Protein 3GZK (pdb70)

Structure (mmCIF, N/CA/C/O backbone):
data_3GZK
#
_entry.id   3GZK
#
_cell.length_a   84.920
_cell.length_b   129.300
_cell.length_c   49.040
_cell.angle_alpha   90.00
_cell.angle_beta   90.00
_cell.angle_gamma   90.00
#
_symmetry.space_group_name_H-M   'P 21 21 2'
#
loop_
_entity.id
_entity.type
_entity.pdbx_description
1 polymer Cellulase
2 non-polymer 'CALCIUM ION'
3 non-polymer 'ZINC ION'
4 non-polymer (4S)-2-METHYL-2,4-PENTANEDIOL
5 water water
#
loop_
_atom_site.group_PDB
_atom_site.id
_atom_site.type_symbol
_atom_site.label_atom_id
_atom_site.label_alt_id
_atom_site.label_comp_id
_atom_site.label_asym_id
_atom_site.label_entity_id
_atom_site.label_seq_id
_atom_site.pdbx_PDB_ins_code
_atom_site.Cartn_x
_atom_site.Cartn_y
_atom_site.Cartn_z
_atom_site.occupancy
_atom_site.B_iso_or_equiv
_atom_site.auth_seq_id
_atom_site.auth_comp_id
_atom_site.auth_asym_id
_atom_site.auth_atom_id
_atom_site.pdbx_PDB_model_num
ATOM 1 N N . LYS A 1 7 ? -12.957 64.380 -12.260 1.00 36.50 7 LYS A N 1
ATOM 2 C CA . LYS A 1 7 ? -12.631 64.256 -10.811 1.00 35.99 7 LYS A CA 1
ATOM 3 C C . LYS A 1 7 ? -13.816 63.667 -10.047 1.00 35.10 7 LYS A C 1
ATOM 4 O O . LYS A 1 7 ? -14.878 64.286 -9.963 1.00 35.38 7 LYS A O 1
ATOM 10 N N . SER A 1 8 ? -13.632 62.479 -9.474 1.00 33.84 8 SER A N 1
ATOM 11 C CA . SER A 1 8 ? -14.698 61.843 -8.699 1.00 32.55 8 SER A CA 1
ATOM 12 C C . SER A 1 8 ? -14.166 61.014 -7.536 1.00 30.83 8 SER A C 1
ATOM 13 O O . SER A 1 8 ? -12.962 60.823 -7.388 1.00 30.75 8 SER A O 1
ATOM 16 N N . ILE A 1 9 ? -15.090 60.561 -6.700 1.00 28.61 9 ILE A N 1
ATOM 17 C CA . ILE A 1 9 ? -14.797 59.610 -5.637 1.00 27.09 9 ILE A CA 1
ATOM 18 C C . ILE A 1 9 ? -14.895 58.202 -6.228 1.00 25.77 9 ILE A C 1
ATOM 19 O O . ILE A 1 9 ? -15.818 57.912 -6.991 1.00 25.41 9 ILE A O 1
ATOM 24 N N . PHE A 1 10 ? -13.940 57.344 -5.877 1.00 24.44 10 PHE A N 1
ATOM 25 C CA . PHE A 1 10 ? -13.924 55.953 -6.324 1.00 23.41 10 PHE A CA 1
ATOM 26 C C . PHE A 1 10 ? -14.238 55.066 -5.136 1.00 22.17 10 PHE A C 1
ATOM 27 O O . PHE A 1 10 ? -13.603 55.167 -4.091 1.00 21.96 10 PHE A O 1
ATOM 35 N N . TYR A 1 11 ? -15.236 54.202 -5.287 1.00 20.97 11 TYR A N 1
ATOM 36 C CA . TYR A 1 11 ? -15.761 53.474 -4.136 1.00 20.12 11 TYR A CA 1
ATOM 37 C C . TYR A 1 11 ? -16.454 52.179 -4.569 1.00 18.95 11 TYR A C 1
ATOM 38 O O . TYR A 1 11 ? -16.621 51.911 -5.761 1.00 17.32 11 TYR A O 1
ATOM 47 N N . ASN A 1 12 ? -16.844 51.385 -3.580 1.00 18.25 12 ASN A N 1
ATOM 48 C CA . ASN A 1 12 ? -17.625 50.184 -3.832 1.00 17.84 12 ASN A CA 1
ATOM 49 C C . ASN A 1 12 ? -19.053 50.618 -4.135 1.00 17.94 12 ASN A C 1
ATOM 50 O O . ASN A 1 12 ? -19.815 50.987 -3.230 1.00 17.64 12 ASN A O 1
ATOM 55 N N . GLN A 1 13 ? -19.396 50.592 -5.417 1.00 18.17 13 GLN A N 1
ATOM 56 C CA . GLN A 1 13 ? -20.689 51.078 -5.900 1.00 18.41 13 GLN A CA 1
ATOM 57 C C . GLN A 1 13 ? -21.867 50.155 -5.592 1.00 18.86 13 GLN A C 1
ATOM 58 O O . GLN A 1 13 ? -23.023 50.556 -5.763 1.00 18.87 13 GLN A O 1
ATOM 64 N N . VAL A 1 14 ? -21.585 48.922 -5.178 1.00 18.66 14 VAL A N 1
ATOM 65 C CA . VAL A 1 14 ? -22.639 48.001 -4.744 1.00 18.56 14 VAL A CA 1
ATOM 66 C C . VAL A 1 14 ? -22.964 48.244 -3.279 1.00 18.61 14 VAL A C 1
ATOM 67 O O . VAL A 1 14 ? -24.142 48.313 -2.897 1.00 18.34 14 VAL A O 1
ATOM 71 N N . GLY A 1 15 ? -21.924 48.376 -2.462 1.00 18.20 15 GLY A N 1
ATOM 72 C CA . GLY A 1 15 ? -22.085 48.756 -1.066 1.00 18.14 15 GLY A CA 1
ATOM 73 C C . GLY A 1 15 ? -21.052 48.199 -0.115 1.00 18.17 15 GLY A C 1
ATOM 74 O O . GLY A 1 15 ? -20.036 47.630 -0.525 1.00 18.05 15 GLY A O 1
ATOM 75 N N . TYR A 1 16 ? -21.342 48.363 1.170 1.00 18.26 16 TYR A N 1
ATOM 76 C CA . TYR A 1 16 ? -20.453 47.968 2.247 1.00 18.58 16 TYR A CA 1
ATOM 77 C C . TYR A 1 16 ? -21.229 47.214 3.323 1.00 19.12 16 TYR A C 1
ATOM 78 O O . TYR A 1 16 ? -22.407 47.476 3.560 1.00 18.43 16 TYR A O 1
ATOM 87 N N . LEU A 1 17 ? -20.563 46.257 3.954 1.00 20.58 17 LEU A N 1
ATOM 88 C CA . LEU A 1 17 ? -21.177 45.461 5.011 1.00 21.31 17 LEU A CA 1
ATOM 89 C C . LEU A 1 17 ? -21.122 46.212 6.329 1.00 22.21 17 LEU A C 1
ATOM 90 O O . LEU A 1 17 ? -20.107 46.832 6.644 1.00 22.36 17 LEU A O 1
ATOM 95 N N . ILE A 1 18 ? -22.198 46.130 7.108 1.00 23.23 18 ILE A N 1
ATOM 96 C CA . ILE A 1 18 ? -22.209 46.710 8.451 1.00 24.24 18 ILE A CA 1
ATOM 97 C C . ILE A 1 18 ? -20.945 46.324 9.196 1.00 24.69 18 ILE A C 1
ATOM 98 O O . ILE A 1 18 ? -20.269 47.183 9.760 1.00 25.11 18 ILE A O 1
ATOM 103 N N . SER A 1 19 ? -20.623 45.032 9.180 1.00 25.25 19 SER A N 1
ATOM 104 C CA . SER A 1 19 ? -19.496 44.502 9.943 1.00 25.75 19 SER A CA 1
ATOM 105 C C . SER A 1 19 ? -18.177 44.483 9.177 1.00 25.66 19 SER A C 1
ATOM 106 O O . SER A 1 19 ? -17.192 43.939 9.665 1.00 26.38 19 SER A O 1
ATOM 109 N N . GLY A 1 20 ? -18.144 45.076 7.989 1.00 25.49 20 GLY A N 1
ATOM 110 C CA . GLY A 1 20 ? -16.979 44.982 7.121 1.00 25.20 20 GLY A CA 1
ATOM 111 C C . GLY A 1 20 ? -16.186 46.271 7.035 1.00 25.12 20 GLY A C 1
ATOM 112 O O . GLY A 1 20 ? -16.629 47.327 7.498 1.00 25.26 20 GLY A O 1
ATOM 113 N N . ASP A 1 21 ? -15.013 46.162 6.421 1.00 25.05 21 ASP A N 1
ATOM 114 C CA . ASP A 1 21 ? -14.127 47.298 6.175 1.00 24.97 21 ASP A CA 1
ATOM 115 C C . ASP A 1 21 ? -14.768 48.215 5.125 1.00 24.19 21 ASP A C 1
ATOM 116 O O . ASP A 1 21 ? -15.410 47.738 4.182 1.00 23.43 21 ASP A O 1
ATOM 121 N N . LYS A 1 22 ? -14.595 49.525 5.299 1.00 23.34 22 LYS A N 1
ATOM 122 C CA . LYS A 1 22 ? -15.219 50.521 4.429 1.00 22.71 22 LYS A CA 1
ATOM 123 C C . LYS A 1 22 ? -14.202 51.582 4.020 1.00 22.64 22 LYS A C 1
ATOM 124 O O . LYS A 1 22 ? -13.676 52.311 4.869 1.00 22.61 22 LYS A O 1
ATOM 130 N N . ARG A 1 23 ? -13.937 51.650 2.716 1.00 22.01 23 ARG A N 1
ATOM 131 C CA . ARG A 1 23 ? -12.901 52.510 2.156 1.00 22.17 23 ARG A CA 1
ATOM 132 C C . ARG A 1 23 ? -13.363 53.187 0.869 1.00 21.64 23 ARG A C 1
ATOM 133 O O . ARG A 1 23 ? -14.054 52.574 0.050 1.00 21.40 23 ARG A O 1
ATOM 141 N N . PHE A 1 24 ? -12.968 54.451 0.692 1.00 21.38 24 PHE A N 1
ATOM 142 C CA . PHE A 1 24 ? -13.066 55.127 -0.600 1.00 20.81 24 PHE A CA 1
ATOM 143 C C . PHE A 1 24 ? -11.702 55.686 -1.010 1.00 20.62 24 PHE A C 1
ATOM 144 O O . PHE A 1 24 ? -10.793 55.814 -0.187 1.00 19.62 24 PHE A O 1
ATOM 152 N N . TRP A 1 25 ? -11.583 55.987 -2.297 1.00 20.80 25 TRP A N 1
ATOM 153 C CA . TRP A 1 25 ? -10.360 56.509 -2.894 1.00 21.52 25 TRP A CA 1
ATOM 154 C C . TRP A 1 25 ? -10.647 57.819 -3.610 1.00 22.22 25 TRP A C 1
ATOM 155 O O . TRP A 1 25 ? -11.754 58.041 -4.115 1.00 21.50 25 TRP A O 1
ATOM 166 N N . ILE A 1 26 ? -9.635 58.683 -3.635 1.00 23.21 26 ILE A N 1
ATOM 167 C CA . ILE A 1 26 ? -9.665 59.906 -4.424 1.00 24.26 26 ILE A CA 1
ATOM 168 C C . ILE A 1 26 ? -8.246 60.232 -4.890 1.00 25.27 26 ILE A C 1
ATOM 169 O O . ILE A 1 26 ? -7.262 59.886 -4.227 1.00 24.61 26 ILE A O 1
ATOM 174 N N . GLN A 1 27 ? -8.139 60.874 -6.042 1.00 26.44 27 GLN A N 1
ATOM 175 C CA . GLN A 1 27 ? -6.852 61.378 -6.488 1.00 28.10 27 GLN A CA 1
ATOM 176 C C . GLN A 1 27 ? -6.633 62.750 -5.855 1.00 28.50 27 GLN A C 1
ATOM 177 O O . GLN A 1 27 ? -7.463 63.650 -5.990 1.00 28.25 27 GLN A O 1
ATOM 183 N N . ALA A 1 28 ? -5.529 62.879 -5.126 1.00 29.31 28 ALA A N 1
ATOM 184 C CA . ALA A 1 28 ? -5.210 64.096 -4.392 1.00 30.14 28 ALA A CA 1
ATOM 185 C C . ALA A 1 28 ? -3.718 64.121 -4.085 1.00 31.02 28 ALA A C 1
ATOM 186 O O . ALA A 1 28 ? -3.020 63.121 -4.274 1.00 31.21 28 ALA A O 1
ATOM 188 N N . HIS A 1 29 ? -3.226 65.261 -3.613 1.00 32.25 29 HIS A N 1
ATOM 189 C CA . HIS A 1 29 ? -1.804 65.373 -3.272 1.00 33.03 29 HIS A CA 1
ATOM 190 C C . HIS A 1 29 ? -1.582 65.818 -1.814 1.00 32.88 29 HIS A C 1
ATOM 191 O O . HIS A 1 29 ? -0.457 66.108 -1.417 1.00 33.21 29 HIS A O 1
ATOM 198 N N . GLU A 1 30 ? -2.655 65.810 -1.015 1.00 32.66 30 GLU A N 1
ATOM 199 C CA . GLU A 1 30 ? -2.574 66.055 0.431 1.00 32.48 30 GLU A CA 1
ATOM 200 C C . GLU A 1 30 ? -3.842 65.558 1.136 1.00 31.93 30 GLU A C 1
ATOM 201 O O . GLU A 1 30 ? -4.878 65.400 0.490 1.00 31.97 30 GLU A O 1
ATOM 207 N N . PRO A 1 31 ? -3.769 65.323 2.463 1.00 31.63 31 PRO A N 1
ATOM 208 C CA . PRO A 1 31 ? -4.947 64.925 3.235 1.00 31.30 31 PRO A CA 1
ATOM 209 C C . PRO A 1 31 ? -6.084 65.938 3.157 1.00 31.20 31 PRO A C 1
ATOM 210 O O . PRO A 1 31 ? -5.837 67.146 3.102 1.00 30.84 31 PRO A O 1
ATOM 214 N N . GLN A 1 32 ? -7.315 65.431 3.147 1.00 30.74 32 GLN A N 1
ATOM 215 C CA . GLN A 1 32 ? -8.518 66.252 3.111 1.00 30.52 32 GLN A CA 1
ATOM 216 C C . GLN A 1 32 ? -9.510 65.706 4.113 1.00 30.15 32 GLN A C 1
ATOM 217 O O . GLN A 1 32 ? -9.586 64.488 4.302 1.00 29.99 32 GLN A O 1
ATOM 223 N N . PRO A 1 33 ? -10.294 66.591 4.750 1.00 29.91 33 PRO A N 1
ATOM 224 C CA . PRO A 1 33 ? -11.395 66.110 5.573 1.00 29.52 33 PRO A CA 1
ATOM 225 C C . PRO A 1 33 ? -12.500 65.490 4.719 1.00 29.23 33 PRO A C 1
ATOM 226 O O . PRO A 1 33 ? -12.692 65.896 3.575 1.00 29.12 33 PRO A O 1
ATOM 230 N N . PHE A 1 34 ? -13.199 64.503 5.269 1.00 29.00 34 PHE A N 1
ATOM 231 C CA . PHE A 1 34 ? -14.383 63.944 4.623 1.00 28.93 34 PHE A CA 1
ATOM 232 C C . PHE A 1 34 ? -15.469 63.685 5.661 1.00 29.04 34 PHE A C 1
ATOM 233 O O . PHE A 1 34 ? -15.182 63.577 6.857 1.00 29.00 34 PHE A O 1
ATOM 241 N N . ALA A 1 35 ? -16.709 63.593 5.189 1.00 29.38 35 ALA A N 1
ATOM 242 C CA . ALA A 1 35 ? -17.850 63.310 6.047 1.00 29.86 35 ALA A CA 1
ATOM 243 C C . ALA A 1 35 ? -18.810 62.331 5.377 1.00 30.51 35 ALA A C 1
ATOM 244 O O . ALA A 1 35 ? -18.936 62.313 4.148 1.00 30.07 35 ALA A O 1
ATOM 246 N N . LEU A 1 36 ? -19.464 61.505 6.192 1.00 31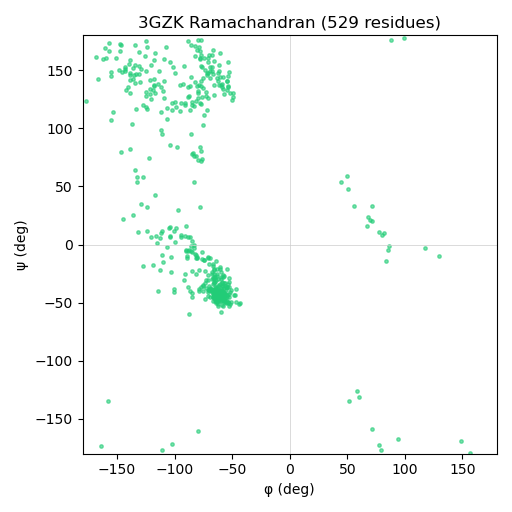.29 36 LEU A N 1
ATOM 247 C CA . LEU A 1 36 ? -20.610 60.723 5.737 1.00 32.17 36 LEU A CA 1
ATOM 248 C C . LEU A 1 36 ? -21.859 61.280 6.387 1.00 32.84 36 LEU A C 1
ATOM 249 O O . LEU A 1 36 ? -21.890 61.509 7.597 1.00 32.89 36 LEU A O 1
ATOM 254 N N . ARG A 1 37 ? -22.887 61.488 5.572 1.00 33.76 37 ARG A N 1
ATOM 255 C CA . ARG A 1 37 ? -24.090 62.165 6.016 1.00 34.65 37 ARG A CA 1
ATOM 256 C C . ARG A 1 37 ? -25.339 61.386 5.626 1.00 35.64 37 ARG A C 1
ATOM 257 O O . ARG A 1 37 ? -25.347 60.650 4.636 1.00 35.35 37 ARG A O 1
ATOM 265 N N . THR A 1 38 ? -26.398 61.583 6.404 1.00 36.80 38 THR A N 1
ATOM 266 C CA . THR A 1 38 ? -27.719 61.056 6.084 1.00 37.94 38 THR A CA 1
ATOM 267 C C . THR A 1 38 ? -28.256 61.745 4.831 1.00 38.81 38 THR A C 1
ATOM 268 O O . THR A 1 38 ? -27.692 62.752 4.390 1.00 38.97 38 THR A O 1
ATOM 272 N N . PRO A 1 39 ? -29.344 61.212 4.246 1.00 39.88 39 PRO A N 1
ATOM 273 C CA . PRO A 1 39 ? -29.954 61.896 3.103 1.00 40.54 39 PRO A CA 1
ATOM 274 C C . PRO A 1 39 ? -30.436 63.326 3.400 1.00 41.15 39 PRO A C 1
ATOM 275 O O . PRO A 1 39 ? -30.481 64.149 2.483 1.00 41.43 39 PRO A O 1
ATOM 279 N N . GLU A 1 40 ? -30.793 63.617 4.652 1.00 41.79 40 GLU A N 1
ATOM 280 C CA . GLU A 1 40 ? -31.131 64.997 5.045 1.00 42.34 40 GLU A CA 1
ATOM 281 C C . GLU A 1 40 ? -29.889 65.900 5.070 1.00 42.28 40 GLU A C 1
ATOM 282 O O . GLU A 1 40 ? -29.996 67.115 4.883 1.00 42.53 40 GLU A O 1
ATOM 288 N N . GLY A 1 41 ? -28.719 65.305 5.292 1.00 42.03 41 GLY A N 1
ATOM 289 C CA . GLY A 1 41 ? -27.442 66.010 5.150 1.00 41.65 41 GLY A CA 1
ATOM 290 C C . GLY A 1 41 ? -26.630 66.132 6.426 1.00 41.26 41 GLY A C 1
ATOM 291 O O . GLY A 1 41 ? -25.516 66.659 6.399 1.00 41.15 41 GLY A O 1
ATOM 292 N N . GLN A 1 42 ? -27.166 65.648 7.543 1.00 40.74 42 GLN A N 1
ATOM 293 C CA . GLN A 1 42 ? -26.451 65.729 8.812 1.00 40.45 42 GLN A CA 1
ATOM 294 C C . GLN A 1 42 ? -25.324 64.695 8.882 1.00 39.87 42 GLN A C 1
ATOM 295 O O . GLN A 1 42 ? -25.511 63.534 8.521 1.00 39.86 42 GLN A O 1
ATOM 301 N N . ALA A 1 43 ? -24.158 65.136 9.344 1.00 39.07 43 ALA A N 1
ATOM 302 C CA . ALA A 1 43 ? -22.973 64.293 9.401 1.00 38.55 43 ALA A CA 1
ATOM 303 C C . ALA A 1 43 ? -23.102 63.254 10.504 1.00 37.97 43 ALA A C 1
ATOM 304 O O . ALA A 1 43 ? -23.458 63.588 11.633 1.00 37.96 43 ALA A O 1
ATOM 306 N N . VAL A 1 44 ? -22.827 61.997 10.162 1.00 37.00 44 VAL A N 1
ATOM 307 C CA . VAL A 1 44 ? -22.797 60.904 11.132 1.00 36.43 44 VAL A CA 1
ATOM 308 C C . VAL A 1 44 ? -21.367 60.397 11.362 1.00 35.50 44 VAL A C 1
ATOM 309 O O . VAL A 1 44 ? -21.104 59.694 12.339 1.00 35.33 44 VAL A O 1
ATOM 313 N N . PHE A 1 45 ? -20.445 60.762 10.472 1.00 34.40 45 PHE A N 1
ATOM 314 C CA . PHE A 1 45 ? -19.055 60.319 10.567 1.00 33.74 45 PHE A CA 1
ATOM 315 C C . PHE A 1 45 ? -18.140 61.310 9.852 1.00 33.26 45 PHE A C 1
ATOM 316 O O . PHE A 1 45 ? -18.516 61.884 8.827 1.00 33.18 45 PHE A O 1
ATOM 324 N N . ALA A 1 46 ? -16.944 61.501 10.399 1.00 32.81 46 ALA A N 1
ATOM 325 C CA . ALA A 1 46 ? -15.956 62.397 9.809 1.00 32.56 46 ALA A CA 1
ATOM 326 C C . ALA A 1 46 ? -14.557 61.862 10.036 1.00 32.10 46 ALA A C 1
ATOM 327 O O . ALA A 1 46 ? -14.288 61.215 11.045 1.00 32.49 46 ALA A O 1
ATOM 329 N N . GLY A 1 47 ? -13.668 62.138 9.093 1.00 31.37 47 GLY A N 1
ATOM 330 C CA . GLY A 1 47 ? -12.279 61.735 9.209 1.00 31.04 47 GLY A CA 1
ATOM 331 C C . GLY A 1 47 ? -11.383 62.470 8.237 1.00 30.74 47 GLY A C 1
ATOM 332 O O . GLY A 1 47 ? -11.824 63.399 7.556 1.00 30.50 47 GLY A O 1
ATOM 333 N N . MET A 1 48 ? -10.122 62.049 8.189 1.00 30.33 48 MET A N 1
ATOM 334 C CA . MET A 1 48 ? -9.126 62.609 7.277 1.00 30.38 48 MET A CA 1
ATOM 335 C C . MET A 1 48 ? -8.639 61.530 6.326 1.00 29.81 48 MET A C 1
ATOM 336 O O . MET A 1 48 ? -8.367 60.399 6.743 1.00 29.67 48 MET A O 1
ATOM 341 N N . THR A 1 49 ? -8.512 61.881 5.050 1.00 29.24 49 THR A N 1
ATOM 342 C CA . THR A 1 49 ? -7.898 60.982 4.077 1.00 28.95 49 THR A CA 1
ATOM 343 C C . THR A 1 49 ? -6.408 60.806 4.388 1.00 29.21 49 THR A C 1
ATOM 344 O O . THR A 1 49 ? -5.816 61.593 5.137 1.00 28.94 49 THR A O 1
ATOM 348 N N . LYS A 1 50 ? -5.817 59.760 3.819 1.00 29.45 50 LYS A N 1
ATOM 349 C CA . LYS A 1 50 ? -4.397 59.472 4.005 1.00 29.79 50 LYS A CA 1
ATOM 350 C C . LYS A 1 50 ? -3.800 58.931 2.705 1.00 29.57 50 LYS A C 1
ATOM 351 O O . LYS A 1 50 ? -4.515 58.334 1.898 1.00 29.11 50 LYS A O 1
ATOM 357 N N . PRO A 1 51 ? -2.494 59.160 2.482 1.00 29.52 51 PRO A N 1
ATOM 358 C CA . PRO A 1 51 ? -1.884 58.753 1.216 1.00 29.86 51 PRO A CA 1
ATOM 359 C C . PRO A 1 51 ? -1.628 57.247 1.116 1.00 30.24 51 PRO A C 1
ATOM 360 O O . PRO A 1 51 ? -1.268 56.613 2.111 1.00 30.02 51 PRO A O 1
ATOM 364 N N . VAL A 1 52 ? -1.812 56.699 -0.083 1.00 30.93 52 VAL A N 1
ATOM 365 C CA . VAL A 1 52 ? -1.463 55.305 -0.372 1.00 31.66 52 VAL A CA 1
ATOM 366 C C . VAL A 1 52 ? -0.647 55.143 -1.655 1.00 32.48 52 VAL A C 1
ATOM 367 O O . VAL A 1 52 ? -0.460 54.024 -2.124 1.00 33.17 52 VAL A O 1
ATOM 371 N N . GLY A 1 53 ? -0.160 56.241 -2.227 1.00 33.25 53 GLY A N 1
ATOM 372 C CA . GLY A 1 53 ? 0.759 56.154 -3.368 1.00 33.77 53 GLY A CA 1
ATOM 373 C C . GLY A 1 53 ? 0.094 56.100 -4.731 1.00 34.03 53 GLY A C 1
ATOM 374 O O . GLY A 1 53 ? -1.134 56.029 -4.843 1.00 34.58 53 GLY A O 1
ATOM 375 N N . GLY A 1 54 ? 0.917 56.110 -5.779 1.00 34.06 54 GLY A N 1
ATOM 376 C CA . GLY A 1 54 ? 0.442 56.481 -7.107 1.00 33.84 54 GLY A CA 1
ATOM 377 C C . GLY A 1 54 ? -0.068 57.907 -6.979 1.00 33.58 54 GLY A C 1
ATOM 378 O O . GLY A 1 54 ? 0.609 58.755 -6.393 1.00 34.22 54 GLY A O 1
ATOM 379 N N . ASN A 1 55 ? -1.273 58.163 -7.483 1.00 32.85 55 ASN A N 1
ATOM 380 C CA . ASN A 1 55 ? -1.932 59.461 -7.321 1.00 32.46 55 ASN A CA 1
ATOM 381 C C . ASN A 1 55 ? -2.963 59.473 -6.178 1.00 30.98 55 ASN A C 1
ATOM 382 O O . ASN A 1 55 ? -3.748 60.415 -6.062 1.00 31.27 55 ASN A O 1
ATOM 387 N N . TRP A 1 56 ? -2.930 58.459 -5.312 1.00 28.99 56 TRP A N 1
ATOM 388 C CA . TRP A 1 56 ? -4.094 58.104 -4.492 1.00 27.49 56 TRP A CA 1
ATOM 389 C C . TRP A 1 56 ? -4.072 58.387 -2.982 1.00 26.62 56 TRP A C 1
ATOM 390 O O . TRP A 1 56 ? -3.066 58.196 -2.298 1.00 26.60 56 TRP A O 1
ATOM 401 N N . TYR A 1 57 ? -5.227 58.832 -2.488 1.00 25.51 57 TYR A N 1
ATOM 402 C CA . TYR A 1 57 ? -5.529 58.929 -1.066 1.00 24.80 57 TYR A CA 1
ATOM 403 C C . TYR A 1 57 ? -6.754 58.069 -0.746 1.00 24.53 57 TYR A C 1
ATOM 404 O O . TYR A 1 57 ? -7.601 57.829 -1.613 1.00 23.86 57 TYR A O 1
ATOM 413 N N . VAL A 1 58 ? -6.854 57.630 0.504 1.00 24.36 58 VAL A N 1
ATOM 414 C CA . VAL A 1 58 ? -8.004 56.835 0.939 1.00 24.66 58 VAL A CA 1
ATOM 415 C C . VAL A 1 58 ? -8.623 57.393 2.202 1.00 24.71 58 VAL A C 1
ATOM 416 O O . VAL A 1 58 ? -7.938 58.010 3.023 1.00 25.19 58 VAL A O 1
ATOM 420 N N . GLY A 1 59 ? -9.929 57.172 2.343 1.00 24.79 59 GLY A N 1
ATOM 421 C CA . GLY A 1 59 ? -10.645 57.481 3.572 1.00 24.83 59 GLY A CA 1
ATOM 422 C C . GLY A 1 59 ? -11.284 56.214 4.104 1.00 25.10 59 GLY A C 1
ATOM 423 O O . GLY A 1 59 ? -11.894 55.461 3.349 1.00 24.55 59 GLY A O 1
ATOM 424 N N . ASP A 1 60 ? -11.119 55.989 5.404 1.00 25.77 60 ASP A N 1
ATOM 425 C CA . ASP A 1 60 ? -11.600 54.798 6.095 1.00 26.46 60 ASP A CA 1
ATOM 426 C C . ASP A 1 60 ? -12.802 55.196 6.950 1.00 26.38 60 ASP A C 1
ATOM 427 O O . ASP A 1 60 ? -12.666 56.016 7.855 1.00 26.64 60 ASP A O 1
ATOM 432 N N . PHE A 1 61 ? -13.974 54.625 6.660 1.00 26.01 61 PHE A N 1
ATOM 433 C CA . PHE A 1 61 ? -15.179 54.869 7.473 1.00 26.07 61 PHE A CA 1
ATOM 434 C C . PHE A 1 61 ? -15.802 53.569 8.009 1.00 26.53 61 PHE A C 1
ATOM 435 O O . PHE A 1 61 ? -17.018 53.474 8.216 1.00 26.82 61 PHE A O 1
ATOM 443 N N . THR A 1 62 ? -14.932 52.592 8.265 1.00 27.05 62 THR A N 1
ATOM 444 C CA . THR A 1 62 ? -15.307 51.268 8.783 1.00 27.46 62 THR A CA 1
ATOM 445 C C . THR A 1 62 ? -16.159 51.337 10.062 1.00 28.29 62 THR A C 1
ATOM 446 O O . THR A 1 62 ? -17.081 50.530 10.245 1.00 28.15 62 THR A O 1
ATOM 450 N N . ALA A 1 63 ? -15.859 52.316 10.921 1.00 29.16 63 ALA A N 1
ATOM 451 C CA . ALA A 1 63 ? -16.552 52.497 12.206 1.00 29.71 63 ALA A CA 1
ATOM 452 C C . ALA A 1 63 ? -18.021 52.907 12.100 1.00 30.37 63 ALA A C 1
ATOM 453 O O . ALA A 1 63 ? -18.754 52.800 13.088 1.00 30.50 63 ALA A O 1
ATOM 455 N N . LEU A 1 64 ? -18.456 53.385 10.932 1.00 30.76 64 LEU A N 1
ATOM 456 C CA . LEU A 1 64 ? -19.874 53.642 10.705 1.00 31.30 64 LEU A CA 1
ATOM 457 C C . LEU A 1 64 ? -20.582 52.299 10.525 1.00 31.98 64 LEU A C 1
ATOM 458 O O . LEU A 1 64 ? -20.361 51.616 9.528 1.00 31.84 64 LEU A O 1
ATOM 463 N N . ARG A 1 65 ? -21.421 51.929 11.495 1.00 32.59 65 ARG A N 1
ATOM 464 C CA . ARG A 1 65 ? -22.047 50.595 11.526 1.00 33.07 65 ARG A CA 1
ATOM 465 C C . ARG A 1 65 ? -23.562 50.596 11.275 1.00 33.09 65 ARG A C 1
ATOM 466 O O . ARG A 1 65 ? -24.163 49.530 11.103 1.00 33.39 65 ARG A O 1
ATOM 474 N N . VAL A 1 66 ? -24.179 51.773 11.251 1.00 32.70 66 VAL A N 1
ATOM 475 C CA . VAL A 1 66 ? -25.619 51.877 11.071 1.00 32.49 66 VAL A CA 1
ATOM 476 C C . VAL A 1 66 ? -25.959 51.760 9.591 1.00 32.46 66 VAL A C 1
ATOM 477 O O . VAL A 1 66 ? -25.448 52.536 8.782 1.00 32.53 66 VAL A O 1
ATOM 481 N N . PRO A 1 67 ? -26.827 50.798 9.228 1.00 32.22 67 PRO A N 1
ATOM 482 C CA . PRO A 1 67 ? -27.143 50.634 7.810 1.00 31.88 67 PRO A CA 1
ATOM 483 C C . PRO A 1 67 ? -27.917 51.814 7.225 1.00 31.54 67 PRO A C 1
ATOM 484 O O . PRO A 1 67 ? -28.675 52.483 7.931 1.00 31.78 67 PRO A O 1
ATOM 488 N N . GLY A 1 68 ? -27.711 52.065 5.940 1.00 30.78 68 GLY A N 1
ATOM 489 C CA . GLY A 1 68 ? -28.471 53.074 5.221 1.00 30.32 68 GLY A CA 1
ATOM 490 C C . GLY A 1 68 ? -27.723 53.573 4.009 1.00 29.92 68 GLY A C 1
ATOM 491 O O . GLY A 1 68 ? -26.618 53.115 3.720 1.00 29.24 68 GLY A O 1
ATOM 492 N N . THR A 1 69 ? -28.344 54.504 3.297 1.00 29.53 69 THR A N 1
ATOM 493 C CA . THR A 1 69 ? -27.703 55.172 2.176 1.00 29.47 69 THR A CA 1
ATOM 494 C C . THR A 1 69 ? -27.189 56.524 2.661 1.00 29.47 69 THR A C 1
ATOM 495 O O . THR A 1 69 ? -27.973 57.368 3.104 1.00 29.50 69 THR A O 1
ATOM 499 N N . TYR A 1 70 ? -25.874 56.710 2.589 1.00 29.08 70 TYR A N 1
ATOM 500 C CA . TYR A 1 70 ? -25.221 57.913 3.095 1.00 28.91 70 TYR A CA 1
ATOM 501 C C . TYR A 1 70 ? -24.617 58.715 1.958 1.00 28.41 70 TYR A C 1
ATOM 502 O O . TYR A 1 70 ? -24.211 58.159 0.938 1.00 27.80 70 TYR A O 1
ATOM 511 N N . THR A 1 71 ? -24.563 60.031 2.136 1.00 27.97 71 THR A N 1
ATOM 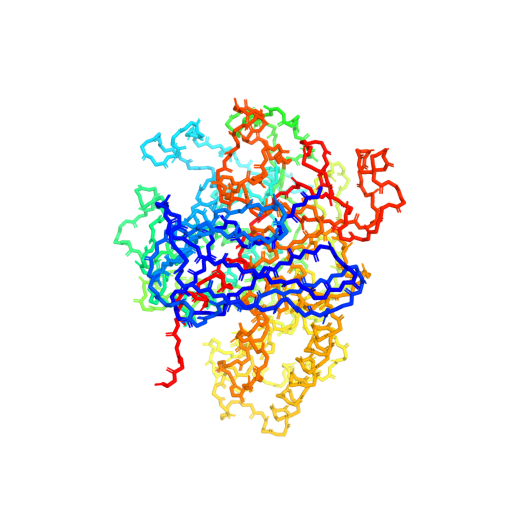512 C CA . THR A 1 71 ? -23.886 60.891 1.181 1.00 27.62 71 THR A CA 1
ATOM 513 C C . THR A 1 71 ? -22.469 61.129 1.688 1.00 27.35 71 THR A C 1
ATOM 514 O O . THR A 1 71 ? -22.259 61.710 2.756 1.00 27.52 71 THR A O 1
ATOM 518 N N . LEU A 1 72 ? -21.505 60.628 0.926 1.00 26.85 72 LEU A N 1
ATOM 519 C CA . LEU A 1 72 ? -20.098 60.819 1.220 1.00 26.46 72 LEU A CA 1
ATOM 520 C C . LEU A 1 72 ? -19.675 62.114 0.546 1.00 26.60 72 LEU A C 1
ATOM 521 O O . LEU A 1 72 ? -19.897 62.290 -0.647 1.00 26.54 72 LEU A O 1
ATOM 526 N N . THR A 1 73 ? -19.076 63.015 1.317 1.00 26.80 73 THR A N 1
ATOM 527 C CA . THR A 1 73 ? -18.591 64.276 0.781 1.00 27.00 73 THR A CA 1
ATOM 528 C C . THR A 1 73 ? -17.109 64.460 1.104 1.00 26.82 73 THR A C 1
ATOM 529 O O . THR A 1 73 ? -16.698 64.334 2.253 1.00 26.72 73 THR A O 1
ATOM 533 N N . VAL A 1 74 ? -16.320 64.742 0.069 1.00 27.21 74 VAL A N 1
ATOM 534 C CA . VAL A 1 74 ? -14.896 65.066 0.211 1.00 27.45 74 VAL A CA 1
ATOM 535 C C . VAL A 1 74 ? -14.572 66.166 -0.804 1.00 27.97 74 VAL A C 1
ATOM 536 O O . VAL A 1 74 ? -14.967 66.076 -1.967 1.00 27.74 74 VAL A O 1
ATOM 540 N N . GLY A 1 75 ? -13.873 67.209 -0.363 1.00 28.52 75 GLY A N 1
ATOM 541 C CA . GLY A 1 75 ? -13.627 68.375 -1.221 1.00 29.19 75 GLY A CA 1
ATOM 542 C C . GLY A 1 75 ? -14.948 68.963 -1.673 1.00 29.46 75 GLY A C 1
ATOM 543 O O . GLY A 1 75 ? -15.809 69.255 -0.848 1.00 29.86 75 GLY A O 1
ATOM 544 N N . THR A 1 76 ? -15.124 69.114 -2.982 1.00 30.10 76 THR A N 1
ATOM 545 C CA . THR A 1 76 ? -16.405 69.543 -3.534 1.00 30.52 76 THR A CA 1
ATOM 546 C C . THR A 1 76 ? -17.147 68.368 -4.177 1.00 30.74 76 THR A C 1
ATOM 547 O O . THR A 1 76 ? -18.120 68.570 -4.907 1.00 30.85 76 THR A O 1
ATOM 551 N N . LEU A 1 77 ? -16.696 67.146 -3.892 1.00 30.75 77 LEU A N 1
ATOM 552 C CA . LEU A 1 77 ? -17.258 65.947 -4.515 1.00 30.79 77 LEU A CA 1
ATOM 553 C C . LEU A 1 77 ? -18.221 65.240 -3.580 1.00 30.76 77 LEU A C 1
ATOM 554 O O . LEU A 1 77 ? -18.107 65.353 -2.365 1.00 30.22 77 LEU A O 1
ATOM 559 N N . GLU A 1 78 ? -19.175 64.518 -4.165 1.00 30.87 78 GLU A N 1
ATOM 560 C CA . GLU A 1 78 ? -20.131 63.727 -3.403 1.00 31.51 78 GLU A CA 1
ATOM 561 C C . GLU A 1 78 ? -20.375 62.379 -4.063 1.00 30.79 78 GLU A C 1
ATOM 562 O O . GLU A 1 78 ? -20.360 62.258 -5.290 1.00 31.17 78 GLU A O 1
ATOM 568 N N . ALA A 1 79 ? -20.607 61.371 -3.236 1.00 30.34 79 ALA A N 1
ATOM 569 C CA . ALA A 1 79 ? -20.998 60.054 -3.715 1.00 29.93 79 ALA A CA 1
ATOM 570 C C . ALA A 1 79 ? -22.012 59.463 -2.751 1.00 29.59 79 ALA A C 1
ATOM 571 O O . ALA A 1 79 ? -22.028 59.796 -1.570 1.00 29.61 79 ALA A O 1
ATOM 573 N N . ARG A 1 80 ? -22.866 58.592 -3.267 1.00 29.33 80 ARG A N 1
ATOM 574 C CA . ARG A 1 80 ? -23.850 57.924 -2.438 1.00 29.26 80 ARG A CA 1
ATOM 575 C C . ARG A 1 80 ? -23.366 56.506 -2.166 1.00 27.98 80 ARG A C 1
ATOM 576 O O . ARG A 1 80 ? -23.102 55.740 -3.099 1.00 27.90 80 ARG A O 1
ATOM 584 N N . VAL A 1 81 ? -23.222 56.176 -0.888 1.00 26.75 81 VAL A N 1
ATOM 585 C CA . VAL A 1 81 ? -22.707 54.874 -0.488 1.00 26.22 81 VAL A CA 1
ATOM 586 C C . VAL A 1 81 ? -23.723 54.146 0.389 1.00 25.68 81 VAL A C 1
ATOM 587 O O . VAL A 1 81 ? -24.401 54.768 1.216 1.00 25.47 81 VAL A O 1
ATOM 591 N N . VAL A 1 82 ? -23.841 52.831 0.200 1.00 25.10 82 VAL A N 1
ATOM 592 C CA . VAL A 1 82 ? -24.779 52.046 0.999 1.00 24.90 82 VAL A CA 1
ATOM 593 C C . VAL A 1 82 ? -24.070 51.089 1.956 1.00 24.46 82 VAL A C 1
ATOM 594 O O . VAL A 1 82 ? -23.086 50.428 1.600 1.00 24.26 82 VAL A O 1
ATOM 598 N N . ILE A 1 83 ? -24.569 51.071 3.188 1.00 24.04 83 ILE A N 1
ATOM 599 C CA . ILE A 1 83 ? -24.119 50.162 4.231 1.00 23.92 83 ILE A CA 1
ATOM 600 C C . ILE A 1 83 ? -25.311 49.282 4.598 1.00 24.34 83 ILE A C 1
ATOM 601 O O . ILE A 1 83 ? -26.413 49.786 4.833 1.00 24.21 83 ILE A O 1
ATOM 606 N N . HIS A 1 84 ? -25.092 47.969 4.625 1.00 23.98 84 HIS A N 1
ATOM 607 C CA . HIS A 1 84 ? -26.186 47.019 4.820 1.00 24.14 84 HIS A CA 1
ATOM 608 C C . HIS A 1 84 ? -25.659 45.718 5.412 1.00 23.87 84 HIS A C 1
ATOM 609 O O . HIS A 1 84 ? -24.529 45.332 5.135 1.00 23.31 84 HIS A O 1
ATOM 616 N N . ARG A 1 85 ? -26.488 45.046 6.211 1.00 24.06 85 ARG A N 1
ATOM 617 C CA . ARG A 1 85 ? -26.108 43.779 6.848 1.00 24.54 85 ARG A CA 1
ATOM 618 C C . ARG A 1 85 ? -25.652 42.738 5.820 1.00 23.43 85 ARG A C 1
ATOM 619 O O . ARG A 1 85 ? -24.737 41.975 6.086 1.00 22.94 85 ARG A O 1
ATOM 627 N N . ARG A 1 86 ? -26.314 42.689 4.667 1.00 22.73 86 ARG A N 1
ATOM 628 C CA . ARG A 1 86 ? -25.924 41.776 3.583 1.00 22.64 86 ARG A CA 1
ATOM 629 C C . ARG A 1 86 ? -25.918 42.525 2.268 1.00 20.77 86 ARG A C 1
ATOM 630 O O . ARG A 1 86 ? -26.690 42.225 1.360 1.00 19.48 86 ARG A O 1
ATOM 638 N N . ALA A 1 87 ? -25.009 43.499 2.192 1.00 19.12 87 ALA A N 1
ATOM 639 C CA . ALA A 1 87 ? -24.879 44.399 1.052 1.00 18.15 87 ALA A CA 1
ATOM 640 C C . ALA A 1 87 ? -24.755 43.690 -0.294 1.00 17.23 87 ALA A C 1
ATOM 641 O O . ALA A 1 87 ? -25.213 44.207 -1.321 1.00 17.16 87 ALA A O 1
ATOM 643 N N . TYR A 1 88 ? -24.133 42.511 -0.296 1.00 16.03 88 TYR A N 1
ATOM 644 C CA . TYR A 1 88 ? -23.816 41.802 -1.541 1.00 15.35 88 TYR A CA 1
ATOM 645 C C . TYR A 1 88 ? -24.784 40.672 -1.868 1.00 14.98 88 TYR A C 1
ATOM 646 O O . TYR A 1 88 ? -24.533 39.900 -2.785 1.00 14.59 88 TYR A O 1
ATOM 655 N N . ARG A 1 89 ? -25.911 40.589 -1.163 1.00 15.11 89 ARG A N 1
ATOM 656 C CA . ARG A 1 89 ? -26.850 39.492 -1.434 1.00 15.08 89 ARG A CA 1
ATOM 657 C C . ARG A 1 89 ? -27.386 39.517 -2.878 1.00 14.95 89 ARG A C 1
ATOM 658 O O . ARG A 1 89 ? -27.395 38.482 -3.562 1.00 14.70 89 ARG A O 1
ATOM 666 N N . ASP A 1 90 ? -27.847 40.683 -3.330 1.00 15.25 90 ASP A N 1
ATOM 667 C CA . ASP A 1 90 ? -28.432 40.806 -4.674 1.00 15.50 90 ASP A CA 1
ATOM 668 C C . ASP A 1 90 ? -27.400 40.497 -5.756 1.00 14.55 90 ASP A C 1
ATOM 669 O O . ASP A 1 90 ? -27.702 39.810 -6.731 1.00 13.93 90 ASP A O 1
ATOM 674 N N . VAL A 1 91 ? -26.182 41.020 -5.603 1.00 13.95 91 VAL A N 1
ATOM 675 C CA . VAL A 1 91 ? -25.160 40.802 -6.625 1.00 13.59 91 VAL A CA 1
ATOM 676 C C . VAL A 1 91 ? -24.699 39.340 -6.640 1.00 13.05 91 VAL A C 1
ATOM 677 O O . VAL A 1 91 ? -24.508 38.781 -7.702 1.00 13.15 91 VAL A O 1
ATOM 681 N N . LEU A 1 92 ? -24.559 38.718 -5.474 1.00 13.09 92 LEU A N 1
ATOM 682 C CA . LEU A 1 92 ? -24.242 37.285 -5.417 1.00 13.21 92 LEU A CA 1
ATOM 683 C C . LEU A 1 92 ? -25.300 36.473 -6.153 1.00 13.50 92 LEU A C 1
ATOM 684 O O . LEU A 1 92 ? -24.984 35.591 -6.955 1.00 13.83 92 LEU A O 1
ATOM 689 N N . GLU A 1 93 ? -26.565 36.781 -5.892 1.00 13.67 93 GLU A N 1
ATOM 690 C CA . GLU A 1 93 ? -27.668 36.091 -6.552 1.00 13.57 93 GLU A CA 1
ATOM 691 C C . GLU A 1 93 ? -27.606 36.256 -8.071 1.00 13.35 93 GLU A C 1
ATOM 692 O O . GLU A 1 93 ? -27.751 35.284 -8.806 1.00 12.71 93 GLU A O 1
ATOM 698 N N . ALA A 1 94 ? -27.363 37.483 -8.531 1.00 12.90 94 ALA A N 1
ATOM 699 C CA . ALA A 1 94 ? -27.202 37.736 -9.969 1.00 13.22 94 ALA A CA 1
ATOM 700 C C . ALA A 1 94 ? -26.018 36.961 -10.558 1.00 13.25 94 ALA A C 1
ATOM 701 O O . ALA A 1 94 ? -26.134 36.381 -11.635 1.00 13.15 94 ALA A O 1
ATOM 703 N N . MET A 1 95 ? -24.898 36.927 -9.837 1.00 13.62 95 MET A N 1
ATOM 704 C CA . MET A 1 95 ? -23.708 36.191 -10.289 1.00 13.69 95 MET A CA 1
ATOM 705 C C . MET A 1 95 ? -23.976 34.688 -10.441 1.00 13.36 95 MET A C 1
ATOM 706 O O . MET A 1 95 ? -23.440 34.046 -11.344 1.00 13.49 95 MET A O 1
ATOM 711 N N . LEU A 1 96 ? -24.824 34.137 -9.574 1.00 12.88 96 LEU A N 1
ATOM 712 C CA . LEU A 1 96 ? -25.189 32.732 -9.659 1.00 12.88 96 LEU A CA 1
ATOM 713 C C . LEU A 1 96 ? -26.242 32.494 -10.743 1.00 12.85 96 LEU A C 1
ATOM 714 O O . LEU A 1 96 ? -26.178 31.499 -11.463 1.00 13.50 96 LEU A O 1
ATOM 719 N N . ARG A 1 97 ? -27.193 33.416 -10.874 1.00 13.11 97 ARG A N 1
ATOM 720 C CA . ARG A 1 97 ? -28.198 33.331 -11.931 1.00 13.37 97 ARG A CA 1
ATOM 721 C C . ARG A 1 97 ? -27.603 33.420 -13.336 1.00 13.10 97 ARG A C 1
ATOM 722 O O . ARG A 1 97 ? -28.177 32.865 -14.254 1.00 13.15 97 ARG A O 1
ATOM 730 N N . PHE A 1 98 ? -26.454 34.088 -13.491 1.00 13.06 98 PHE A N 1
ATOM 731 C CA . PHE A 1 98 ? -25.729 34.106 -14.774 1.00 13.33 98 PHE A CA 1
ATOM 732 C C . PHE A 1 98 ? -25.562 32.709 -15.386 1.00 13.09 98 PHE A C 1
ATOM 733 O O . PHE A 1 98 ? -25.761 32.519 -16.585 1.00 13.48 98 PHE A O 1
ATOM 741 N N . PHE A 1 99 ? -25.205 31.735 -14.560 1.00 12.47 99 PHE A N 1
ATOM 742 C CA . PHE A 1 99 ? -25.007 30.368 -15.044 1.00 12.59 99 PHE A CA 1
ATOM 743 C C . PHE A 1 99 ? -26.285 29.823 -15.669 1.00 12.76 99 PHE A C 1
ATOM 744 O O . PHE A 1 99 ? -26.248 29.229 -16.745 1.00 12.83 99 PHE A O 1
ATOM 752 N N . ASP A 1 100 ? -27.415 30.063 -15.007 1.00 13.89 100 ASP A N 1
ATOM 753 C CA . ASP A 1 100 ? -28.704 29.633 -15.538 1.00 14.42 100 ASP A CA 1
ATOM 754 C C . ASP A 1 100 ? -29.039 30.386 -16.837 1.00 14.85 100 ASP A C 1
ATOM 755 O O . ASP A 1 100 ? -29.539 29.782 -17.788 1.00 14.70 100 ASP A O 1
ATOM 760 N N . TYR A 1 101 ? -28.716 31.681 -16.891 1.00 15.36 101 TYR A N 1
ATOM 761 C CA . TYR A 1 101 ? -28.848 32.462 -18.132 1.00 16.13 101 TYR A CA 1
ATOM 762 C C . TYR A 1 101 ? -28.037 31.888 -19.292 1.00 16.35 101 TYR A C 1
ATOM 763 O O . TYR A 1 101 ? -28.418 32.065 -20.445 1.00 16.40 101 TYR A O 1
ATOM 772 N N . GLN A 1 102 ? -26.937 31.198 -18.975 1.00 15.98 102 GLN A N 1
ATOM 773 C CA . GLN A 1 102 ? -26.065 30.564 -19.961 1.00 15.74 102 GLN A CA 1
ATOM 774 C C . GLN A 1 102 ? -26.518 29.154 -20.360 1.00 15.65 102 GLN A C 1
ATOM 775 O O . GLN A 1 102 ? -25.875 28.514 -21.194 1.00 16.26 102 GLN A O 1
ATOM 781 N N . LEU A 1 103 ? -27.602 28.650 -19.769 1.00 15.78 103 LEU A N 1
ATOM 782 C CA . LEU A 1 103 ? -28.015 27.267 -20.030 1.00 16.05 103 LEU A CA 1
ATOM 783 C C . LEU A 1 103 ? -28.283 27.021 -21.525 1.00 16.87 103 LEU A C 1
ATOM 784 O O . LEU A 1 103 ? -28.866 27.863 -22.211 1.00 16.64 103 LEU A O 1
ATOM 789 N N . CYS A 1 104 ? -27.824 25.867 -21.995 1.00 17.68 104 CYS A N 1
ATOM 790 C CA . CYS A 1 104 ? -27.946 25.459 -23.384 1.00 18.57 104 CYS A CA 1
ATOM 791 C C . CYS A 1 104 ? -28.868 24.239 -23.484 1.00 19.42 104 CYS A C 1
ATOM 792 O O . CYS A 1 104 ? -28.796 23.327 -22.659 1.00 19.76 104 CYS A O 1
ATOM 795 N N . GLY A 1 105 ? -29.737 24.228 -24.492 1.00 20.71 105 GLY A N 1
ATOM 796 C CA . GLY A 1 105 ? -30.653 23.103 -24.711 1.00 21.28 105 GLY A CA 1
ATOM 797 C C . GLY A 1 105 ? -31.782 22.989 -23.701 1.00 22.19 105 GLY A C 1
ATOM 798 O O . GLY A 1 105 ? -32.362 21.919 -23.554 1.00 22.78 105 GLY A O 1
ATOM 799 N N . VAL A 1 106 ? -32.086 24.083 -22.999 1.00 22.91 106 VAL A N 1
ATOM 800 C CA . VAL A 1 106 ? -33.176 24.104 -22.023 1.00 23.73 106 VAL A CA 1
ATOM 801 C C . VAL A 1 106 ? -34.024 25.365 -22.207 1.00 23.76 106 VAL A C 1
ATOM 802 O O . VAL A 1 106 ? -33.499 26.456 -22.439 1.00 23.62 106 VAL A O 1
ATOM 806 N N . VAL A 1 107 ? -35.342 25.222 -22.102 1.00 23.74 107 VAL A N 1
ATOM 807 C CA . VAL A 1 107 ? -36.208 26.392 -22.155 1.00 23.53 107 VAL A CA 1
ATOM 808 C C . VAL A 1 107 ? -35.960 27.292 -20.940 1.00 23.33 107 VAL A C 1
ATOM 809 O O . VAL A 1 107 ? -35.957 26.831 -19.799 1.00 23.41 107 VAL A O 1
ATOM 813 N N . LEU A 1 108 ? -35.727 28.571 -21.199 1.00 23.10 108 LEU A N 1
ATOM 814 C CA . LEU A 1 108 ? -35.661 29.576 -20.149 1.00 23.07 108 LEU A CA 1
ATOM 815 C C . LEU A 1 108 ? -36.938 30.406 -20.225 1.00 23.21 108 LEU A C 1
ATOM 816 O O . LEU A 1 108 ? -37.102 31.196 -21.159 1.00 23.07 108 LEU A O 1
ATOM 821 N N . PRO A 1 109 ? -37.848 30.226 -19.253 1.00 23.42 109 PRO A N 1
ATOM 822 C CA . PRO A 1 109 ? -39.138 30.918 -19.299 1.00 23.54 109 PRO A CA 1
ATOM 823 C C . PRO A 1 109 ? -39.032 32.382 -18.897 1.00 23.83 109 PRO A C 1
ATOM 824 O O . PRO A 1 109 ? -38.138 32.753 -18.130 1.00 23.17 109 PRO A O 1
ATOM 828 N N . GLU A 1 110 ? -39.952 33.207 -19.394 1.00 24.14 110 GLU A N 1
ATOM 829 C CA . GLU A 1 110 ? -39.928 34.631 -19.091 1.00 24.92 110 GLU A CA 1
ATOM 830 C C . GLU A 1 110 ? -40.070 34.938 -17.604 1.00 24.67 110 GLU A C 1
ATOM 831 O O . GLU A 1 110 ? -39.495 35.911 -17.131 1.00 24.79 110 GLU A O 1
ATOM 837 N N . ASP A 1 111 ? -40.836 34.136 -16.866 1.00 24.66 111 ASP A N 1
ATOM 838 C CA . ASP A 1 111 ? -41.006 34.404 -15.431 1.00 24.94 111 ASP A CA 1
ATOM 839 C C . ASP A 1 111 ? -39.706 34.208 -14.634 1.00 24.78 111 ASP A C 1
ATOM 840 O O . ASP A 1 111 ? -39.572 34.734 -13.532 1.00 24.77 111 ASP A O 1
ATOM 845 N N . GLU A 1 112 ? -38.745 33.485 -15.205 1.00 24.53 112 GLU A N 1
ATOM 846 C CA . GLU A 1 112 ? -37.402 33.404 -14.630 1.00 24.55 112 GLU A CA 1
ATOM 847 C C . GLU A 1 112 ? -36.384 34.302 -15.325 1.00 24.72 112 GLU A C 1
ATOM 848 O O . GLU A 1 112 ? -35.555 34.896 -14.654 1.00 25.14 112 GLU A O 1
ATOM 854 N N . ALA A 1 113 ? -36.433 34.384 -16.656 1.00 24.62 113 ALA A N 1
ATOM 855 C CA . ALA A 1 113 ? -35.353 34.992 -17.443 1.00 24.89 113 ALA A CA 1
ATOM 856 C C . ALA A 1 113 ? -35.690 36.367 -18.033 1.00 25.48 113 ALA A C 1
ATOM 857 O O . ALA A 1 113 ? -34.848 36.982 -18.692 1.00 26.10 113 ALA A O 1
ATOM 859 N N . GLY A 1 114 ? -36.912 36.849 -17.813 1.00 25.60 114 GLY A N 1
ATOM 860 C CA . GLY A 1 114 ? -37.326 38.141 -18.357 1.00 25.51 114 GLY A CA 1
ATOM 861 C C . GLY A 1 114 ? -37.074 38.296 -19.851 1.00 25.55 114 GLY A C 1
ATOM 862 O O . GLY A 1 114 ? -37.363 37.383 -20.625 1.00 25.39 114 GLY A O 1
ATOM 863 N N . PRO A 1 115 ? -36.518 39.453 -20.268 1.00 25.77 115 PRO A N 1
ATOM 864 C CA . PRO A 1 115 ? -36.250 39.763 -21.676 1.00 25.98 115 PRO A CA 1
ATOM 865 C C . PRO A 1 115 ? -35.434 38.701 -22.416 1.00 26.04 115 PRO A C 1
ATOM 866 O O . PRO A 1 115 ? -35.574 38.547 -23.628 1.00 26.35 115 PRO A O 1
ATOM 870 N N . TRP A 1 116 ? -34.588 37.974 -21.690 1.00 25.94 116 TRP A N 1
ATOM 871 C CA . TRP A 1 116 ? -33.667 37.017 -22.304 1.00 25.56 116 TRP A CA 1
ATOM 872 C C . TRP A 1 116 ? -34.204 35.591 -22.348 1.00 25.75 116 TRP A C 1
ATOM 873 O O . TRP A 1 116 ? -33.489 34.661 -22.730 1.00 25.83 116 TRP A O 1
ATOM 884 N N . ALA A 1 117 ? -35.474 35.422 -21.990 1.00 25.44 117 ALA A N 1
ATOM 885 C CA . ALA A 1 117 ? -36.140 34.131 -22.102 1.00 25.57 117 ALA A CA 1
ATOM 886 C C . ALA A 1 117 ? -36.030 33.596 -23.529 1.00 25.49 117 ALA A C 1
ATOM 887 O O . ALA A 1 117 ? -36.114 34.359 -24.494 1.00 26.03 117 ALA A O 1
ATOM 889 N N . HIS A 1 118 ? -35.826 32.293 -23.662 1.00 25.28 118 HIS A N 1
ATOM 890 C CA . HIS A 1 118 ? -35.744 31.675 -24.973 1.00 25.27 118 HIS A CA 1
ATOM 891 C C . HIS A 1 118 ? -35.994 30.175 -24.920 1.00 25.37 118 HIS A C 1
ATOM 892 O O . HIS A 1 118 ? -35.906 29.537 -23.859 1.00 24.91 118 HIS A O 1
ATOM 899 N N . GLY A 1 119 ? -36.332 29.624 -26.080 1.00 25.34 119 GLY A N 1
ATOM 900 C CA . GLY A 1 119 ? -36.547 28.194 -26.221 1.00 25.40 119 GLY A CA 1
ATOM 901 C C . GLY A 1 119 ? -35.221 27.464 -26.292 1.00 25.30 119 GLY A C 1
ATOM 902 O O . GLY A 1 119 ? -34.174 28.089 -26.494 1.00 25.40 119 GLY A O 1
ATOM 903 N N . ALA A 1 120 ? -35.274 26.142 -26.146 1.00 25.06 120 ALA A N 1
ATOM 904 C CA . ALA A 1 120 ? -34.066 25.314 -26.100 1.00 24.84 120 ALA A CA 1
ATOM 905 C C . ALA A 1 120 ? -33.211 25.502 -27.352 1.00 24.66 120 ALA A C 1
ATOM 906 O O . ALA A 1 120 ? -33.715 25.421 -28.469 1.00 24.77 120 ALA A O 1
ATOM 908 N N . CYS A 1 121 ? -31.918 25.766 -27.147 1.00 24.03 121 CYS A N 1
ATOM 909 C CA . CYS A 1 121 ? -30.971 26.018 -28.232 1.00 23.41 121 CYS A CA 1
ATOM 910 C C . CYS A 1 121 ? -29.988 24.864 -28.401 1.00 23.36 121 CYS A C 1
ATOM 911 O O . CYS A 1 121 ? -29.786 24.058 -27.488 1.00 22.76 121 CYS A O 1
ATOM 914 N N . HIS A 1 122 ? -29.385 24.802 -29.590 1.00 23.35 122 HIS A N 1
ATOM 915 C CA . HIS A 1 122 ? -28.371 23.808 -29.937 1.00 23.32 122 HIS A CA 1
ATOM 916 C C . HIS A 1 122 ? -28.800 22.372 -29.614 1.00 24.29 122 HIS A C 1
ATOM 917 O O . HIS A 1 122 ? -28.036 21.604 -29.041 1.00 24.39 122 HIS A O 1
ATOM 924 N N . THR A 1 123 ? -30.017 22.011 -30.019 1.00 25.67 123 THR A N 1
ATOM 925 C CA . THR A 1 123 ? -30.594 20.707 -29.673 1.00 26.77 123 THR A CA 1
ATOM 926 C C . THR A 1 123 ? -30.149 19.537 -30.567 1.00 27.52 123 THR A C 1
ATOM 927 O O . THR A 1 123 ? -30.424 18.376 -30.257 1.00 28.21 123 THR A O 1
ATOM 931 N N . SER A 1 124 ? -29.432 19.826 -31.644 1.00 27.86 124 SER A N 1
ATOM 932 C CA . SER A 1 124 ? -28.979 18.778 -32.563 1.00 28.23 124 SER A CA 1
ATOM 933 C C . SER A 1 124 ? -27.823 17.941 -32.003 1.00 28.24 124 SER A C 1
ATOM 934 O O . SER A 1 124 ? -27.121 18.356 -31.076 1.00 28.05 124 SER A O 1
ATOM 937 N N . ASP A 1 125 ? -27.638 16.755 -32.578 1.00 28.35 125 ASP A N 1
ATOM 938 C CA . ASP A 1 125 ? -26.501 15.902 -32.242 1.00 28.44 125 ASP A CA 1
ATOM 939 C C . ASP A 1 125 ? -25.211 16.491 -32.805 1.00 28.10 125 ASP A C 1
ATOM 940 O O . ASP A 1 125 ? -25.207 17.120 -33.868 1.00 27.60 125 ASP A O 1
ATOM 945 N N . ALA A 1 126 ? -24.122 16.293 -32.072 1.00 27.91 126 ALA A N 1
ATOM 946 C CA . ALA A 1 126 ? -22.814 16.776 -32.485 1.00 27.89 126 ALA A CA 1
ATOM 947 C C . ALA A 1 126 ? -22.087 15.656 -33.203 1.00 28.10 126 ALA A C 1
ATOM 948 O O . ALA A 1 126 ? -22.120 14.506 -32.766 1.00 28.40 126 ALA A O 1
ATOM 950 N N . LYS A 1 127 ? -21.426 15.978 -34.305 1.00 28.20 127 LYS A N 1
ATOM 951 C CA . LYS A 1 127 ? -20.654 14.969 -35.012 1.00 28.58 127 LYS A CA 1
ATOM 952 C C . LYS A 1 127 ? -19.249 14.909 -34.443 1.00 27.91 127 LYS A C 1
ATOM 953 O O . LYS A 1 127 ? -18.629 15.943 -34.189 1.00 27.24 127 LYS A O 1
ATOM 959 N N . VAL A 1 128 ? -18.763 13.693 -34.223 1.00 27.73 128 VAL A N 1
ATOM 960 C CA . VAL A 1 128 ? -17.404 13.497 -33.740 1.00 27.97 128 VAL A CA 1
ATOM 961 C C . VAL A 1 128 ? -16.445 13.811 -34.878 1.00 28.34 128 VAL A C 1
ATOM 962 O O . VAL A 1 128 ? -16.592 13.275 -35.978 1.00 27.98 128 VAL A O 1
ATOM 966 N N . PHE A 1 129 ? -15.476 14.688 -34.610 1.00 28.77 129 PHE A N 1
ATOM 967 C CA . PHE A 1 129 ? -14.568 15.176 -35.647 1.00 29.45 129 PHE A CA 1
ATOM 968 C C . PHE A 1 129 ? -13.891 14.041 -36.402 1.00 30.18 129 PHE A C 1
ATOM 969 O O . PHE A 1 129 ? -13.419 13.083 -35.796 1.00 29.87 129 PHE A O 1
ATOM 977 N N . GLY A 1 130 ? -13.830 14.180 -37.725 1.00 31.41 130 GLY A N 1
ATOM 978 C CA . GLY A 1 130 ? -13.213 13.174 -38.586 1.00 32.42 130 GLY A CA 1
ATOM 979 C C . GLY A 1 130 ? -13.964 11.855 -38.645 1.00 33.32 130 GLY A C 1
ATOM 980 O O . GLY A 1 130 ? -13.370 10.809 -38.939 1.00 33.43 130 GLY A O 1
ATOM 981 N N . THR A 1 131 ? -15.265 11.893 -38.352 1.00 34.22 131 THR A N 1
ATOM 982 C CA . THR A 1 131 ? -16.115 10.705 -38.435 1.00 34.80 131 THR A CA 1
ATOM 983 C C . THR A 1 131 ? -17.525 11.096 -38.843 1.00 35.49 131 THR A C 1
ATOM 984 O O . THR A 1 131 ? -17.857 12.279 -38.922 1.00 35.58 131 THR A O 1
ATOM 988 N N . GLU A 1 132 ? -18.352 10.086 -39.093 1.00 36.43 132 GLU A N 1
ATOM 989 C CA . GLU A 1 132 ? -19.758 10.297 -39.398 1.00 37.26 132 GLU A CA 1
ATOM 990 C C . GLU A 1 132 ? -20.636 9.941 -38.193 1.00 37.56 132 GLU A C 1
ATOM 991 O O . GLU A 1 132 ? -21.866 9.938 -38.292 1.00 37.78 132 GLU A O 1
ATOM 997 N N . ARG A 1 133 ? -20.002 9.663 -37.053 1.00 37.59 133 ARG A N 1
ATOM 998 C CA . ARG A 1 133 ? -20.731 9.366 -35.821 1.00 37.79 133 ARG A CA 1
ATOM 999 C C . ARG A 1 133 ? -21.268 10.649 -35.211 1.00 37.19 133 ARG A C 1
ATOM 1000 O O . ARG A 1 133 ? -20.596 11.679 -35.231 1.00 37.28 133 ARG A O 1
ATOM 1008 N N . ALA A 1 134 ? -22.487 10.575 -34.682 1.00 36.47 134 ALA A N 1
ATOM 1009 C CA . ALA A 1 134 ? -23.123 11.705 -34.019 1.00 35.77 134 ALA A CA 1
ATOM 1010 C C . ALA A 1 134 ? -23.387 11.336 -32.569 1.00 35.17 134 ALA A C 1
ATOM 1011 O O . ALA A 1 134 ? -23.716 10.191 -32.267 1.00 35.33 134 ALA A O 1
ATOM 1013 N N . LEU A 1 135 ? -23.223 12.307 -31.676 1.00 34.19 135 LEU A N 1
ATOM 1014 C CA . LEU A 1 135 ? -23.477 12.122 -30.247 1.00 33.42 135 LEU A CA 1
ATOM 1015 C C . LEU A 1 135 ? -24.372 13.248 -29.747 1.00 32.29 135 LEU A C 1
ATOM 1016 O O . LEU A 1 135 ? -24.195 14.397 -30.141 1.00 32.39 135 LEU A O 1
ATOM 1021 N N . ALA A 1 136 ? -25.325 12.917 -28.879 1.00 31.15 136 ALA A N 1
ATOM 1022 C CA . ALA A 1 136 ? -26.103 13.933 -28.183 1.00 30.22 136 ALA A CA 1
ATOM 1023 C C . ALA A 1 136 ? -25.309 14.412 -26.969 1.00 29.36 136 ALA A C 1
ATOM 1024 O O . ALA A 1 136 ? -24.990 13.622 -26.074 1.00 29.26 136 ALA A O 1
ATOM 1026 N N . CYS A 1 137 ? -24.998 15.706 -26.947 1.00 28.14 137 CYS A N 1
ATOM 1027 C CA . CYS A 1 137 ? -24.280 16.324 -25.833 1.00 27.52 137 CYS A CA 1
ATOM 1028 C C . CYS A 1 137 ? -25.038 17.542 -25.326 1.00 25.95 137 CYS A C 1
ATOM 1029 O O . CYS A 1 137 ? -24.491 18.646 -25.299 1.00 25.49 137 CYS A O 1
ATOM 1032 N N . PRO A 1 138 ? -26.298 17.344 -24.897 1.00 24.35 138 PRO A N 1
ATOM 1033 C CA . PRO A 1 138 ? -27.150 18.468 -24.552 1.00 23.34 138 PRO A CA 1
ATOM 1034 C C . PRO A 1 138 ? -26.818 19.049 -23.190 1.00 22.04 138 PRO A C 1
ATOM 1035 O O . PRO A 1 138 ? -26.234 18.371 -22.352 1.00 21.68 138 PRO A O 1
ATOM 1039 N N . GLY A 1 139 ? -27.221 20.294 -22.971 1.00 20.56 139 GLY A N 1
ATOM 1040 C CA . GLY A 1 139 ? -27.233 20.857 -21.632 1.00 19.13 139 GLY A CA 1
ATOM 1041 C C . GLY A 1 139 ? -25.983 21.627 -21.283 1.00 17.83 139 GLY A C 1
ATOM 1042 O O . GLY A 1 139 ? -25.168 21.949 -22.141 1.00 17.26 139 GLY A O 1
ATOM 1043 N N . GLY A 1 140 ? -25.837 21.933 -20.004 1.00 16.58 140 GLY A N 1
ATOM 1044 C CA . GLY A 1 140 ? -24.692 22.702 -19.543 1.00 15.98 140 GLY A CA 1
ATOM 1045 C C . GLY A 1 140 ? -24.763 24.154 -19.971 1.00 15.03 140 GLY A C 1
ATOM 1046 O O . GLY A 1 140 ? -25.840 24.681 -20.277 1.00 14.80 140 GLY A O 1
ATOM 1047 N N . TRP A 1 141 ? -23.602 24.801 -19.993 1.00 14.04 141 TRP A N 1
ATOM 1048 C CA . TRP A 1 141 ? -23.527 26.247 -20.149 1.00 13.78 141 TRP A CA 1
ATOM 1049 C C . TRP A 1 141 ? -22.787 26.671 -21.396 1.00 13.82 141 TRP A C 1
ATOM 1050 O O . TRP A 1 141 ? -21.712 26.146 -21.701 1.00 13.44 141 TRP A O 1
ATOM 1061 N N . HIS A 1 142 ? -23.340 27.664 -22.076 1.00 14.42 142 HIS A N 1
ATOM 1062 C CA . HIS A 1 142 ? -22.565 28.444 -23.027 1.00 14.62 142 HIS A CA 1
ATOM 1063 C C . HIS A 1 142 ? -21.378 29.044 -22.253 1.00 14.77 142 HIS A C 1
ATOM 1064 O O . HIS A 1 142 ? -21.541 29.574 -21.158 1.00 14.74 142 HIS A O 1
ATOM 1071 N N . ASP A 1 143 ? -20.186 28.940 -22.825 1.00 14.89 143 ASP A N 1
ATOM 1072 C CA . ASP A 1 143 ? -18.952 29.237 -22.096 1.00 15.28 143 ASP A CA 1
ATOM 1073 C C . ASP A 1 143 ? -18.792 30.718 -21.736 1.00 15.61 143 ASP A C 1
ATOM 1074 O O . ASP A 1 143 ? -18.329 31.059 -20.650 1.00 14.84 143 ASP A O 1
ATOM 1079 N N . ALA A 1 144 ? -19.180 31.592 -22.659 1.00 15.99 144 ALA A N 1
ATOM 1080 C CA . ALA A 1 144 ? -18.727 32.968 -22.610 1.00 16.27 144 ALA A CA 1
ATOM 1081 C C . ALA A 1 144 ? -19.680 33.866 -23.381 1.00 16.98 144 ALA A C 1
ATOM 1082 O O . ALA A 1 144 ? -20.899 33.750 -23.218 1.00 17.18 144 ALA A O 1
ATOM 1084 N N . GLY A 1 145 ? -19.145 34.770 -24.203 1.00 17.22 145 GLY A N 1
ATOM 1085 C CA . GLY A 1 145 ? -19.987 35.564 -25.096 1.00 17.51 145 GLY A CA 1
ATOM 1086 C C . GLY A 1 145 ? -20.466 34.773 -26.306 1.00 17.40 145 GLY A C 1
ATOM 1087 O O . GLY A 1 145 ? -21.345 35.236 -27.039 1.00 18.40 145 GLY A O 1
ATOM 1088 N N . ASP A 1 146 ? -19.870 33.597 -26.517 1.00 17.33 146 ASP A N 1
ATOM 1089 C CA . ASP A 1 146 ? -20.222 32.665 -27.583 1.00 17.60 146 ASP A CA 1
ATOM 1090 C C . ASP A 1 146 ? -21.073 31.505 -27.040 1.00 17.43 146 ASP A C 1
ATOM 1091 O O . ASP A 1 146 ? -21.493 31.512 -25.874 1.00 17.27 146 ASP A O 1
ATOM 1096 N N . TYR A 1 147 ? -21.308 30.502 -27.882 1.00 17.54 147 TYR A N 1
ATOM 1097 C CA . TYR A 1 147 ? -22.185 29.393 -27.522 1.00 17.32 147 TYR A CA 1
ATOM 1098 C C . TYR A 1 147 ? -21.486 28.051 -27.443 1.00 16.89 147 TYR A C 1
ATOM 1099 O O . TYR A 1 147 ? -22.143 27.025 -27.257 1.00 17.47 147 TYR A O 1
ATOM 1108 N N . GLY A 1 148 ? -20.158 28.049 -27.548 1.00 16.19 148 GLY A N 1
ATOM 1109 C CA . GLY A 1 148 ? -19.387 26.824 -27.385 1.00 15.85 148 GLY A CA 1
ATOM 1110 C C . GLY A 1 148 ? -19.438 26.314 -25.951 1.00 15.35 148 GLY A C 1
ATOM 1111 O O . GLY A 1 148 ? -19.645 27.076 -25.015 1.00 15.22 148 GLY A O 1
ATOM 1112 N N . LYS A 1 149 ? -19.275 25.011 -25.794 1.00 15.02 149 LYS A N 1
ATOM 1113 C CA . LYS A 1 149 ? -19.190 24.395 -24.471 1.00 15.04 149 LYS A CA 1
ATOM 1114 C C . LYS A 1 149 ? -17.876 23.631 -24.446 1.00 14.48 149 LYS A C 1
ATOM 1115 O O . LYS A 1 149 ? -17.667 22.696 -25.237 1.00 13.89 149 LYS A O 1
ATOM 1121 N N . TYR A 1 150 ? -16.983 24.066 -23.563 1.00 13.80 150 TYR A N 1
ATOM 1122 C CA . TYR A 1 150 ? -15.597 23.607 -23.536 1.00 13.73 150 TYR A CA 1
ATOM 1123 C C . TYR A 1 150 ? -15.274 22.952 -22.191 1.00 13.74 150 TYR A C 1
ATOM 1124 O O . TYR A 1 150 ? -15.446 23.560 -21.135 1.00 13.08 150 TYR A O 1
ATOM 1133 N N . THR A 1 151 ? -14.783 21.718 -22.248 1.00 13.70 151 THR A N 1
ATOM 1134 C CA . THR A 1 151 ? -14.602 20.885 -21.060 1.00 14.08 151 THR A CA 1
ATOM 1135 C C . THR A 1 151 ? -13.636 21.474 -20.027 1.00 13.71 151 THR A C 1
ATOM 1136 O O . THR A 1 151 ? -13.930 21.491 -18.830 1.00 13.97 151 THR A O 1
ATOM 1140 N N . VAL A 1 152 ? -12.485 21.952 -20.491 1.00 13.70 152 VAL A N 1
ATOM 1141 C CA . VAL A 1 152 ? -11.431 22.442 -19.588 1.00 13.31 152 VAL A CA 1
ATOM 1142 C C . VAL A 1 152 ? -11.900 23.609 -18.692 1.00 12.98 152 VAL A C 1
ATOM 1143 O O . VAL A 1 152 ? -11.824 23.490 -17.464 1.00 12.91 152 VAL A O 1
ATOM 1147 N N . PRO A 1 153 ? -12.369 24.732 -19.284 1.00 12.71 153 PRO A N 1
ATOM 1148 C CA . PRO A 1 153 ? -12.900 25.817 -18.441 1.00 12.77 153 PRO A CA 1
ATOM 1149 C C . PRO A 1 153 ? -14.156 25.447 -17.640 1.00 12.33 153 PRO A C 1
ATOM 1150 O O . PRO A 1 153 ? -14.365 25.989 -16.559 1.00 12.77 153 PRO A O 1
ATOM 1154 N N . ALA A 1 154 ? -14.974 24.540 -18.176 1.00 12.25 154 ALA A N 1
ATOM 1155 C CA . ALA A 1 154 ? -16.144 24.020 -17.471 1.00 12.22 154 ALA A CA 1
ATOM 1156 C C . ALA A 1 154 ? -15.737 23.416 -16.126 1.00 12.15 154 ALA A C 1
ATOM 1157 O O . ALA A 1 154 ? -16.432 23.608 -15.117 1.00 12.98 154 ALA A O 1
ATOM 1159 N N . ALA A 1 155 ? -14.620 22.683 -16.118 1.00 12.25 155 ALA A N 1
ATOM 1160 C CA . ALA A 1 155 ? -14.103 22.046 -14.906 1.00 12.26 155 ALA A CA 1
ATOM 1161 C C . ALA A 1 155 ? -13.807 23.067 -13.820 1.00 12.04 155 ALA A C 1
ATOM 1162 O O . ALA A 1 155 ? -14.143 22.851 -12.651 1.00 11.82 155 ALA A O 1
ATOM 1164 N N . LYS A 1 156 ? -13.204 24.192 -14.199 1.00 11.64 156 LYS A N 1
ATOM 1165 C CA . LYS A 1 156 ? -12.928 25.259 -13.237 1.00 11.63 156 LYS A CA 1
ATOM 1166 C C . LYS A 1 156 ? -14.216 25.825 -12.657 1.00 11.39 156 LYS A C 1
ATOM 1167 O O . LYS A 1 156 ? -14.339 25.968 -11.439 1.00 11.22 156 LYS A O 1
ATOM 1173 N N . ALA A 1 157 ? -15.174 26.139 -13.524 1.00 11.50 157 ALA A N 1
ATOM 1174 C CA . ALA A 1 157 ? -16.410 26.762 -13.071 1.00 11.49 157 ALA A CA 1
ATOM 1175 C C . ALA A 1 157 ? -17.164 25.830 -12.115 1.00 11.67 157 ALA A C 1
ATOM 1176 O O . ALA A 1 157 ? -17.683 26.281 -11.084 1.00 12.39 157 ALA A O 1
ATOM 1178 N N . VAL A 1 158 ? -17.195 24.538 -12.440 1.00 11.45 158 VAL A N 1
ATOM 1179 C CA . VAL A 1 158 ? -17.825 23.542 -11.559 1.00 11.82 158 VAL A CA 1
ATOM 1180 C C . VAL A 1 158 ? -17.076 23.463 -10.229 1.00 11.40 158 VAL A C 1
ATOM 1181 O O . VAL A 1 158 ? -17.681 23.524 -9.160 1.00 12.00 158 VAL A O 1
ATOM 1185 N N . ALA A 1 159 ? -15.752 23.349 -10.290 1.00 11.51 159 ALA A N 1
ATOM 1186 C CA . ALA A 1 159 ? -14.952 23.255 -9.071 1.00 11.14 159 ALA A CA 1
ATOM 1187 C C . ALA A 1 159 ? -15.180 24.455 -8.156 1.00 11.34 159 ALA A C 1
ATOM 1188 O O . ALA A 1 159 ? -15.282 24.294 -6.934 1.00 11.02 159 ALA A O 1
ATOM 1190 N N . ASP A 1 160 ? -15.247 25.648 -8.743 1.00 11.08 160 ASP A N 1
ATOM 1191 C CA . ASP A 1 160 ? -15.405 26.873 -7.964 1.00 11.09 160 ASP A CA 1
ATOM 1192 C C . ASP A 1 160 ? -16.768 26.908 -7.269 1.00 10.57 160 ASP A C 1
ATOM 1193 O O . ASP A 1 160 ? -16.853 27.277 -6.108 1.00 10.47 160 ASP A O 1
ATOM 1198 N N . LEU A 1 161 ? -17.824 26.534 -7.990 1.00 11.06 161 LEU A N 1
ATOM 1199 C CA . LEU A 1 161 ? -19.166 26.505 -7.411 1.00 11.51 161 LEU A CA 1
ATOM 1200 C C . LEU A 1 161 ? -19.280 25.458 -6.305 1.00 11.48 161 LEU A C 1
ATOM 1201 O O . LEU A 1 161 ? -19.903 25.712 -5.269 1.00 11.38 161 LEU A O 1
ATOM 1206 N N . LEU A 1 162 ? -18.667 24.297 -6.515 1.00 12.25 162 LEU A N 1
ATOM 1207 C CA . LEU A 1 162 ? -18.653 23.250 -5.486 1.00 12.82 162 LEU A CA 1
ATOM 1208 C C . LEU A 1 162 ? -17.882 23.706 -4.251 1.00 12.35 162 LEU A C 1
ATOM 1209 O O . LEU A 1 162 ? -18.342 23.504 -3.132 1.00 13.27 162 LEU A O 1
ATOM 1214 N N . LEU A 1 163 ? -16.723 24.329 -4.447 1.00 12.14 163 LEU A N 1
ATOM 1215 C CA . LEU A 1 163 ? -15.957 24.876 -3.320 1.00 11.89 163 LEU A CA 1
ATOM 1216 C C . LEU A 1 163 ? -16.730 25.955 -2.569 1.00 11.85 163 LEU A C 1
ATOM 1217 O O . LEU A 1 163 ? -16.685 26.009 -1.333 1.00 11.46 163 LEU A O 1
ATOM 1222 N N . ALA A 1 164 ? -17.449 26.807 -3.301 1.00 11.60 164 ALA A N 1
ATOM 1223 C CA . ALA A 1 164 ? -18.304 27.822 -2.663 1.00 11.87 164 ALA A CA 1
ATOM 1224 C C . ALA A 1 164 ? -19.389 27.165 -1.792 1.00 12.05 164 ALA A C 1
ATOM 1225 O O . ALA A 1 164 ? -19.639 27.617 -0.670 1.00 12.07 164 ALA A O 1
ATOM 1227 N N . HIS A 1 165 ? -20.018 26.104 -2.301 1.00 12.88 165 HIS A N 1
ATOM 1228 C CA . HIS A 1 165 ? -20.983 25.342 -1.501 1.00 13.11 165 HIS A CA 1
ATOM 1229 C C . HIS A 1 165 ? -20.356 24.748 -0.235 1.00 13.21 165 HIS A C 1
ATOM 1230 O O . HIS A 1 165 ? -20.951 24.784 0.856 1.00 12.33 165 HIS A O 1
ATOM 1237 N N . GLU A 1 166 ? -19.170 24.172 -0.392 1.00 13.35 166 GLU A N 1
ATOM 1238 C CA . GLU A 1 166 ? -18.464 23.563 0.731 1.00 13.57 166 GLU A CA 1
ATOM 1239 C C . GLU A 1 166 ? -18.043 24.581 1.784 1.00 13.63 166 GLU A C 1
ATOM 1240 O O . GLU A 1 166 ? -18.161 24.317 2.987 1.00 13.00 166 GLU A O 1
ATOM 1246 N N . TYR A 1 167 ? -17.579 25.749 1.335 1.00 12.88 167 TYR A N 1
ATOM 1247 C CA . TYR A 1 167 ? -17.053 26.767 2.242 1.00 12.52 167 TYR A CA 1
ATOM 1248 C C . TYR A 1 167 ? -18.129 27.668 2.838 1.00 12.70 167 TYR A C 1
ATOM 1249 O O . TYR A 1 167 ? -18.072 27.986 4.036 1.00 13.01 167 TYR A O 1
ATOM 1258 N N . PHE A 1 168 ? -19.092 28.087 2.021 1.00 12.93 168 PHE A N 1
ATOM 1259 C CA . PHE A 1 168 ? -20.036 29.152 2.414 1.00 13.39 168 PHE A CA 1
ATOM 1260 C C . PHE A 1 168 ? -21.492 28.801 2.123 1.00 14.06 168 PHE A C 1
ATOM 1261 O O . PHE A 1 168 ? -22.216 29.570 1.483 1.00 14.12 168 PHE A O 1
ATOM 1269 N N . PRO A 1 169 ? -21.947 27.650 2.629 1.00 15.05 169 PRO A N 1
ATOM 1270 C CA . PRO A 1 169 ? -23.312 27.245 2.306 1.00 15.07 169 PRO A CA 1
ATOM 1271 C C . PRO A 1 169 ? -24.381 28.189 2.868 1.00 15.23 169 PRO A C 1
ATOM 1272 O O . PRO A 1 169 ? -25.425 28.368 2.244 1.00 15.45 169 PRO A O 1
ATOM 1276 N N . ALA A 1 170 ? -24.116 28.793 4.024 1.00 15.59 170 ALA A N 1
ATOM 1277 C CA . ALA A 1 170 ? -25.077 29.705 4.663 1.00 16.20 170 ALA A CA 1
ATOM 1278 C C . ALA A 1 170 ? -25.326 30.951 3.825 1.00 16.21 170 ALA A C 1
ATOM 1279 O O . ALA A 1 170 ? -26.476 31.377 3.666 1.00 16.48 170 ALA A O 1
ATOM 1281 N N . ALA A 1 171 ? -24.253 31.533 3.281 1.00 16.05 171 ALA A N 1
ATOM 1282 C CA . ALA A 1 171 ? -24.370 32.675 2.363 1.00 15.91 171 ALA A CA 1
ATOM 1283 C C . ALA A 1 171 ? -25.187 32.327 1.128 1.00 15.62 171 ALA A C 1
ATOM 1284 O O . ALA A 1 171 ? -26.075 33.094 0.722 1.00 15.74 171 ALA A O 1
ATOM 1286 N N . LEU A 1 172 ? -24.866 31.179 0.536 1.00 15.08 172 LEU A N 1
ATOM 1287 C CA . LEU A 1 172 ? -25.496 30.722 -0.698 1.00 15.10 172 LEU A CA 1
ATOM 1288 C C . LEU A 1 172 ? -26.965 30.380 -0.488 1.00 15.63 172 LEU A C 1
ATOM 1289 O O . LEU A 1 172 ? -27.774 30.518 -1.404 1.00 15.68 172 LEU A O 1
ATOM 1294 N N . ALA A 1 173 ? -27.300 29.952 0.724 1.00 15.84 173 ALA A N 1
ATOM 1295 C CA . ALA A 1 173 ? -28.680 29.657 1.095 1.00 16.35 173 ALA A CA 1
ATOM 1296 C C . ALA A 1 173 ? -29.618 30.853 0.926 1.00 16.79 173 ALA A C 1
ATOM 1297 O O . ALA A 1 173 ? -30.824 30.664 0.729 1.00 17.02 173 ALA A O 1
ATOM 1299 N N . HIS A 1 174 ? -29.072 32.065 1.010 1.00 17.42 174 HIS A N 1
ATOM 1300 C CA . HIS A 1 174 ? -29.852 33.293 0.898 1.00 18.34 174 HIS A CA 1
ATOM 1301 C C . HIS A 1 174 ? -30.084 33.745 -0.545 1.00 17.91 174 HIS A C 1
ATOM 1302 O O . HIS A 1 174 ? -30.657 34.803 -0.758 1.00 17.39 174 HIS A O 1
ATOM 1309 N N . VAL A 1 175 ? -29.625 32.981 -1.535 1.00 17.27 175 VAL A N 1
ATOM 1310 C CA . VAL A 1 175 ? -29.864 33.362 -2.930 1.00 17.11 175 VAL A CA 1
ATOM 1311 C C . VAL A 1 175 ? -30.700 32.321 -3.669 1.00 16.87 175 VAL A C 1
ATOM 1312 O O . VAL A 1 175 ? -30.778 31.155 -3.269 1.00 16.43 175 VAL A O 1
ATOM 1316 N N . ARG A 1 176 ? -31.326 32.764 -4.751 1.00 16.94 176 ARG A N 1
ATOM 1317 C CA . ARG A 1 176 ? -32.222 31.934 -5.534 1.00 16.87 176 ARG A CA 1
ATOM 1318 C C . ARG A 1 176 ? -31.791 31.983 -6.997 1.00 17.02 176 ARG A C 1
ATOM 1319 O O . ARG A 1 176 ? -31.769 33.056 -7.592 1.00 16.91 176 ARG A O 1
ATOM 1327 N N . PRO A 1 177 ? -31.438 30.822 -7.578 1.00 17.25 177 PRO A N 1
ATOM 1328 C CA . PRO A 1 177 ? -31.144 30.755 -9.015 1.00 17.82 177 PRO A CA 1
ATOM 1329 C C . PRO A 1 177 ? -32.450 30.708 -9.801 1.00 18.13 177 PRO A C 1
ATOM 1330 O O . PRO A 1 177 ? -33.494 31.088 -9.254 1.00 18.24 177 PRO A O 1
ATOM 1334 N N . MET A 1 178 ? -32.422 30.259 -11.054 1.00 18.43 178 MET A N 1
ATOM 1335 C CA . MET A 1 178 ? -33.669 30.077 -11.802 1.00 19.03 178 MET A CA 1
ATOM 1336 C C . MET A 1 178 ? -34.279 28.761 -11.357 1.00 19.44 178 MET A C 1
ATOM 1337 O O . MET A 1 178 ? -34.276 27.777 -12.086 1.00 19.12 178 MET A O 1
ATOM 1342 N N . ARG A 1 179 ? -34.803 28.778 -10.136 1.00 20.74 179 ARG A N 1
ATOM 1343 C CA . ARG A 1 179 ? -35.202 27.566 -9.428 1.00 21.98 179 ARG A CA 1
ATOM 1344 C C . ARG A 1 179 ? -36.136 26.703 -10.262 1.00 21.84 179 ARG A C 1
ATOM 1345 O O . ARG A 1 179 ? -35.959 25.487 -10.330 1.00 21.79 179 ARG A O 1
ATOM 1353 N N . SER A 1 180 ? -37.096 27.334 -10.936 1.00 22.39 180 SER A N 1
ATOM 1354 C CA . SER A 1 180 ? -38.129 26.590 -11.668 1.00 22.80 180 SER A CA 1
ATOM 1355 C C . SER A 1 180 ? -37.635 25.873 -12.927 1.00 22.96 180 SER A C 1
ATOM 1356 O O . SER A 1 180 ? -38.372 25.067 -13.493 1.00 23.42 180 SER A O 1
ATOM 1359 N N . VAL A 1 181 ? -36.406 26.146 -13.369 1.00 23.04 181 VAL A N 1
ATOM 1360 C CA . VAL A 1 181 ? -35.839 25.413 -14.511 1.00 23.08 181 VAL A CA 1
ATOM 1361 C C . VAL A 1 181 ? -35.087 24.148 -14.082 1.00 22.91 181 VAL A C 1
ATOM 1362 O O . VAL A 1 181 ? -34.717 23.345 -14.930 1.00 22.91 181 VAL A O 1
ATOM 1366 N N . HIS A 1 182 ? -34.869 23.972 -12.777 1.00 22.83 182 HIS A N 1
ATOM 1367 C CA . HIS A 1 182 ? -34.182 22.788 -12.247 1.00 22.99 182 HIS A CA 1
ATOM 1368 C C . HIS A 1 182 ? -35.157 21.794 -11.614 1.00 24.00 182 HIS A C 1
ATOM 1369 O O . HIS A 1 182 ? -36.249 22.153 -11.184 1.00 23.85 182 HIS A O 1
ATOM 1376 N N . ARG A 1 183 ? -34.746 20.537 -11.545 1.00 25.25 183 ARG A N 1
ATOM 1377 C CA . ARG A 1 183 ? -35.628 19.497 -11.023 1.00 26.40 183 ARG A CA 1
ATOM 1378 C C . ARG A 1 183 ? -35.805 19.557 -9.508 1.00 26.41 183 ARG A C 1
ATOM 1379 O O . ARG A 1 183 ? -34.926 20.019 -8.780 1.00 26.14 183 ARG A O 1
ATOM 1387 N N . ALA A 1 184 ? -36.978 19.112 -9.062 1.00 26.63 184 ALA A N 1
ATOM 1388 C CA . ALA A 1 184 ? -37.277 18.934 -7.644 1.00 26.48 184 ALA A CA 1
ATOM 1389 C C . ALA A 1 184 ? -36.936 17.495 -7.237 1.00 26.56 184 ALA A C 1
ATOM 1390 O O . ALA A 1 184 ? -36.936 16.602 -8.085 1.00 26.83 184 ALA A O 1
ATOM 1392 N N . PRO A 1 185 ? -36.623 17.264 -5.946 1.00 26.24 185 PRO A N 1
ATOM 1393 C CA . PRO A 1 185 ? -36.465 18.270 -4.905 1.00 25.63 185 PRO A CA 1
ATOM 1394 C C . PRO A 1 185 ? -35.253 19.149 -5.177 1.00 24.70 185 PRO A C 1
ATOM 1395 O O . PRO A 1 185 ? -34.250 18.682 -5.725 1.00 24.40 185 PRO A O 1
ATOM 1399 N N . HIS A 1 186 ? -35.354 20.413 -4.797 1.00 23.69 186 HIS A N 1
ATOM 1400 C CA . HIS A 1 186 ? -34.323 21.381 -5.134 1.00 22.73 186 HIS A CA 1
ATOM 1401 C C . HIS A 1 186 ? -33.126 21.267 -4.205 1.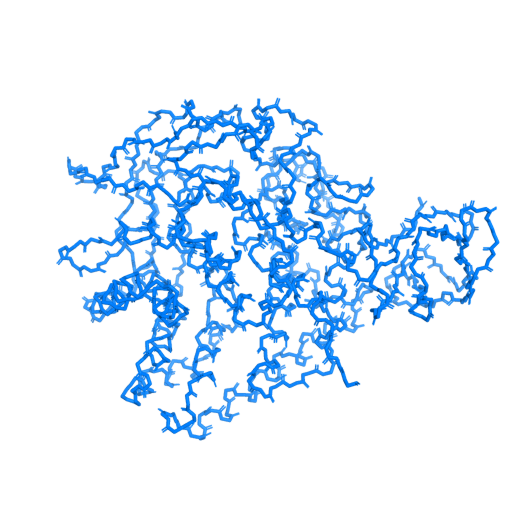00 22.11 186 HIS A C 1
ATOM 1402 O O . HIS A 1 186 ? -33.271 21.199 -2.981 1.00 22.78 186 HIS A O 1
ATOM 1409 N N . LEU A 1 187 ? -31.941 21.237 -4.805 1.00 20.89 187 LEU A N 1
ATOM 1410 C CA . LEU A 1 187 ? -30.696 21.192 -4.064 1.00 19.99 187 LEU A CA 1
ATOM 1411 C C . LEU A 1 187 ? -30.337 22.599 -3.588 1.00 19.08 187 LEU A C 1
ATOM 1412 O O . LEU A 1 187 ? -30.951 23.580 -4.020 1.00 19.23 187 LEU A O 1
ATOM 1417 N N . PRO A 1 188 ? -29.357 22.705 -2.675 1.00 18.08 188 PRO A N 1
ATOM 1418 C CA . PRO A 1 188 ? -28.842 24.016 -2.311 1.00 17.42 188 PRO A CA 1
ATOM 1419 C C . PRO A 1 188 ? -28.412 24.793 -3.570 1.00 16.42 188 PRO A C 1
ATOM 1420 O O . PRO A 1 188 ? -27.941 24.183 -4.533 1.00 16.00 188 PRO A O 1
ATOM 1424 N N . PRO A 1 189 ? -28.594 26.125 -3.574 1.00 15.71 189 PRO A N 1
ATOM 1425 C CA . PRO A 1 189 ? -28.394 26.937 -4.789 1.00 14.79 189 PRO A CA 1
ATOM 1426 C C . PRO A 1 189 ? -27.152 26.640 -5.651 1.00 14.22 189 PRO A C 1
ATOM 1427 O O . PRO A 1 189 ? -27.295 26.468 -6.866 1.00 13.27 189 PRO A O 1
ATOM 1431 N N . ALA A 1 190 ? -25.954 26.577 -5.066 1.00 13.50 190 ALA A N 1
ATOM 1432 C CA . ALA A 1 190 ? -24.754 26.338 -5.877 1.00 13.93 190 ALA A CA 1
ATOM 1433 C C . ALA A 1 190 ? -24.775 24.951 -6.520 1.00 13.97 190 ALA A C 1
ATOM 1434 O O . ALA A 1 190 ? -24.336 24.790 -7.651 1.00 13.53 190 ALA A O 1
ATOM 1436 N N . LEU A 1 191 ? -25.302 23.960 -5.794 1.00 13.97 191 LEU A N 1
ATOM 1437 C CA . LEU A 1 191 ? -25.323 22.590 -6.275 1.00 14.26 191 LEU A CA 1
ATOM 1438 C C . LEU A 1 191 ? -26.422 22.373 -7.310 1.00 14.31 191 LEU A C 1
ATOM 1439 O O . LEU A 1 191 ? -26.244 21.610 -8.259 1.00 14.37 191 LEU A O 1
ATOM 1444 N N . GLU A 1 192 ? -27.557 23.030 -7.115 1.00 14.66 192 GLU A N 1
ATOM 1445 C CA . GLU A 1 192 ? -28.629 23.034 -8.106 1.00 15.24 192 GLU A CA 1
ATOM 1446 C C . GLU A 1 192 ? -28.114 23.563 -9.451 1.00 14.41 192 GLU A C 1
ATOM 1447 O O . GLU A 1 192 ? -28.325 22.951 -10.500 1.00 14.82 192 GLU A O 1
ATOM 1453 N N . VAL A 1 193 ? -27.414 24.692 -9.396 1.00 14.03 193 VAL A N 1
ATOM 1454 C CA . VAL A 1 193 ? -26.848 25.323 -10.595 1.00 13.21 193 VAL A CA 1
ATOM 1455 C C . VAL A 1 193 ? -25.742 24.464 -11.212 1.00 12.77 193 VAL A C 1
ATOM 1456 O O . VAL A 1 193 ? -25.770 24.182 -12.415 1.00 11.85 193 VAL A O 1
ATOM 1460 N N . ALA A 1 194 ? -24.798 24.008 -10.390 1.00 12.41 194 ALA A N 1
ATOM 1461 C CA . ALA A 1 194 ? -23.654 23.237 -10.891 1.00 12.78 194 ALA A CA 1
ATOM 1462 C C . ALA A 1 194 ? -24.030 21.877 -11.484 1.00 13.12 194 ALA A C 1
ATOM 1463 O O . ALA A 1 194 ? -23.336 21.371 -12.366 1.00 11.97 194 ALA A O 1
ATOM 1465 N N . ARG A 1 195 ? -25.121 21.279 -11.009 1.00 13.87 195 ARG A N 1
ATOM 1466 C CA . ARG A 1 195 ? -25.533 19.964 -11.508 1.00 14.76 195 ARG A CA 1
ATOM 1467 C C . ARG A 1 195 ? -25.793 19.955 -13.021 1.00 14.76 195 ARG A C 1
ATOM 1468 O O . ARG A 1 195 ? -25.498 18.971 -13.689 1.00 14.17 195 ARG A O 1
ATOM 1476 N N . GLU A 1 196 ? -26.342 21.051 -13.548 1.00 15.13 196 GLU A N 1
ATOM 1477 C CA . GLU A 1 196 ? -26.628 21.164 -14.987 1.00 15.62 196 GLU A CA 1
ATOM 1478 C C . GLU A 1 196 ? -25.346 20.998 -15.809 1.00 15.16 196 GLU A C 1
ATOM 1479 O O . GLU A 1 196 ? -25.336 20.287 -16.826 1.00 15.43 196 GLU A O 1
ATOM 1485 N N . GLU A 1 197 ? -24.266 21.627 -15.350 1.00 14.50 197 GLU A N 1
ATOM 1486 C CA . GLU A 1 197 ? -22.975 21.527 -16.016 1.00 14.05 197 GLU A CA 1
ATOM 1487 C C . GLU A 1 197 ? -22.361 20.138 -15.832 1.00 14.06 197 GLU A C 1
ATOM 1488 O O . GLU A 1 197 ? -21.796 19.581 -16.765 1.00 14.04 197 GLU A O 1
ATOM 1494 N N . ILE A 1 198 ? -22.475 19.589 -14.625 1.00 14.03 198 ILE A N 1
ATOM 1495 C CA . ILE A 1 198 ? -21.962 18.251 -14.335 1.00 14.32 198 ILE A CA 1
ATOM 1496 C C . ILE A 1 198 ? -22.658 17.214 -15.214 1.00 14.62 198 ILE A C 1
ATOM 1497 O O . ILE A 1 198 ? -21.997 16.334 -15.750 1.00 14.68 198 ILE A O 1
ATOM 1502 N N . ALA A 1 199 ? -23.973 17.352 -15.384 1.00 15.15 199 ALA A N 1
ATOM 1503 C CA . ALA A 1 199 ? -24.762 16.456 -16.254 1.00 15.54 199 ALA A CA 1
ATOM 1504 C C . ALA A 1 199 ? -24.270 16.467 -17.703 1.00 15.72 199 ALA A C 1
ATOM 1505 O O . ALA A 1 199 ? -24.101 15.408 -18.324 1.00 16.20 199 ALA A O 1
ATOM 1507 N N . TRP A 1 200 ? -24.026 17.663 -18.226 1.00 15.89 200 TRP A N 1
ATOM 1508 C CA . TRP A 1 200 ? -23.501 17.815 -19.576 1.00 15.54 200 TRP A CA 1
ATOM 1509 C C . TRP A 1 200 ? -22.088 17.220 -19.694 1.00 14.90 200 TRP A C 1
ATOM 1510 O O . TRP A 1 200 ? -21.787 16.483 -20.644 1.00 14.49 200 TRP A O 1
ATOM 1521 N N . LEU A 1 201 ? -21.221 17.531 -18.739 1.00 14.50 201 LEU A N 1
ATOM 1522 C CA . LEU A 1 201 ? -19.864 16.997 -18.766 1.00 14.71 201 LEU A CA 1
ATOM 1523 C C . LEU A 1 201 ? -19.840 15.468 -18.920 1.00 15.31 201 LEU A C 1
ATOM 1524 O O . LEU A 1 201 ? -19.013 14.918 -19.660 1.00 15.36 201 LEU A O 1
ATOM 1529 N N . LEU A 1 202 ? -20.748 14.800 -18.214 1.00 15.90 202 LEU A N 1
ATOM 1530 C CA . LEU A 1 202 ? -20.846 13.344 -18.254 1.00 16.43 202 LEU A CA 1
ATOM 1531 C C . LEU A 1 202 ? -21.104 12.834 -19.678 1.00 16.98 202 LEU A C 1
ATOM 1532 O O . LEU A 1 202 ? -20.612 11.769 -20.045 1.00 16.98 202 LEU A O 1
ATOM 1537 N N . THR A 1 203 ? -21.830 13.611 -20.481 1.00 17.32 203 THR A N 1
ATOM 1538 C CA . THR A 1 203 ? -22.084 13.250 -21.889 1.00 17.97 203 THR A CA 1
ATOM 1539 C C . THR A 1 203 ? -20.878 13.433 -22.811 1.00 18.04 203 THR A C 1
ATOM 1540 O O . THR A 1 203 ? -20.888 12.954 -23.954 1.00 18.05 203 THR A O 1
ATOM 1544 N N . MET A 1 204 ? -19.853 14.138 -22.332 1.00 17.85 204 MET A N 1
ATOM 1545 C CA . MET A 1 204 ? -18.662 14.402 -23.126 1.00 17.85 204 MET A CA 1
ATOM 1546 C C . MET A 1 204 ? -17.624 13.292 -23.004 1.00 18.28 204 MET A C 1
ATOM 1547 O O . MET A 1 204 ? -16.593 13.340 -23.669 1.00 18.32 204 MET A O 1
ATOM 1552 N N . GLN A 1 205 ? -17.879 12.304 -22.148 1.00 19.14 205 GLN A N 1
ATOM 1553 C CA . GLN A 1 205 ? -16.962 11.178 -22.011 1.00 19.29 205 GLN A CA 1
ATOM 1554 C C . GLN A 1 205 ? -17.295 10.074 -23.016 1.00 20.40 205 GLN A C 1
ATOM 1555 O O . GLN A 1 205 ? -18.439 9.621 -23.095 1.00 20.28 205 GLN A O 1
ATOM 1561 N N . ASP A 1 206 ? -16.282 9.658 -23.773 1.00 21.62 206 ASP A N 1
ATOM 1562 C CA . ASP A 1 206 ? -16.406 8.560 -24.740 1.00 23.03 206 ASP A CA 1
ATOM 1563 C C . ASP A 1 206 ? -16.529 7.216 -24.005 1.00 23.54 206 ASP A C 1
ATOM 1564 O O . ASP A 1 206 ? -15.597 6.806 -23.322 1.00 23.90 206 ASP A O 1
ATOM 1569 N N . PRO A 1 207 ? -17.680 6.531 -24.137 1.00 24.72 207 PRO A N 1
ATOM 1570 C CA . PRO A 1 207 ? -17.864 5.252 -23.438 1.00 25.44 207 PRO A CA 1
ATOM 1571 C C . PRO A 1 207 ? -16.812 4.184 -23.755 1.00 25.96 207 PRO A C 1
ATOM 1572 O O . PRO A 1 207 ? -16.465 3.385 -22.878 1.00 26.98 207 PRO A O 1
ATOM 1576 N N . ALA A 1 208 ? -16.305 4.174 -24.985 1.00 26.00 208 ALA A N 1
ATOM 1577 C CA . ALA A 1 208 ? -15.357 3.141 -25.414 1.00 26.23 208 ALA A CA 1
ATOM 1578 C C . ALA A 1 208 ? -14.008 3.223 -24.692 1.00 25.86 208 ALA A C 1
ATOM 1579 O O . ALA A 1 208 ? -13.433 2.195 -24.329 1.00 26.75 208 ALA A O 1
ATOM 1581 N N . THR A 1 209 ? -13.509 4.438 -24.479 1.00 24.95 209 THR A N 1
ATOM 1582 C CA . THR A 1 209 ? -12.141 4.630 -24.000 1.00 23.94 209 THR A CA 1
ATOM 1583 C C . THR A 1 209 ? -12.014 5.344 -22.650 1.00 22.92 209 THR A C 1
ATOM 1584 O O . THR A 1 209 ? -10.956 5.278 -22.017 1.00 22.91 209 THR A O 1
ATOM 1588 N N . GLY A 1 210 ? -13.077 6.023 -22.217 1.00 21.82 210 GLY A N 1
ATOM 1589 C CA . GLY A 1 210 ? -13.045 6.809 -20.981 1.00 20.97 210 GLY A CA 1
ATOM 1590 C C . GLY A 1 210 ? -12.504 8.223 -21.160 1.00 20.03 210 GLY A C 1
ATOM 1591 O O . GLY A 1 210 ? -12.503 9.007 -20.212 1.00 19.10 210 GLY A O 1
ATOM 1592 N N . GLY A 1 211 ? -12.040 8.539 -22.370 1.00 19.36 211 GLY A N 1
ATOM 1593 C CA . GLY A 1 211 ? -11.479 9.858 -22.687 1.00 18.50 211 GLY A CA 1
ATOM 1594 C C . GLY A 1 211 ? -12.598 10.856 -22.886 1.00 17.75 211 GLY A C 1
ATOM 1595 O O . GLY A 1 211 ? -13.734 10.471 -23.137 1.00 17.78 211 GLY A O 1
ATOM 1596 N N . VAL A 1 212 ? -12.274 12.139 -22.787 1.00 16.85 212 VAL A N 1
ATOM 1597 C CA . VAL A 1 212 ? -13.278 13.193 -22.837 1.00 16.51 212 VAL A CA 1
ATOM 1598 C C . VAL A 1 212 ? -13.002 14.158 -23.990 1.00 16.29 212 VAL A C 1
ATOM 1599 O O . VAL A 1 212 ? -11.885 14.667 -24.136 1.00 15.93 212 VAL A O 1
ATOM 1603 N N . TYR A 1 213 ? -14.030 14.405 -24.801 1.00 16.57 213 TYR A N 1
ATOM 1604 C CA . TYR A 1 213 ? -13.930 15.336 -25.921 1.00 16.73 213 TYR A CA 1
ATOM 1605 C C . TYR A 1 213 ? -13.599 16.744 -25.413 1.00 16.26 213 TYR A C 1
ATOM 1606 O O . TYR A 1 213 ? -14.148 17.201 -24.409 1.00 15.07 213 TYR A O 1
ATOM 1615 N N . HIS A 1 214 ? -12.686 17.417 -26.109 1.00 16.05 214 HIS A N 1
ATOM 1616 C CA . HIS A 1 214 ? -12.206 18.734 -25.677 1.00 15.90 214 HIS A CA 1
ATOM 1617 C C . HIS A 1 214 ? -13.308 19.787 -25.601 1.00 15.63 214 HIS A C 1
ATOM 1618 O O . HIS A 1 214 ? -13.334 20.605 -24.670 1.00 15.15 214 HIS A O 1
ATOM 1625 N N . LYS A 1 215 ? -14.220 19.763 -26.575 1.00 15.57 215 LYS A N 1
ATOM 1626 C CA . LYS A 1 215 ? -15.280 20.765 -26.674 1.00 15.85 215 LYS A CA 1
ATOM 1627 C C . LYS A 1 215 ? -16.341 20.362 -27.687 1.00 16.18 215 LYS A C 1
ATOM 1628 O O . LYS A 1 215 ? -16.097 19.515 -28.540 1.00 16.25 215 LYS A O 1
ATOM 1634 N N . VAL A 1 216 ? -17.509 20.980 -27.578 1.00 16.79 216 VAL A N 1
ATOM 1635 C CA . VAL A 1 216 ? -18.530 20.901 -28.624 1.00 17.13 216 VAL A CA 1
ATOM 1636 C C . VAL A 1 216 ? -18.915 22.318 -29.058 1.00 17.28 216 VAL A C 1
ATOM 1637 O O . VAL A 1 216 ? -19.387 23.142 -28.263 1.00 17.38 216 VAL A O 1
ATOM 1641 N N . THR A 1 217 ? -18.666 22.615 -30.329 1.00 17.55 217 THR A N 1
ATOM 1642 C CA . THR A 1 217 ? -18.921 23.943 -30.857 1.00 17.64 217 THR A CA 1
ATOM 1643 C C . THR A 1 217 ? -19.333 23.808 -32.304 1.00 17.83 217 THR A C 1
ATOM 1644 O O . THR A 1 217 ? -19.161 22.755 -32.904 1.00 17.46 217 THR A O 1
ATOM 1648 N N . THR A 1 218 ? -19.867 24.890 -32.846 1.00 18.56 218 THR A N 1
ATOM 1649 C CA . THR A 1 218 ? -19.990 25.024 -34.288 1.00 19.49 218 THR A CA 1
ATOM 1650 C C . THR A 1 218 ? -18.575 25.227 -34.842 1.00 20.54 218 THR A C 1
ATOM 1651 O O . THR A 1 218 ? -17.659 25.560 -34.096 1.00 20.70 218 THR A O 1
ATOM 1655 N N . PRO A 1 219 ? -18.369 24.976 -36.145 1.00 21.73 219 PRO A N 1
ATOM 1656 C CA . PRO A 1 219 ? -17.024 25.188 -36.706 1.00 22.30 219 PRO A CA 1
ATOM 1657 C C . PRO A 1 219 ? -16.458 26.595 -36.493 1.00 22.94 219 PRO A C 1
ATOM 1658 O O . PRO A 1 219 ? -15.251 26.751 -36.243 1.00 22.91 219 PRO A O 1
ATOM 1662 N N . SER A 1 220 ? -17.325 27.598 -36.582 1.00 23.76 220 SER A N 1
ATOM 1663 C CA . SER A 1 220 ? -16.938 28.987 -36.389 1.00 24.86 220 SER A CA 1
ATOM 1664 C C . SER A 1 220 ? -17.923 29.719 -35.480 1.00 25.20 220 SER A C 1
ATOM 1665 O O . SER A 1 220 ? -18.981 29.193 -35.145 1.00 25.20 220 SER A O 1
ATOM 1668 N N . PHE A 1 221 ? -17.564 30.943 -35.100 1.00 25.77 221 PHE A N 1
ATOM 1669 C CA . PHE A 1 221 ? -18.420 31.800 -34.283 1.00 26.28 221 PHE A CA 1
ATOM 1670 C C . PHE A 1 221 ? -19.504 32.447 -35.135 1.00 26.83 221 PHE A C 1
ATOM 1671 O O . PHE A 1 221 ? -19.208 32.948 -36.210 1.00 27.06 221 PHE A O 1
ATOM 1679 N N . PRO A 1 222 ? -20.752 32.499 -34.637 1.00 27.35 222 PRO A N 1
ATOM 1680 C CA . PRO A 1 222 ? -21.792 33.213 -35.373 1.00 27.64 222 PRO A CA 1
ATOM 1681 C C . PRO A 1 222 ? -21.665 34.719 -35.159 1.00 28.16 222 PRO A C 1
ATOM 1682 O O . PRO A 1 222 ? -20.894 35.151 -34.304 1.00 27.88 222 PRO A O 1
ATOM 1686 N N . PRO A 1 223 ? -22.409 35.523 -35.932 1.00 28.67 223 PRO A N 1
ATOM 1687 C CA . PRO A 1 223 ? -22.396 36.967 -35.692 1.00 29.04 223 PRO A CA 1
ATOM 1688 C C . PRO A 1 223 ? -22.697 37.339 -34.230 1.00 29.34 223 PRO A C 1
ATOM 1689 O O . PRO A 1 223 ? -23.458 36.638 -33.555 1.00 28.87 223 PRO A O 1
ATOM 1693 N N . LEU A 1 224 ? -22.109 38.440 -33.759 1.00 29.94 224 LEU A N 1
ATOM 1694 C CA . LEU A 1 224 ? -22.321 38.928 -32.382 1.00 30.49 224 LEU A CA 1
ATOM 1695 C C . LEU A 1 224 ? -23.813 39.112 -32.100 1.00 31.03 224 LEU A C 1
ATOM 1696 O O . LEU A 1 224 ? -24.260 39.127 -30.948 1.00 30.83 224 LEU A O 1
ATOM 1701 N N . ASP A 1 225 ? -24.557 39.233 -33.194 1.00 31.56 225 ASP A N 1
ATOM 1702 C CA . ASP A 1 225 ? -25.966 39.565 -33.226 1.00 32.30 225 ASP A CA 1
ATOM 1703 C C . ASP A 1 225 ? -26.893 38.375 -32.951 1.00 31.87 225 ASP A C 1
ATOM 1704 O O . ASP A 1 225 ? -28.097 38.556 -32.741 1.00 32.34 225 ASP A O 1
ATOM 1709 N N . THR A 1 226 ? -26.333 37.167 -32.955 1.00 31.33 226 THR A N 1
ATOM 1710 C CA . THR A 1 226 ? -27.126 35.943 -33.027 1.00 30.70 226 THR A CA 1
ATOM 1711 C C . THR A 1 226 ? -27.732 35.529 -31.692 1.00 30.43 226 THR A C 1
ATOM 1712 O O . THR A 1 226 ? -27.022 35.373 -30.695 1.00 30.12 226 THR A O 1
ATOM 1716 N N . ARG A 1 227 ? -29.049 35.341 -31.696 1.00 30.14 227 ARG A N 1
ATOM 1717 C CA . ARG A 1 227 ? -29.757 34.758 -30.566 1.00 30.15 227 ARG A CA 1
ATOM 1718 C C . ARG A 1 227 ? -29.417 33.272 -30.474 1.00 28.94 227 ARG A C 1
ATOM 1719 O O . ARG A 1 227 ? -29.200 32.632 -31.501 1.00 28.37 227 ARG A O 1
ATOM 1727 N N . PRO A 1 228 ? -29.388 32.715 -29.244 1.00 28.11 228 PRO A N 1
ATOM 1728 C CA . PRO A 1 228 ? -28.981 31.313 -29.044 1.00 27.93 228 PRO A CA 1
ATOM 1729 C C . PRO A 1 228 ? -29.801 30.313 -29.857 1.00 27.76 228 PRO A C 1
ATOM 1730 O O . PRO A 1 228 ? -29.239 29.419 -30.492 1.00 27.16 228 PRO A O 1
ATOM 1734 N N . GLU A 1 229 ? -31.121 30.483 -29.837 1.00 28.04 229 GLU A N 1
ATOM 1735 C CA . GLU A 1 229 ? -32.031 29.589 -30.557 1.00 28.43 229 GLU A CA 1
ATOM 1736 C C . GLU A 1 229 ? -31.958 29.728 -32.086 1.00 28.59 229 GLU A C 1
ATOM 1737 O O . GLU A 1 229 ? -32.428 28.845 -32.802 1.00 28.81 229 GLU A O 1
ATOM 1743 N N . ASP A 1 230 ? -31.385 30.827 -32.578 1.00 28.50 230 ASP A N 1
ATOM 1744 C CA . ASP A 1 230 ? -31.212 31.041 -34.022 1.00 28.68 230 ASP A CA 1
ATOM 1745 C C . ASP A 1 230 ? -29.891 30.506 -34.560 1.00 28.71 230 ASP A C 1
ATOM 1746 O O . ASP A 1 230 ? -29.656 30.540 -35.772 1.00 28.66 230 ASP A O 1
ATOM 1751 N N . ASP A 1 231 ? -29.026 30.027 -33.670 1.00 28.28 231 ASP A N 1
ATOM 1752 C CA . ASP A 1 231 ? -27.717 29.520 -34.064 1.00 28.12 231 ASP A CA 1
ATOM 1753 C C . ASP A 1 231 ? -27.864 28.053 -34.451 1.00 28.30 231 ASP A C 1
ATOM 1754 O O . ASP A 1 231 ? -27.820 27.167 -33.591 1.00 28.01 231 ASP A O 1
ATOM 1759 N N . ASP A 1 232 ? -28.041 27.805 -35.751 1.00 28.46 232 ASP A N 1
ATOM 1760 C CA . ASP A 1 232 ? -28.398 26.474 -36.250 1.00 28.65 232 ASP A CA 1
ATOM 1761 C C . ASP A 1 232 ? -27.290 25.768 -37.042 1.00 28.01 232 ASP A C 1
ATOM 1762 O O . ASP A 1 232 ? -27.536 24.734 -37.676 1.00 27.74 232 ASP A O 1
ATOM 1767 N N . ALA A 1 233 ? -26.069 26.302 -36.994 1.00 27.33 233 ALA A N 1
ATOM 1768 C CA . ALA A 1 233 ? -24.928 25.659 -37.644 1.00 26.69 233 ALA A CA 1
ATOM 1769 C C . ALA A 1 233 ? -24.680 24.274 -37.037 1.00 26.21 233 ALA A C 1
ATOM 1770 O O . ALA A 1 233 ? -25.035 24.032 -35.886 1.00 26.07 233 ALA A O 1
ATOM 1772 N N . PRO A 1 234 ? -24.059 23.363 -37.802 1.00 25.74 234 PRO A N 1
ATOM 1773 C CA . PRO A 1 234 ? -23.810 22.020 -37.289 1.00 24.96 234 PRO A CA 1
ATOM 1774 C C . PRO A 1 234 ? -22.874 22.054 -36.083 1.00 24.10 234 PRO A C 1
ATOM 1775 O O . PRO A 1 234 ? -21.959 22.871 -36.051 1.00 23.79 234 PRO A O 1
ATOM 1779 N N . LEU A 1 235 ? -23.120 21.184 -35.108 1.00 22.96 235 LEU A N 1
ATOM 1780 C CA . LEU A 1 235 ? -22.260 21.066 -33.933 1.00 22.13 235 LEU A CA 1
ATOM 1781 C C . LEU A 1 235 ? -21.212 19.992 -34.165 1.00 21.53 235 LEU A C 1
ATOM 1782 O O . LEU A 1 235 ? -21.511 18.924 -34.709 1.00 21.76 235 LEU A O 1
ATOM 1787 N N . VAL A 1 236 ? -19.984 20.279 -33.741 1.00 20.52 236 VAL A N 1
ATOM 1788 C CA . VAL A 1 236 ? -18.861 19.364 -33.895 1.00 19.90 236 VAL A CA 1
ATOM 1789 C C . VAL A 1 236 ? -18.211 19.104 -32.552 1.00 19.56 236 VAL A C 1
ATOM 1790 O O . VAL A 1 236 ? -17.921 20.042 -31.818 1.00 19.33 236 VAL A O 1
ATOM 1794 N N . LEU A 1 237 ? -17.990 17.832 -32.241 1.00 18.89 237 LEU A N 1
ATOM 1795 C CA . LEU A 1 237 ? -17.179 17.448 -31.087 1.00 18.59 237 LEU A CA 1
ATOM 1796 C C . LEU A 1 237 ? -15.718 17.398 -31.504 1.00 18.24 237 LEU A C 1
ATOM 1797 O O . LEU A 1 237 ? -15.334 16.580 -32.353 1.00 18.15 237 LEU A O 1
ATOM 1802 N N . SER A 1 238 ? -14.903 18.275 -30.927 1.00 17.83 238 SER A N 1
ATOM 1803 C CA . SER A 1 238 ? -13.466 18.225 -31.166 1.00 18.22 238 SER A CA 1
ATOM 1804 C C . SER A 1 238 ? -12.889 17.007 -30.460 1.00 18.46 238 SER A C 1
ATOM 1805 O O . SER A 1 238 ? -13.493 16.489 -29.515 1.00 19.08 238 SER A O 1
ATOM 1808 N N . PRO A 1 239 ? -11.727 16.521 -30.930 1.00 19.03 239 PRO A N 1
ATOM 1809 C CA . PRO A 1 239 ? -11.153 15.308 -30.394 1.00 18.88 239 PRO A CA 1
ATOM 1810 C C . PRO A 1 239 ? -10.955 15.265 -28.872 1.00 18.70 239 PRO A C 1
ATOM 1811 O O . PRO A 1 239 ? -10.867 16.303 -28.194 1.00 18.50 239 PRO A O 1
ATOM 1815 N N . ILE A 1 240 ? -10.900 14.038 -28.369 1.00 18.32 240 ILE A N 1
ATOM 1816 C CA . ILE A 1 240 ? -10.527 13.759 -26.989 1.00 18.33 240 ILE A CA 1
ATOM 1817 C C . ILE A 1 240 ? -9.170 14.396 -26.706 1.00 18.03 240 ILE A C 1
ATOM 1818 O O . ILE A 1 240 ? -8.293 14.397 -27.566 1.00 17.86 240 ILE A O 1
ATOM 1823 N N . SER A 1 241 ? -9.003 14.970 -25.516 1.00 17.67 241 SER A N 1
ATOM 1824 C CA . SER A 1 241 ? -7.716 15.532 -25.139 1.00 17.02 241 SER A CA 1
ATOM 1825 C C . SER A 1 241 ? -7.349 15.114 -23.732 1.00 16.96 241 SER A C 1
ATOM 1826 O O . SER A 1 241 ? -8.227 14.830 -22.904 1.00 16.47 241 SER A O 1
ATOM 1829 N N . TYR A 1 242 ? -6.048 15.090 -23.476 1.00 16.48 242 TYR A N 1
ATOM 1830 C CA . TYR A 1 242 ? -5.532 14.811 -22.150 1.00 16.67 242 TYR A CA 1
ATOM 1831 C C . TYR A 1 242 ? -6.040 15.856 -21.148 1.00 16.03 242 TYR A C 1
ATOM 1832 O O . TYR A 1 242 ? -6.475 15.508 -20.041 1.00 16.79 242 TYR A O 1
ATOM 1841 N N . ALA A 1 243 ? -5.980 17.129 -21.525 1.00 16.06 243 ALA A N 1
ATOM 1842 C CA . ALA A 1 243 ? -6.418 18.207 -20.626 1.00 15.21 243 ALA A CA 1
ATOM 1843 C C . ALA A 1 243 ? -7.893 18.067 -20.248 1.00 14.74 243 ALA A C 1
ATOM 1844 O O . ALA A 1 243 ? -8.229 18.166 -19.076 1.00 14.89 243 ALA A O 1
ATOM 1846 N N . ALA A 1 244 ? -8.762 17.806 -21.230 1.00 14.35 244 ALA A N 1
ATOM 1847 C CA . ALA A 1 244 ? -10.191 17.635 -20.975 1.00 14.33 244 ALA A CA 1
ATOM 1848 C C . ALA A 1 244 ? -10.459 16.415 -20.107 1.00 14.30 244 ALA A C 1
ATOM 1849 O O . ALA A 1 244 ? -11.290 16.460 -19.216 1.00 13.72 244 ALA A O 1
ATOM 1851 N N . THR A 1 245 ? -9.752 15.324 -20.378 1.00 14.76 245 THR A N 1
ATOM 1852 C CA . THR A 1 245 ? -9.971 14.086 -19.644 1.00 15.02 245 THR A CA 1
ATOM 1853 C C . THR A 1 245 ? -9.571 14.231 -18.172 1.00 14.65 245 THR A C 1
ATOM 1854 O O . THR A 1 245 ? -10.302 13.792 -17.291 1.00 14.99 245 THR A O 1
ATOM 1858 N N . ALA A 1 246 ? -8.433 14.880 -17.924 1.00 13.80 246 ALA A N 1
ATOM 1859 C CA . ALA A 1 246 ? -7.894 15.064 -16.580 1.00 13.91 246 ALA A CA 1
ATOM 1860 C C . ALA A 1 246 ? -8.709 16.060 -15.749 1.00 13.88 246 ALA A C 1
ATOM 1861 O O . ALA A 1 246 ? -8.997 15.807 -14.574 1.00 13.76 246 ALA A O 1
ATOM 1863 N N . THR A 1 247 ? -9.087 17.185 -16.349 1.00 13.74 247 THR A N 1
ATOM 1864 C CA . THR A 1 247 ? -9.901 18.174 -15.640 1.00 13.75 247 THR A CA 1
ATOM 1865 C C . THR A 1 247 ? -11.316 17.637 -15.392 1.00 13.79 247 THR A C 1
ATOM 1866 O O . THR A 1 247 ? -11.893 17.878 -14.338 1.00 13.92 247 THR A O 1
ATOM 1870 N N . PHE A 1 248 ? -11.853 16.898 -16.358 1.00 13.86 248 PHE A N 1
ATOM 1871 C CA . PHE A 1 248 ? -13.112 16.171 -16.172 1.00 13.73 248 PHE A CA 1
ATOM 1872 C C . PHE A 1 248 ? -12.983 15.220 -14.992 1.00 13.56 248 PHE A C 1
ATOM 1873 O O . PHE A 1 248 ? -13.847 15.190 -14.126 1.00 12.85 248 PHE A O 1
ATOM 1881 N N . CYS A 1 249 ? -11.891 14.462 -14.957 1.00 13.87 249 CYS A N 1
ATOM 1882 C CA . CYS A 1 249 ? -11.641 13.524 -13.871 1.00 14.06 249 CYS A CA 1
ATOM 1883 C C . CYS A 1 249 ? -11.715 14.231 -12.510 1.00 14.05 249 CYS A C 1
ATOM 1884 O O . CYS A 1 249 ? -12.426 13.784 -11.602 1.00 13.82 249 CYS A O 1
ATOM 1887 N N . ALA A 1 250 ? -11.007 15.353 -12.397 1.00 13.73 250 ALA A N 1
ATOM 1888 C CA . ALA A 1 250 ? -10.912 16.072 -11.136 1.00 13.78 250 ALA A CA 1
ATOM 1889 C C . ALA A 1 250 ? -12.276 16.609 -10.705 1.00 13.77 250 ALA A C 1
ATOM 1890 O O . ALA A 1 250 ? -12.683 16.436 -9.553 1.00 14.19 250 ALA A O 1
ATOM 1892 N N . ALA A 1 251 ? -12.986 17.235 -11.640 1.00 13.68 251 ALA A N 1
ATOM 1893 C CA . ALA A 1 251 ? -14.303 17.816 -11.373 1.00 13.75 251 ALA A CA 1
ATOM 1894 C C . ALA A 1 251 ? -15.331 16.761 -10.989 1.00 13.75 251 ALA A C 1
ATOM 1895 O O . ALA A 1 251 ? -16.144 16.973 -10.097 1.00 13.06 251 ALA A O 1
ATOM 1897 N N . MET A 1 252 ? -15.309 15.634 -11.690 1.00 13.81 252 MET A N 1
ATOM 1898 C CA . MET A 1 252 ? -16.239 14.557 -11.399 1.00 14.41 252 MET A CA 1
ATOM 1899 C C . MET A 1 252 ? -15.945 13.933 -10.035 1.00 14.36 252 MET A C 1
ATOM 1900 O O . MET A 1 252 ? -16.867 13.619 -9.296 1.00 14.46 252 MET A O 1
ATOM 1905 N N . ALA A 1 253 ? -14.665 13.756 -9.718 1.00 14.90 253 ALA A N 1
ATOM 1906 C CA . ALA A 1 253 ? -14.251 13.224 -8.416 1.00 15.24 253 ALA A CA 1
ATOM 1907 C C . ALA A 1 253 ? -14.707 14.157 -7.294 1.00 15.65 253 ALA A C 1
ATOM 1908 O O . ALA A 1 253 ? -15.231 13.717 -6.262 1.00 15.97 253 ALA A O 1
ATOM 1910 N N . HIS A 1 254 ? -14.519 15.454 -7.515 1.00 15.99 254 HIS A N 1
ATOM 1911 C CA . HIS A 1 254 ? -15.031 16.479 -6.607 1.00 16.18 254 HIS A CA 1
ATOM 1912 C C . HIS A 1 254 ? -16.562 16.406 -6.475 1.00 15.79 254 HIS A C 1
ATOM 1913 O O . HIS A 1 254 ? -17.095 16.385 -5.368 1.00 15.74 254 HIS A O 1
ATOM 1920 N N . ALA A 1 255 ? -17.265 16.335 -7.600 1.00 15.14 255 ALA A N 1
ATOM 1921 C CA . ALA A 1 255 ? -18.728 16.235 -7.586 1.00 15.23 255 ALA A CA 1
ATOM 1922 C C . ALA A 1 255 ? -19.210 14.976 -6.849 1.00 15.40 255 ALA A C 1
ATOM 1923 O O . ALA A 1 255 ? -20.207 15.010 -6.115 1.00 15.90 255 ALA A O 1
ATOM 1925 N N . ALA A 1 256 ? -18.490 13.872 -7.040 1.00 15.59 256 ALA A N 1
ATOM 1926 C CA . ALA A 1 256 ? -18.815 12.604 -6.377 1.00 16.00 256 ALA A CA 1
ATOM 1927 C C . ALA A 1 256 ? -18.904 12.799 -4.867 1.00 16.54 256 ALA A C 1
ATOM 1928 O O . ALA A 1 256 ? -19.885 12.399 -4.245 1.00 16.83 256 ALA A O 1
ATOM 1930 N N . LEU A 1 257 ? -17.889 13.435 -4.289 1.00 16.99 257 LEU A N 1
ATOM 1931 C CA . LEU A 1 257 ? -17.881 13.706 -2.846 1.00 17.79 257 LEU A CA 1
ATOM 1932 C C . LEU A 1 257 ? -19.000 14.641 -2.409 1.00 17.64 257 LEU A C 1
ATOM 1933 O O . LEU A 1 257 ? -19.720 14.349 -1.459 1.00 17.85 257 LEU A O 1
ATOM 1938 N N . VAL A 1 258 ? -19.130 15.771 -3.097 1.00 17.86 258 VAL A N 1
ATOM 1939 C CA . VAL A 1 258 ? -20.045 16.830 -2.666 1.00 17.72 258 VAL A CA 1
ATOM 1940 C C . VAL A 1 258 ? -21.522 16.436 -2.777 1.00 18.12 258 VAL A C 1
ATOM 1941 O O . VAL A 1 258 ? -22.316 16.767 -1.899 1.00 18.07 258 VAL A O 1
ATOM 1945 N N . TYR A 1 259 ? -21.883 15.732 -3.845 1.00 18.68 259 TYR A N 1
ATOM 1946 C CA . TYR A 1 259 ? -23.275 15.329 -4.065 1.00 18.98 259 TYR A CA 1
ATOM 1947 C C . TYR A 1 259 ? -23.710 14.076 -3.293 1.00 20.60 259 TYR A C 1
ATOM 1948 O O . TYR A 1 259 ? -24.897 13.769 -3.258 1.00 20.87 259 TYR A O 1
ATOM 1957 N N . ARG A 1 260 ? -22.772 13.377 -2.659 1.00 22.17 260 ARG A N 1
ATOM 1958 C CA . ARG A 1 260 ? -23.103 12.120 -1.978 1.00 23.62 260 ARG A CA 1
ATOM 1959 C C . ARG A 1 260 ? -24.401 12.187 -1.143 1.00 23.71 260 ARG A C 1
ATOM 1960 O O . ARG A 1 260 ? -25.277 11.337 -1.324 1.00 23.92 260 ARG A O 1
ATOM 1968 N N . PRO A 1 261 ? -24.546 13.205 -0.263 1.00 23.71 261 PRO A N 1
ATOM 1969 C CA . PRO A 1 261 ? -25.784 13.306 0.528 1.00 23.98 261 PRO A CA 1
ATOM 1970 C C . PRO A 1 261 ? -26.984 13.979 -0.150 1.00 23.73 261 PRO A C 1
ATOM 1971 O O . PRO A 1 261 ? -28.055 14.066 0.463 1.00 24.18 261 PRO A O 1
ATOM 1975 N N . PHE A 1 262 ? -26.826 14.428 -1.395 1.00 23.09 262 PHE A N 1
ATOM 1976 C CA . PHE A 1 262 ? -27.867 15.179 -2.105 1.00 22.87 262 PHE A CA 1
ATOM 1977 C C . PHE A 1 262 ? -28.423 14.441 -3.319 1.00 23.01 262 PHE A C 1
ATOM 1978 O O . PHE A 1 262 ? -29.626 14.493 -3.590 1.00 23.84 262 PHE A O 1
ATOM 1986 N N . ASP A 1 263 ? -27.537 13.786 -4.061 1.00 22.69 263 ASP A N 1
ATOM 1987 C CA . ASP A 1 263 ? -27.907 13.070 -5.281 1.00 22.40 263 ASP A CA 1
ATOM 1988 C C . ASP A 1 263 ? -26.997 11.846 -5.395 1.00 22.17 263 ASP A C 1
ATOM 1989 O O . ASP A 1 263 ? -25.995 11.859 -6.111 1.00 21.64 263 ASP A O 1
ATOM 1994 N N . PRO A 1 264 ? -27.332 10.786 -4.647 1.00 22.18 264 PRO A N 1
ATOM 1995 C CA . PRO A 1 264 ? -26.499 9.582 -4.629 1.00 21.98 264 PRO A CA 1
ATOM 1996 C C . PRO A 1 264 ? -26.248 8.941 -6.001 1.00 21.32 264 PRO A C 1
ATOM 1997 O O . PRO A 1 264 ? -25.158 8.414 -6.233 1.00 21.36 264 PRO A O 1
ATOM 2001 N N . ALA A 1 265 ? -27.242 8.972 -6.887 1.00 20.90 265 ALA A N 1
ATOM 2002 C CA . ALA A 1 265 ? -27.092 8.406 -8.234 1.00 20.69 265 ALA A CA 1
ATOM 2003 C C . ALA A 1 265 ? -26.043 9.192 -9.024 1.00 20.31 265 ALA A C 1
ATOM 2004 O O . ALA A 1 265 ? -25.159 8.614 -9.657 1.00 20.40 265 ALA A O 1
ATOM 2006 N N . LEU A 1 266 ? -26.143 10.516 -8.967 1.00 20.01 266 LEU A N 1
ATOM 2007 C CA . LEU A 1 266 ? -25.160 11.384 -9.612 1.00 19.32 266 LEU A CA 1
ATOM 2008 C C . LEU A 1 266 ? -23.769 11.176 -9.009 1.00 18.89 266 LEU A C 1
ATOM 2009 O O . LEU A 1 266 ? -22.792 11.057 -9.736 1.00 18.65 266 LEU A O 1
ATOM 2014 N N . SER A 1 267 ? -23.695 11.125 -7.678 1.00 18.68 267 SER A N 1
ATOM 2015 C CA . SER A 1 267 ? -22.438 10.932 -6.967 1.00 19.01 267 SER A CA 1
ATOM 2016 C C . SER A 1 267 ? -21.728 9.661 -7.441 1.00 19.44 267 SER A C 1
ATOM 2017 O O . SER A 1 267 ? -20.542 9.677 -7.773 1.00 18.74 267 SER A O 1
ATOM 2020 N N . SER A 1 268 ? -22.477 8.564 -7.482 1.00 19.90 268 SER A N 1
ATOM 2021 C CA . SER A 1 268 ? -21.934 7.289 -7.928 1.00 20.49 268 SER A CA 1
ATOM 2022 C C . SER A 1 268 ? -21.514 7.310 -9.403 1.00 20.51 268 SER A C 1
ATOM 2023 O O . SER A 1 268 ? -20.4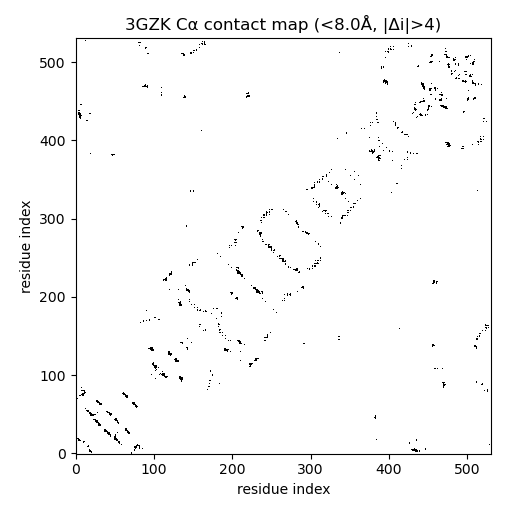61 6.789 -9.765 1.00 20.31 268 SER A O 1
ATOM 2026 N N . CYS A 1 269 ? -22.350 7.906 -10.243 1.00 21.34 269 CYS A N 1
ATOM 2027 C CA . CYS A 1 269 ? -22.061 8.044 -11.664 1.00 21.21 269 CYS A CA 1
ATOM 2028 C C . CYS A 1 269 ? -20.768 8.828 -11.900 1.00 20.24 269 CYS A C 1
ATOM 2029 O O . CYS A 1 269 ? -19.929 8.431 -12.705 1.00 20.17 269 CYS A O 1
ATOM 2032 N N . CYS A 1 270 ? -20.619 9.934 -11.177 1.00 19.33 270 CYS A N 1
ATOM 2033 C CA . CYS A 1 270 ? -19.429 10.783 -11.271 1.00 18.79 270 CYS A CA 1
ATOM 2034 C C . CYS A 1 270 ? -18.152 10.076 -10.812 1.00 18.32 270 CYS A C 1
ATOM 2035 O O . CYS A 1 270 ? -17.104 10.221 -11.439 1.00 18.04 270 CYS A O 1
ATOM 2038 N N . ALA A 1 271 ? -18.249 9.313 -9.722 1.00 18.00 271 ALA A N 1
ATOM 2039 C CA . ALA A 1 271 ? -17.106 8.573 -9.186 1.00 18.42 271 ALA A CA 1
ATOM 2040 C C . ALA A 1 271 ? -16.556 7.575 -10.205 1.00 18.56 271 ALA A C 1
ATOM 2041 O O . ALA A 1 271 ? -15.347 7.486 -10.422 1.00 18.29 271 ALA A O 1
ATOM 2043 N N . ASP A 1 272 ? -17.450 6.830 -10.835 1.00 19.40 272 ASP A N 1
ATOM 2044 C CA . ASP A 1 272 ? -17.032 5.826 -11.812 1.00 20.36 272 ASP A CA 1
ATOM 2045 C C . ASP A 1 272 ? -16.506 6.473 -13.104 1.00 20.06 272 ASP A C 1
ATOM 2046 O O . ASP A 1 272 ? -15.520 6.008 -13.672 1.00 19.94 272 ASP A O 1
ATOM 2051 N N . ALA A 1 273 ? -17.149 7.557 -13.536 1.00 19.94 273 ALA A N 1
ATOM 2052 C CA . ALA A 1 273 ? -16.684 8.343 -14.677 1.00 19.76 273 ALA A CA 1
ATOM 2053 C C . ALA A 1 273 ? -15.269 8.882 -14.437 1.00 19.61 273 ALA A C 1
ATOM 2054 O O . ALA A 1 273 ? -14.424 8.831 -15.338 1.00 19.70 273 ALA A O 1
ATOM 2056 N N . ALA A 1 274 ? -15.015 9.382 -13.225 1.00 19.68 274 ALA A N 1
ATOM 2057 C CA . ALA A 1 274 ? -13.678 9.867 -12.840 1.00 19.71 274 ALA A CA 1
ATOM 2058 C C . ALA A 1 274 ? -12.639 8.751 -12.931 1.00 19.96 274 ALA A C 1
ATOM 2059 O O . ALA A 1 274 ? -11.548 8.947 -13.472 1.00 19.45 274 ALA A O 1
ATOM 2061 N N . ARG A 1 275 ? -12.986 7.576 -12.406 1.00 20.63 275 ARG A N 1
ATOM 2062 C CA . ARG A 1 275 ? -12.072 6.433 -12.445 1.00 21.24 275 ARG A CA 1
ATOM 2063 C C . ARG A 1 275 ? -11.755 5.988 -13.874 1.00 20.86 275 ARG A C 1
ATOM 2064 O O . ARG A 1 275 ? -10.606 5.650 -14.172 1.00 20.53 275 ARG A O 1
ATOM 2072 N N . ARG A 1 276 ? -12.760 6.008 -14.746 1.00 20.65 276 ARG A N 1
ATOM 2073 C CA . ARG A 1 276 ? -12.568 5.659 -16.163 1.00 20.88 276 ARG A CA 1
ATOM 2074 C C . ARG A 1 276 ? -11.716 6.706 -16.878 1.00 20.22 276 ARG A C 1
ATOM 2075 O O . ARG A 1 276 ? -10.873 6.373 -17.715 1.00 19.87 276 ARG A O 1
ATOM 2083 N N . ALA A 1 277 ? -11.930 7.977 -16.538 1.00 19.52 277 ALA A N 1
ATOM 2084 C CA . ALA A 1 277 ? -11.108 9.049 -17.088 1.00 19.13 277 ALA A CA 1
ATOM 2085 C C . ALA A 1 277 ? -9.655 8.914 -16.653 1.00 18.91 277 ALA A C 1
ATOM 2086 O O . ALA A 1 277 ? -8.740 9.121 -17.454 1.00 18.91 277 ALA A O 1
ATOM 2088 N N . TYR A 1 278 ? -9.424 8.569 -15.388 1.00 19.25 278 TYR A N 1
ATOM 2089 C CA . TYR A 1 278 ? -8.058 8.398 -14.920 1.00 19.65 278 TYR A CA 1
ATOM 2090 C C . TYR A 1 278 ? -7.366 7.225 -15.632 1.00 19.97 278 TYR A C 1
ATOM 2091 O O . TYR A 1 278 ? -6.180 7.303 -15.955 1.00 19.38 278 TYR A O 1
ATOM 2100 N N . ALA A 1 279 ? -8.115 6.151 -15.877 1.00 20.47 279 ALA A N 1
ATOM 2101 C CA . ALA A 1 279 ? -7.605 5.008 -16.646 1.00 20.87 279 ALA A CA 1
ATOM 2102 C C . ALA A 1 279 ? -7.114 5.459 -18.023 1.00 21.11 279 ALA A C 1
ATOM 2103 O O . ALA A 1 279 ? -6.050 5.035 -18.487 1.00 20.97 279 ALA A O 1
ATOM 2105 N N . TRP A 1 280 ? -7.889 6.325 -18.666 1.00 21.34 280 TRP A N 1
ATOM 2106 C CA . TRP A 1 280 ? -7.490 6.882 -19.952 1.00 21.77 280 TRP A CA 1
ATOM 2107 C C . TRP A 1 280 ? -6.161 7.626 -19.818 1.00 21.91 280 TRP A C 1
ATOM 2108 O O . TRP A 1 280 ? -5.257 7.441 -20.637 1.00 22.01 280 TRP A O 1
ATOM 2119 N N . LEU A 1 281 ? -6.034 8.456 -18.781 1.00 21.99 281 LEU A N 1
ATOM 2120 C CA . LEU A 1 281 ? -4.799 9.221 -18.567 1.00 22.28 281 LEU A CA 1
ATOM 2121 C C . LEU A 1 281 ? -3.569 8.321 -18.523 1.00 23.11 281 LEU A C 1
ATOM 2122 O O . LEU A 1 281 ? -2.542 8.639 -19.121 1.00 22.82 281 LEU A O 1
ATOM 2127 N N . GLY A 1 282 ? -3.693 7.201 -17.812 1.00 23.93 282 GLY A N 1
ATOM 2128 C CA . GLY A 1 282 ? -2.597 6.255 -17.629 1.00 24.76 282 GLY A CA 1
ATOM 2129 C C . GLY A 1 282 ? -2.116 5.600 -18.909 1.00 25.37 282 GLY A C 1
ATOM 2130 O O . GLY A 1 282 ? -0.965 5.187 -18.986 1.00 26.38 282 GLY A O 1
ATOM 2131 N N . ALA A 1 283 ? -2.989 5.524 -19.913 1.00 25.92 283 ALA A N 1
ATOM 2132 C CA . ALA A 1 283 ? -2.694 4.843 -21.175 1.00 26.15 283 ALA A CA 1
ATOM 2133 C C . ALA A 1 283 ? -2.397 5.802 -22.328 1.00 26.50 283 ALA A C 1
ATOM 2134 O O . ALA A 1 283 ? -2.246 5.359 -23.466 1.00 26.80 283 ALA A O 1
ATOM 2136 N N . HIS A 1 284 ? -2.305 7.104 -22.049 1.00 26.52 284 HIS A N 1
ATOM 2137 C CA . HIS A 1 284 ? -2.155 8.097 -23.112 1.00 26.73 284 HIS A CA 1
ATOM 2138 C C . HIS A 1 284 ? -1.111 9.154 -22.785 1.00 26.85 284 HIS A C 1
ATOM 2139 O O . HIS A 1 284 ? -0.863 9.464 -21.620 1.00 27.25 284 HIS A O 1
ATOM 2146 N N . GLU A 1 285 ? -0.503 9.697 -23.834 1.00 26.99 285 GLU A N 1
ATOM 2147 C CA . GLU A 1 285 ? 0.527 10.724 -23.712 1.00 27.32 285 GLU A CA 1
ATOM 2148 C C . GLU A 1 285 ? -0.064 12.089 -23.388 1.00 25.95 285 GLU A C 1
ATOM 2149 O O . GLU A 1 285 ? -1.200 12.388 -23.758 1.00 25.44 285 GLU A O 1
ATOM 2155 N N . MET A 1 286 ? 0.731 12.923 -22.728 1.00 25.23 286 MET A N 1
ATOM 2156 C CA . MET A 1 286 ? 0.354 14.313 -22.447 1.00 24.85 286 MET A CA 1
ATOM 2157 C C . MET A 1 286 ? 0.483 15.191 -23.694 1.00 24.20 286 MET A C 1
ATOM 2158 O O . MET A 1 286 ? 1.396 16.010 -23.799 1.00 23.92 286 MET A O 1
ATOM 2163 N N . GLN A 1 287 ? -0.442 15.019 -24.632 1.00 23.67 287 GLN A N 1
ATOM 2164 C CA . GLN A 1 287 ? -0.438 15.783 -25.874 1.00 23.52 287 GLN A CA 1
ATOM 2165 C C . GLN A 1 287 ? -1.281 17.036 -25.677 1.00 22.33 287 GLN A C 1
ATOM 2166 O O . GLN A 1 287 ? -2.460 16.924 -25.343 1.00 22.00 287 GLN A O 1
ATOM 2172 N N . PRO A 1 288 ? -0.685 18.227 -25.874 1.00 21.19 288 PRO A N 1
ATOM 2173 C CA . PRO A 1 288 ? -1.468 19.464 -25.887 1.00 20.51 288 PRO A CA 1
ATOM 2174 C C . PRO A 1 288 ? -2.519 19.476 -26.989 1.00 19.97 288 PRO A C 1
ATOM 2175 O O . PRO A 1 288 ? -2.275 18.946 -28.087 1.00 18.74 288 PRO A O 1
ATOM 2179 N N . PHE A 1 289 ? -3.674 20.070 -26.688 1.00 18.93 289 PHE A N 1
ATOM 2180 C CA . PHE A 1 289 ? -4.752 20.189 -27.665 1.00 18.56 289 PHE A CA 1
ATOM 2181 C C . PHE A 1 289 ? -4.501 21.356 -28.625 1.00 18.69 289 PHE A C 1
ATOM 2182 O O . PHE A 1 289 ? -4.099 22.452 -28.214 1.00 18.76 289 PHE A O 1
ATOM 2190 N N . HIS A 1 290 ? -4.750 21.108 -29.908 1.00 18.82 290 HIS A N 1
ATOM 2191 C CA . HIS A 1 290 ? -4.809 22.165 -30.911 1.00 18.89 290 HIS A CA 1
ATOM 2192 C C . HIS A 1 290 ? -6.073 21.983 -31.730 1.00 18.70 290 HIS A C 1
ATOM 2193 O O . HIS A 1 290 ? -6.522 20.849 -31.958 1.00 17.70 290 HIS A O 1
ATOM 2200 N N . ASN A 1 291 ? -6.640 23.104 -32.168 1.00 18.84 291 ASN A N 1
ATOM 2201 C CA . ASN A 1 291 ? -7.826 23.077 -32.995 1.00 19.53 291 ASN A CA 1
ATOM 2202 C C . ASN A 1 291 ? -7.622 22.200 -34.223 1.00 20.08 291 ASN A C 1
ATOM 2203 O O . ASN A 1 291 ? -6.592 22.306 -34.907 1.00 20.26 291 ASN A O 1
ATOM 2208 N N . PRO A 1 292 ? -8.599 21.326 -34.507 1.00 21.00 292 PRO A N 1
ATOM 2209 C CA . PRO A 1 292 ? -8.567 20.626 -35.781 1.00 21.19 292 PRO A CA 1
ATOM 2210 C C . PRO A 1 292 ? -8.769 21.609 -36.923 1.00 21.30 292 PRO A C 1
ATOM 2211 O O . PRO A 1 292 ? -9.319 22.694 -36.718 1.00 21.25 292 PRO A O 1
ATOM 2215 N N . ASP A 1 293 ? -8.333 21.230 -38.117 1.00 21.77 293 ASP A N 1
ATOM 2216 C CA . ASP A 1 293 ? -8.565 22.057 -39.299 1.00 21.71 293 ASP A CA 1
ATOM 2217 C C . ASP A 1 293 ? -10.060 22.258 -39.499 1.00 21.34 293 ASP A C 1
ATOM 2218 O O . ASP A 1 293 ? -10.845 21.318 -39.373 1.00 21.64 293 ASP A O 1
ATOM 2223 N N . GLY A 1 294 ? -10.447 23.492 -39.800 1.00 21.11 294 GLY A N 1
ATOM 2224 C CA . GLY A 1 294 ? -11.851 23.831 -40.013 1.00 21.14 294 GLY A CA 1
ATOM 2225 C C . GLY A 1 294 ? -12.603 24.163 -38.733 1.00 21.17 294 GLY A C 1
ATOM 2226 O O . GLY A 1 294 ? -13.786 24.479 -38.778 1.00 20.91 294 GLY A O 1
ATOM 2227 N N . ILE A 1 295 ? -11.916 24.090 -37.592 1.00 20.83 295 ILE A N 1
ATOM 2228 C CA . ILE A 1 295 ? -12.493 24.482 -36.306 1.00 20.85 295 ILE A CA 1
ATOM 2229 C C . ILE A 1 295 ? -11.784 25.749 -35.828 1.00 20.41 295 ILE A C 1
ATOM 2230 O O . ILE A 1 295 ? -10.586 25.724 -35.545 1.00 20.28 295 ILE A O 1
ATOM 2235 N N . LEU A 1 296 ? -12.523 26.855 -35.761 1.00 20.48 296 LEU A N 1
ATOM 2236 C CA . LEU A 1 296 ? -11.945 28.165 -35.455 1.00 20.69 296 LEU A CA 1
ATOM 2237 C C . LEU A 1 296 ? -12.406 28.718 -34.108 1.00 20.35 296 LEU A C 1
ATOM 2238 O O . LEU A 1 296 ? -12.079 29.856 -33.749 1.00 20.85 296 LEU A O 1
ATOM 2243 N N . THR A 1 297 ? -13.156 27.914 -33.362 1.00 19.83 297 THR A N 1
ATOM 2244 C CA . THR A 1 297 ? -13.636 28.309 -32.037 1.00 19.19 297 THR A CA 1
ATOM 2245 C C . THR A 1 297 ? -12.529 28.217 -30.970 1.00 18.85 297 THR A C 1
ATOM 2246 O O . THR A 1 297 ? -11.414 27.793 -31.260 1.00 17.77 297 THR A O 1
ATOM 2250 N N . GLY A 1 298 ? -12.844 28.643 -29.748 1.00 18.34 298 GLY A N 1
ATOM 2251 C CA . GLY A 1 298 ? -11.860 28.718 -28.667 1.00 18.01 298 GLY A CA 1
ATOM 2252 C C . GLY A 1 298 ? -11.067 27.436 -28.515 1.00 17.60 298 GLY A C 1
ATOM 2253 O O . GLY A 1 298 ? -11.630 26.355 -28.402 1.00 17.14 298 GLY A O 1
ATOM 2254 N N . GLU A 1 299 ? -9.746 27.562 -28.519 1.00 17.21 299 GLU A N 1
ATOM 2255 C CA . GLU A 1 299 ? -8.887 26.401 -28.496 1.00 17.00 299 GLU A CA 1
ATOM 2256 C C . GLU A 1 299 ? -8.774 25.817 -27.097 1.00 16.51 299 GLU A C 1
ATOM 2257 O O . GLU A 1 299 ? -8.780 24.600 -26.940 1.00 15.96 299 GLU A O 1
ATOM 2263 N N . TYR A 1 300 ? -8.683 26.699 -26.100 1.00 16.19 300 TYR A N 1
ATOM 2264 C CA . TYR A 1 300 ? -8.383 26.318 -24.722 1.00 16.15 300 TYR A CA 1
ATOM 2265 C C . TYR A 1 300 ? -7.237 25.310 -24.697 1.00 16.12 300 TYR A C 1
ATOM 2266 O O . TYR A 1 300 ? -7.334 24.217 -24.133 1.00 16.31 300 TYR A O 1
ATOM 2275 N N . GLY A 1 301 ? -6.141 25.709 -25.333 1.00 16.44 301 GLY A N 1
ATOM 2276 C CA . GLY A 1 301 ? -4.949 24.888 -25.411 1.00 16.82 301 GLY A CA 1
ATOM 2277 C C . GLY A 1 301 ? -4.083 25.106 -24.194 1.00 17.20 301 GLY A C 1
ATOM 2278 O O . GLY A 1 301 ? -4.342 25.995 -23.387 1.00 17.18 301 GLY A O 1
ATOM 2279 N N . ASP A 1 302 ? -3.049 24.288 -24.062 1.00 17.12 302 ASP A N 1
ATOM 2280 C CA . ASP A 1 302 ? -2.193 24.320 -22.879 1.00 17.58 302 ASP A CA 1
ATOM 2281 C C . ASP A 1 302 ? -1.062 23.313 -23.078 1.00 17.70 302 ASP A C 1
ATOM 2282 O O . ASP A 1 302 ? -1.319 22.131 -23.311 1.00 17.92 302 ASP A O 1
ATOM 2287 N N . ALA A 1 303 ? 0.177 23.789 -22.990 1.00 18.02 303 ALA A N 1
ATOM 2288 C CA . ALA A 1 303 ? 1.352 22.944 -23.225 1.00 18.41 303 ALA A CA 1
ATOM 2289 C C . ALA A 1 303 ? 1.800 22.169 -21.982 1.00 18.42 303 ALA A C 1
ATOM 2290 O O . ALA A 1 303 ? 2.465 21.132 -22.097 1.00 18.21 303 ALA A O 1
ATOM 2292 N N . GLU A 1 304 ? 1.440 22.664 -20.801 1.00 18.14 304 GLU A N 1
ATOM 2293 C CA . GLU A 1 304 ? 1.836 22.024 -19.542 1.00 17.91 304 GLU A CA 1
ATOM 2294 C C . GLU A 1 304 ? 0.661 21.239 -18.965 1.00 17.40 304 GLU A C 1
ATOM 2295 O O . GLU A 1 304 ? -0.351 21.827 -18.629 1.00 17.28 304 GLU A O 1
ATOM 2301 N N . LEU A 1 305 ? 0.789 19.916 -18.867 1.00 16.65 305 LEU A N 1
ATOM 2302 C CA . LEU A 1 305 ? -0.326 19.086 -18.417 1.00 16.64 305 LEU A CA 1
ATOM 2303 C C . LEU A 1 305 ? -0.098 18.366 -17.086 1.00 16.43 305 LEU A C 1
ATOM 2304 O O . LEU A 1 305 ? -0.969 17.635 -16.631 1.00 16.24 305 LEU A O 1
ATOM 2309 N N . ARG A 1 306 ? 1.053 18.574 -16.452 1.00 16.22 306 ARG A N 1
ATOM 2310 C CA . ARG A 1 306 ? 1.338 17.871 -15.198 1.00 16.57 306 ARG A CA 1
ATOM 2311 C C . ARG A 1 306 ? 0.474 18.383 -14.051 1.00 16.00 306 ARG A C 1
ATOM 2312 O O . ARG A 1 306 ? 0.137 17.616 -13.149 1.00 16.28 306 ARG A O 1
ATOM 2320 N N . ASP A 1 307 ? 0.104 19.664 -14.098 1.00 15.32 307 ASP A N 1
ATOM 2321 C CA . ASP A 1 307 ? -0.816 20.225 -13.100 1.00 14.63 307 ASP A CA 1
ATOM 2322 C C . ASP A 1 307 ? -2.221 19.621 -13.221 1.00 14.51 307 ASP A C 1
ATOM 2323 O O . ASP A 1 307 ? -2.897 19.428 -12.212 1.00 14.14 307 ASP A O 1
ATOM 2328 N N . GLU A 1 308 ? -2.650 19.296 -14.444 1.00 14.26 308 GLU A N 1
ATOM 2329 C CA . GLU A 1 308 ? -3.920 18.582 -14.646 1.00 14.55 308 GLU A CA 1
ATOM 2330 C C . GLU A 1 308 ? -3.857 17.168 -14.049 1.00 14.57 308 GLU A C 1
ATOM 2331 O O . GLU A 1 308 ? -4.804 16.720 -13.396 1.00 15.02 308 GLU A O 1
ATOM 2337 N N . LEU A 1 309 ? -2.747 16.468 -14.269 1.00 14.82 309 LEU A N 1
ATOM 2338 C CA . LEU A 1 309 ? -2.557 15.145 -13.677 1.00 14.96 309 LEU A CA 1
ATOM 2339 C C . LEU A 1 309 ? -2.521 15.261 -12.150 1.00 14.81 309 LEU A C 1
ATOM 2340 O O . LEU A 1 309 ? -3.118 14.451 -11.445 1.00 14.92 309 LEU A O 1
ATOM 2345 N N . LEU A 1 310 ? -1.835 16.284 -11.657 1.00 14.83 310 LEU A N 1
ATOM 2346 C CA . LEU A 1 310 ? -1.803 16.568 -10.219 1.00 15.18 310 LEU A CA 1
ATOM 2347 C C . LEU A 1 310 ? -3.221 16.727 -9.658 1.00 14.94 310 LEU A C 1
ATOM 2348 O O . LEU A 1 310 ? -3.575 16.106 -8.659 1.00 14.79 310 LEU A O 1
ATOM 2353 N N . TRP A 1 311 ? -4.035 17.558 -10.300 1.00 14.80 311 TRP A N 1
ATOM 2354 C CA . TRP A 1 311 ? -5.392 17.808 -9.817 1.00 14.76 311 TRP A CA 1
ATOM 2355 C C . TRP A 1 311 ? -6.248 16.531 -9.824 1.00 14.83 311 TRP A C 1
ATOM 2356 O O . TRP A 1 311 ? -6.886 16.204 -8.829 1.00 14.49 311 TRP A O 1
ATOM 2367 N N . ALA A 1 312 ? -6.215 15.798 -10.935 1.00 15.28 312 ALA A N 1
ATOM 2368 C CA . ALA A 1 312 ? -6.951 14.548 -11.071 1.00 15.59 312 ALA A CA 1
ATOM 2369 C C . ALA A 1 312 ? -6.552 13.544 -9.989 1.00 15.70 312 ALA A C 1
ATOM 2370 O O . ALA A 1 312 ? -7.417 12.929 -9.366 1.00 16.03 312 ALA A O 1
ATOM 2372 N N . SER A 1 313 ? -5.244 13.407 -9.772 1.00 16.12 313 SER A N 1
ATOM 2373 C CA . SER A 1 313 ? -4.690 12.470 -8.796 1.00 16.81 313 SER A CA 1
ATOM 2374 C C . SER A 1 313 ? -5.117 12.817 -7.365 1.00 17.07 313 SER A C 1
ATOM 2375 O O . SER A 1 313 ? -5.571 11.950 -6.608 1.00 17.07 313 SER A O 1
ATOM 2378 N N . CYS A 1 314 ? -4.954 14.090 -7.002 1.00 17.14 314 CYS A N 1
ATOM 2379 C CA . CYS A 1 314 ? -5.344 14.579 -5.678 1.00 17.18 314 CYS A CA 1
ATOM 2380 C C . CYS A 1 314 ? -6.858 14.494 -5.444 1.00 16.90 314 CYS A C 1
ATOM 2381 O O . CYS A 1 314 ? -7.298 14.152 -4.350 1.00 17.08 314 CYS A O 1
ATOM 2384 N N . ALA A 1 315 ? -7.652 14.793 -6.474 1.00 17.24 315 ALA A N 1
ATOM 2385 C CA . ALA A 1 315 ? -9.103 14.689 -6.394 1.00 17.58 315 ALA A CA 1
ATOM 2386 C C . ALA A 1 315 ? -9.548 13.263 -6.074 1.00 18.28 315 ALA A C 1
ATOM 2387 O O . ALA A 1 315 ? -10.492 13.054 -5.304 1.00 18.63 315 ALA A O 1
ATOM 2389 N N . LEU A 1 316 ? -8.884 12.296 -6.693 1.00 19.31 316 LEU A N 1
ATOM 2390 C CA . LEU A 1 316 ? -9.199 10.883 -6.471 1.00 20.06 316 LEU A CA 1
ATOM 2391 C C . LEU A 1 316 ? -8.657 10.414 -5.116 1.00 20.67 316 LEU A C 1
ATOM 2392 O O . LEU A 1 316 ? -9.288 9.592 -4.453 1.00 20.82 316 LEU A O 1
ATOM 2397 N N . LEU A 1 317 ? -7.504 10.946 -4.711 1.00 21.20 317 LEU A N 1
ATOM 2398 C CA . LEU A 1 317 ? -6.990 10.721 -3.346 1.00 21.79 317 LEU A CA 1
ATOM 2399 C C . LEU A 1 317 ? -8.052 11.095 -2.310 1.00 22.23 317 LEU A C 1
ATOM 2400 O O . LEU A 1 317 ? -8.364 10.297 -1.417 1.00 22.81 317 LEU A O 1
ATOM 2405 N N . ARG A 1 318 ? -8.620 12.293 -2.438 1.00 22.59 318 ARG A N 1
ATOM 2406 C CA . ARG A 1 318 ? -9.620 12.764 -1.479 1.00 23.09 318 ARG A CA 1
ATOM 2407 C C . ARG A 1 318 ? -10.941 11.999 -1.606 1.00 23.23 318 ARG A C 1
ATOM 2408 O O . ARG A 1 318 ? -11.576 11.693 -0.594 1.00 23.25 318 ARG A O 1
ATOM 2416 N N . MET A 1 319 ? -11.349 11.689 -2.837 1.00 23.19 319 MET A N 1
ATOM 2417 C CA . MET A 1 319 ? -12.620 10.995 -3.065 1.00 23.58 319 MET A CA 1
ATOM 2418 C C . MET A 1 319 ? -12.615 9.621 -2.409 1.00 24.71 319 MET A C 1
ATOM 2419 O O . MET A 1 319 ? -13.611 9.212 -1.826 1.00 24.96 319 MET A O 1
ATOM 2424 N N . THR A 1 320 ? -11.493 8.921 -2.534 1.00 26.08 320 THR A N 1
ATOM 2425 C CA . THR A 1 320 ? -11.347 7.554 -2.032 1.00 27.11 320 THR A CA 1
ATOM 2426 C C . THR A 1 320 ? -10.803 7.488 -0.602 1.00 28.29 320 THR A C 1
ATOM 2427 O O . THR A 1 320 ? -11.101 6.543 0.136 1.00 28.57 320 THR A O 1
ATOM 2431 N N . GLY A 1 321 ? -9.983 8.468 -0.225 1.00 29.14 321 GLY A N 1
ATOM 2432 C CA . GLY A 1 321 ? -9.258 8.426 1.042 1.00 29.95 321 GLY A CA 1
ATOM 2433 C C . GLY A 1 321 ? -8.207 7.326 1.093 1.00 30.70 321 GLY A C 1
ATOM 2434 O O . GLY A 1 321 ? -7.713 6.984 2.170 1.00 30.96 321 GLY A O 1
ATOM 2435 N N . ASP A 1 322 ? -7.851 6.786 -0.072 1.00 31.48 322 ASP A N 1
ATOM 2436 C CA . ASP A 1 322 ? -6.928 5.661 -0.184 1.00 32.23 322 ASP A CA 1
ATOM 2437 C C . ASP A 1 322 ? -5.498 6.180 -0.343 1.00 32.43 322 ASP A C 1
ATOM 2438 O O . ASP A 1 322 ? -5.180 6.881 -1.312 1.00 32.22 322 ASP A O 1
ATOM 2443 N N . SER A 1 323 ? -4.636 5.802 0.602 1.00 32.68 323 SER A N 1
ATOM 2444 C CA . SER A 1 323 ? -3.260 6.303 0.669 1.00 32.93 323 SER A CA 1
ATOM 2445 C C . SER A 1 323 ? -2.398 5.927 -0.538 1.00 32.91 323 SER A C 1
ATOM 2446 O O . SER A 1 323 ? -1.392 6.585 -0.808 1.00 33.04 323 SER A O 1
ATOM 2449 N N . ALA A 1 324 ? -2.796 4.883 -1.266 1.00 32.84 324 ALA A N 1
ATOM 2450 C CA . ALA A 1 324 ? -2.100 4.477 -2.489 1.00 32.64 324 ALA A CA 1
ATOM 2451 C C . ALA A 1 324 ? -1.952 5.624 -3.497 1.00 32.37 324 ALA A C 1
ATOM 2452 O O . ALA A 1 324 ? -0.949 5.700 -4.214 1.00 32.56 324 ALA A O 1
ATOM 2454 N N . TRP A 1 325 ? -2.948 6.510 -3.542 1.00 31.93 325 TRP A N 1
ATOM 2455 C CA . TRP A 1 325 ? -2.925 7.678 -4.434 1.00 31.71 325 TRP A CA 1
ATOM 2456 C C . TRP A 1 325 ? -1.837 8.709 -4.095 1.00 31.81 325 TRP A C 1
ATOM 2457 O O . TRP A 1 325 ? -1.410 9.464 -4.964 1.00 31.65 325 TRP A O 1
ATOM 2468 N N . ALA A 1 326 ? -1.403 8.752 -2.838 1.00 32.05 326 ALA A N 1
ATOM 2469 C CA . ALA A 1 326 ? -0.397 9.728 -2.401 1.00 32.21 326 ALA A CA 1
ATOM 2470 C C . ALA A 1 326 ? 0.972 9.473 -3.034 1.00 32.40 326 ALA A C 1
ATOM 2471 O O . ALA A 1 326 ? 1.791 10.386 -3.138 1.00 32.03 326 ALA A O 1
ATOM 2473 N N . ARG A 1 327 ? 1.206 8.229 -3.456 1.00 32.41 327 ARG A N 1
ATOM 2474 C CA . ARG A 1 327 ? 2.429 7.850 -4.159 1.00 32.58 327 ARG A CA 1
ATOM 2475 C C . ARG A 1 327 ? 2.562 8.601 -5.484 1.00 31.23 327 ARG A C 1
ATOM 2476 O O . ARG A 1 327 ? 3.668 8.945 -5.889 1.00 30.97 327 ARG A O 1
ATOM 2484 N N . VAL A 1 328 ? 1.431 8.837 -6.152 1.00 30.15 328 VAL A N 1
ATOM 2485 C CA . VAL A 1 328 ? 1.401 9.569 -7.423 1.00 29.36 328 VAL A CA 1
ATOM 2486 C C . VAL A 1 328 ? 1.319 11.083 -7.203 1.00 28.08 328 VAL A C 1
ATOM 2487 O O . VAL A 1 328 ? 1.982 11.851 -7.907 1.00 27.70 328 VAL A O 1
ATOM 2491 N N . CYS A 1 329 ? 0.521 11.500 -6.220 1.00 26.93 329 CYS A N 1
ATOM 2492 C CA . CYS A 1 329 ? 0.309 12.924 -5.929 1.00 26.07 329 CYS A CA 1
ATOM 2493 C C . CYS A 1 329 ? 1.579 13.637 -5.486 1.00 25.56 329 CYS A C 1
ATOM 2494 O O . CYS A 1 329 ? 1.898 14.720 -5.968 1.00 24.91 329 CYS A O 1
ATOM 2497 N N . GLU A 1 330 ? 2.291 13.028 -4.547 1.00 25.01 330 GLU A N 1
ATOM 2498 C CA . GLU A 1 330 ? 3.343 13.739 -3.824 1.00 24.78 330 GLU A CA 1
ATOM 2499 C C . GLU A 1 330 ? 4.552 14.136 -4.694 1.00 24.22 330 GLU A C 1
ATOM 2500 O O . GLU A 1 330 ? 5.023 15.269 -4.601 1.00 24.07 330 GLU A O 1
ATOM 2506 N N . PRO A 1 331 ? 5.027 13.239 -5.576 1.00 23.65 331 PRO A N 1
ATOM 2507 C CA . PRO A 1 331 ? 6.020 13.693 -6.560 1.00 23.39 331 PRO A CA 1
ATOM 2508 C C . PRO A 1 331 ? 5.534 14.860 -7.438 1.00 22.74 331 PRO A C 1
ATOM 2509 O O . PRO A 1 331 ? 6.319 15.746 -7.759 1.00 21.94 331 PRO A O 1
ATOM 2513 N N . LEU A 1 332 ? 4.255 14.862 -7.814 1.00 22.22 332 LEU A N 1
ATOM 2514 C CA . LEU A 1 332 ? 3.699 15.972 -8.605 1.00 22.16 332 LEU A CA 1
ATOM 2515 C C . LEU A 1 332 ? 3.630 17.275 -7.793 1.00 21.61 332 LEU A C 1
ATOM 2516 O O . LEU A 1 332 ? 3.904 18.360 -8.312 1.00 21.37 332 LEU A O 1
ATOM 2521 N N . LEU A 1 333 ? 3.287 17.157 -6.513 1.00 21.29 333 LEU A N 1
ATOM 2522 C CA . LEU A 1 333 ? 3.262 18.310 -5.612 1.00 21.23 333 LEU A CA 1
ATOM 2523 C C . LEU A 1 333 ? 4.653 18.909 -5.369 1.00 21.50 333 LEU A C 1
ATOM 2524 O O . LEU A 1 333 ? 4.763 20.067 -4.975 1.00 20.95 333 LEU A O 1
ATOM 2529 N N . ASP A 1 334 ? 5.703 18.126 -5.613 1.00 22.11 334 ASP A N 1
ATOM 2530 C CA . ASP A 1 334 ? 7.078 18.594 -5.444 1.00 23.11 334 ASP A CA 1
ATOM 2531 C C . ASP A 1 334 ? 7.578 19.455 -6.613 1.00 23.60 334 ASP A C 1
ATOM 2532 O O . ASP A 1 334 ? 8.526 20.230 -6.454 1.00 24.00 334 ASP A O 1
ATOM 2537 N N . LEU A 1 335 ? 6.942 19.316 -7.775 1.00 23.87 335 LEU A N 1
ATOM 2538 C CA . LEU A 1 335 ? 7.294 20.104 -8.962 1.00 24.13 335 LEU A CA 1
ATOM 2539 C C . LEU A 1 335 ? 7.112 21.616 -8.753 1.00 24.22 335 LEU A C 1
ATOM 2540 O O . LEU A 1 335 ? 6.226 22.051 -8.008 1.00 24.11 335 LEU A O 1
ATOM 2545 N N . ASP A 1 336 ? 7.944 22.409 -9.434 1.00 24.43 336 ASP A N 1
ATOM 2546 C CA . ASP A 1 336 ? 7.840 23.879 -9.402 1.00 24.69 336 ASP A CA 1
ATOM 2547 C C . ASP A 1 336 ? 6.708 24.425 -10.287 1.00 23.88 336 ASP A C 1
ATOM 2548 O O . ASP A 1 336 ? 6.814 25.533 -10.834 1.00 24.74 336 ASP A O 1
ATOM 2553 N N . LEU A 1 337 ? 5.621 23.672 -10.424 1.00 22.62 337 LEU A N 1
ATOM 2554 C CA . LEU A 1 337 ? 4.455 24.164 -11.148 1.00 21.54 337 LEU A CA 1
ATOM 2555 C C . LEU A 1 337 ? 3.885 25.393 -10.442 1.00 20.88 337 LEU A C 1
ATOM 2556 O O . LEU A 1 337 ? 3.953 25.484 -9.216 1.00 20.40 337 LEU A O 1
ATOM 2561 N N . PRO A 1 338 ? 3.308 26.339 -11.206 1.00 19.88 338 PRO A N 1
ATOM 2562 C CA . PRO A 1 338 ? 2.582 27.420 -10.548 1.00 19.54 338 PRO A CA 1
ATOM 2563 C C . PRO A 1 338 ? 1.359 26.848 -9.834 1.00 19.13 338 PRO A C 1
ATOM 2564 O O . PRO A 1 338 ? 0.691 25.957 -10.364 1.00 19.21 338 PRO A O 1
ATOM 2568 N N . TRP A 1 339 ? 1.102 27.317 -8.622 1.00 18.07 339 TRP A N 1
ATOM 2569 C CA . TRP A 1 339 ? -0.029 26.827 -7.850 1.00 17.44 339 TRP A CA 1
ATOM 2570 C C . TRP A 1 339 ? -1.190 27.800 -8.019 1.00 17.12 339 TRP A C 1
ATOM 2571 O O . TRP A 1 339 ? -1.406 28.690 -7.200 1.00 17.35 339 TRP A O 1
ATOM 2582 N N . GLU A 1 340 ? -1.929 27.611 -9.111 1.00 16.47 340 GLU A N 1
ATOM 2583 C CA . GLU A 1 340 ? -2.949 28.562 -9.534 1.00 16.23 340 GLU A CA 1
ATOM 2584 C C . GLU A 1 340 ? -4.312 27.898 -9.697 1.00 14.99 340 GLU A C 1
ATOM 2585 O O . GLU A 1 340 ? -4.451 26.676 -9.518 1.00 14.47 340 GLU A O 1
ATOM 2591 N N . LEU A 1 341 ? -5.325 28.715 -9.988 1.00 14.17 341 LEU A N 1
ATOM 2592 C CA . LEU A 1 341 ? -6.711 28.245 -10.010 1.00 13.49 341 LEU A CA 1
ATOM 2593 C C . LEU A 1 341 ? -7.313 28.366 -11.408 1.00 13.53 341 LEU A C 1
ATOM 2594 O O . LEU A 1 341 ? -8.463 28.756 -11.572 1.00 13.01 341 LEU A O 1
ATOM 2599 N N . GLY A 1 342 ? -6.521 27.996 -12.406 1.00 13.96 342 GLY A N 1
ATOM 2600 C CA . GLY A 1 342 ? -7.026 27.772 -13.763 1.00 13.75 342 GLY A CA 1
ATOM 2601 C C . GLY A 1 342 ? -7.297 29.024 -14.581 1.00 13.91 342 GLY A C 1
ATOM 2602 O O . GLY A 1 342 ? -6.964 30.130 -14.160 1.00 14.90 342 GLY A O 1
ATOM 2603 N N . TRP A 1 343 ? -7.895 28.867 -15.763 1.00 13.88 343 TRP A N 1
ATOM 2604 C CA . TRP A 1 343 ? -8.333 27.566 -16.277 1.00 14.28 343 TRP A CA 1
ATOM 2605 C C . TRP A 1 343 ? -7.195 26.645 -16.762 1.00 14.29 343 TRP A C 1
ATOM 2606 O O . TRP A 1 343 ? -7.370 25.433 -16.806 1.00 14.32 343 TRP A O 1
ATOM 2617 N N . ALA A 1 344 ? -6.044 27.221 -17.117 1.00 14.63 344 ALA A N 1
ATOM 2618 C CA . ALA A 1 344 ? -4.914 26.466 -17.682 1.00 14.73 344 ALA A CA 1
ATOM 2619 C C . ALA A 1 344 ? -3.946 25.906 -16.630 1.00 15.07 344 ALA A C 1
ATOM 2620 O O . ALA A 1 344 ? -3.412 24.805 -16.797 1.00 16.05 344 ALA A O 1
ATOM 2622 N N . ASP A 1 345 ? -3.724 26.672 -15.563 1.00 14.76 345 ASP A N 1
ATOM 2623 C CA . ASP A 1 345 ? -2.778 26.327 -14.513 1.00 14.50 345 ASP A CA 1
ATOM 2624 C C . ASP A 1 345 ? -3.588 26.024 -13.266 1.00 14.02 345 ASP A C 1
ATOM 2625 O O . ASP A 1 345 ? -4.005 26.933 -12.544 1.00 14.15 345 ASP A O 1
ATOM 2630 N N . VAL A 1 346 ? -3.809 24.732 -13.026 1.00 13.50 346 VAL A N 1
ATOM 2631 C CA . VAL A 1 346 ? -4.836 24.271 -12.090 1.00 13.77 346 VAL A CA 1
ATOM 2632 C C . VAL A 1 346 ? -4.301 23.608 -10.818 1.00 13.30 346 VAL A C 1
ATOM 2633 O O . VAL A 1 346 ? -5.079 23.035 -10.055 1.00 13.03 346 VAL A O 1
ATOM 2637 N N . ALA A 1 347 ? -2.993 23.692 -10.586 1.00 12.66 347 ALA A N 1
ATOM 2638 C CA . ALA A 1 347 ? -2.348 22.947 -9.496 1.00 12.52 347 ALA A CA 1
ATOM 2639 C C . ALA A 1 347 ? -2.907 23.233 -8.105 1.00 12.34 347 ALA A C 1
ATOM 2640 O O . ALA A 1 347 ? -2.964 22.328 -7.289 1.00 12.66 347 ALA A O 1
ATOM 2642 N N . LEU A 1 348 ? -3.303 24.476 -7.816 1.00 12.77 348 LEU A N 1
ATOM 2643 C CA . LEU A 1 348 ? -3.835 24.776 -6.478 1.00 12.74 348 LEU A CA 1
ATOM 2644 C C . LEU A 1 348 ? -5.124 24.006 -6.153 1.00 12.65 348 LEU A C 1
ATOM 2645 O O . LEU A 1 348 ? -5.368 23.700 -4.992 1.00 12.72 348 LEU A O 1
ATOM 2650 N N . TYR A 1 349 ? -5.945 23.681 -7.153 1.00 12.67 349 TYR A N 1
ATOM 2651 C CA . TYR A 1 349 ? -7.107 22.814 -6.897 1.00 12.94 349 TYR A CA 1
ATOM 2652 C C . TYR A 1 349 ? -6.651 21.468 -6.349 1.00 13.12 349 TYR A C 1
ATOM 2653 O O . TYR A 1 349 ? -7.263 20.924 -5.425 1.00 13.91 349 TYR A O 1
ATOM 2662 N N . GLY A 1 350 ? -5.579 20.935 -6.923 1.00 13.65 350 GLY A N 1
ATOM 2663 C CA . GLY A 1 350 ? -4.997 19.674 -6.455 1.00 14.03 350 GLY A CA 1
ATOM 2664 C C . GLY A 1 350 ? -4.400 19.794 -5.059 1.00 13.95 350 GLY A C 1
ATOM 2665 O O . GLY A 1 350 ? -4.625 18.935 -4.201 1.00 14.07 350 GLY A O 1
ATOM 2666 N N . VAL A 1 351 ? -3.647 20.862 -4.835 1.00 14.05 351 VAL A N 1
ATOM 2667 C CA . VAL A 1 351 ? -3.081 21.158 -3.504 1.00 14.12 351 VAL A CA 1
ATOM 2668 C C . VAL A 1 351 ? -4.183 21.154 -2.445 1.00 14.30 351 VAL A C 1
ATOM 2669 O O . VAL A 1 351 ? -4.038 20.554 -1.374 1.00 14.30 351 VAL A O 1
ATOM 2673 N N . MET A 1 352 ? -5.305 21.799 -2.759 1.00 14.30 352 MET A N 1
ATOM 2674 C CA . MET A 1 352 ? -6.426 21.867 -1.827 1.00 14.80 352 MET A CA 1
ATOM 2675 C C . MET A 1 352 ? -7.026 20.491 -1.548 1.00 15.16 352 MET A C 1
ATOM 2676 O O . MET A 1 352 ? -7.260 20.138 -0.393 1.00 15.58 352 MET A O 1
ATOM 2681 N N . ASP A 1 353 ? -7.261 19.708 -2.597 1.00 15.46 353 ASP A N 1
ATOM 2682 C CA . ASP A 1 353 ? -7.757 18.339 -2.435 1.00 16.03 353 ASP A CA 1
ATOM 2683 C C . ASP A 1 353 ? -6.803 17.495 -1.590 1.00 16.13 353 ASP A C 1
ATOM 2684 O O . ASP A 1 353 ? -7.240 16.712 -0.748 1.00 16.53 353 ASP A O 1
ATOM 2689 N N . TYR A 1 354 ? -5.506 17.660 -1.824 1.00 16.47 354 TYR A N 1
ATOM 2690 C CA . TYR A 1 354 ? -4.485 16.952 -1.061 1.00 16.77 354 TYR A CA 1
ATOM 2691 C C . TYR A 1 354 ? -4.550 17.344 0.425 1.00 17.26 354 TYR A C 1
ATOM 2692 O O . TYR A 1 354 ? -4.631 16.477 1.301 1.00 16.64 354 TYR A O 1
ATOM 2701 N N . LEU A 1 355 ? -4.543 18.651 0.689 1.00 17.59 355 LEU A N 1
ATOM 2702 C CA . LEU A 1 355 ? -4.583 19.180 2.062 1.00 18.27 355 LEU A CA 1
ATOM 2703 C C . LEU A 1 355 ? -5.905 18.858 2.772 1.00 19.05 355 LEU A C 1
ATOM 2704 O O . LEU A 1 355 ? -5.949 18.704 3.996 1.00 18.39 355 LEU A O 1
ATOM 2709 N N . ARG A 1 356 ? -6.986 18.747 2.011 1.00 19.66 356 ARG A N 1
ATOM 2710 C CA . ARG A 1 356 ? -8.274 18.391 2.586 1.00 20.90 356 ARG A CA 1
ATOM 2711 C C . ARG A 1 356 ? -8.512 16.873 2.696 1.00 21.86 356 ARG A C 1
ATOM 2712 O O . ARG A 1 356 ? -9.599 16.440 3.073 1.00 23.08 356 ARG A O 1
ATOM 2720 N N . THR A 1 357 ? -7.498 16.071 2.388 1.00 22.88 357 THR A N 1
ATOM 2721 C CA . THR A 1 357 ? -7.558 14.621 2.599 1.00 23.93 357 THR A CA 1
ATOM 2722 C C . THR A 1 357 ? -7.139 14.328 4.049 1.00 25.26 357 THR A C 1
ATOM 2723 O O . THR A 1 357 ? -6.277 15.023 4.584 1.00 25.15 357 THR A O 1
ATOM 2727 N N . PRO A 1 358 ? -7.751 13.317 4.695 1.00 26.99 358 PRO A N 1
ATOM 2728 C CA . PRO A 1 358 ? -7.293 12.968 6.047 1.00 28.02 358 PRO A CA 1
ATOM 2729 C C . PRO A 1 358 ? -5.775 12.804 6.141 1.00 28.98 358 PRO A C 1
ATOM 2730 O O . PRO A 1 358 ? -5.172 12.113 5.312 1.00 28.78 358 PRO A O 1
ATOM 2734 N N . ARG A 1 359 ? -5.179 13.463 7.136 1.00 30.32 359 ARG A N 1
ATOM 2735 C CA . ARG A 1 359 ? -3.729 13.440 7.375 1.00 31.78 359 ARG A CA 1
ATOM 2736 C C . ARG A 1 359 ? -3.140 12.032 7.311 1.00 31.54 359 ARG A C 1
ATOM 2737 O O . ARG A 1 359 ? -2.037 11.833 6.794 1.00 31.73 359 ARG A O 1
ATOM 2745 N N . ALA A 1 360 ? -3.883 11.060 7.836 1.00 31.87 360 ALA A N 1
ATOM 2746 C CA . ALA A 1 360 ? -3.454 9.659 7.854 1.00 31.71 360 ALA A CA 1
ATOM 2747 C C . ALA A 1 360 ? -3.143 9.077 6.467 1.00 31.67 360 ALA A C 1
ATOM 2748 O O . ALA A 1 360 ? -2.342 8.151 6.353 1.00 31.64 360 ALA A O 1
ATOM 2750 N N . ALA A 1 361 ? -3.771 9.618 5.420 1.00 31.17 361 ALA A N 1
ATOM 2751 C CA . ALA A 1 361 ? -3.607 9.092 4.062 1.00 31.01 361 ALA A CA 1
ATOM 2752 C C . ALA A 1 361 ? -2.388 9.639 3.322 1.00 30.85 361 ALA A C 1
ATOM 2753 O O . ALA A 1 361 ? -2.094 9.187 2.215 1.00 31.20 361 ALA A O 1
ATOM 2755 N N . VAL A 1 362 ? -1.693 10.611 3.912 1.00 30.75 362 VAL A N 1
ATOM 2756 C CA . VAL A 1 362 ? -0.578 11.284 3.237 1.00 30.66 362 VAL A CA 1
ATOM 2757 C C . VAL A 1 362 ? 0.673 11.363 4.114 1.00 30.97 362 VAL A C 1
ATOM 2758 O O . VAL A 1 362 ? 0.607 11.145 5.321 1.00 31.03 362 VAL A O 1
ATOM 2762 N N . SER A 1 363 ? 1.803 11.688 3.489 1.00 31.18 363 SER A N 1
ATOM 2763 C CA . SER A 1 363 ? 3.074 11.850 4.196 1.00 31.52 363 SER A CA 1
ATOM 2764 C C . SER A 1 363 ? 3.112 13.171 4.942 1.00 31.66 363 SER A C 1
ATOM 2765 O O . SER A 1 363 ? 2.873 14.233 4.358 1.00 31.35 363 SER A O 1
ATOM 2768 N N . ASP A 1 364 ? 3.416 13.096 6.237 1.00 31.92 364 ASP A N 1
ATOM 2769 C CA . ASP A 1 364 ? 3.423 14.271 7.109 1.00 32.15 364 ASP A CA 1
ATOM 2770 C C . ASP A 1 364 ? 4.487 15.268 6.682 1.00 31.61 364 ASP A C 1
ATOM 2771 O O . ASP A 1 364 ? 4.252 16.472 6.686 1.00 31.71 364 ASP A O 1
ATOM 2776 N N . ASP A 1 365 ? 5.651 14.747 6.311 1.00 31.11 365 ASP A N 1
ATOM 2777 C CA . ASP A 1 365 ? 6.766 15.549 5.812 1.00 31.01 365 ASP A CA 1
ATOM 2778 C C . ASP A 1 365 ? 6.354 16.345 4.572 1.00 29.92 365 ASP A C 1
ATOM 2779 O O . ASP A 1 365 ? 6.526 17.563 4.518 1.00 29.74 365 ASP A O 1
ATOM 2784 N N . VAL A 1 366 ? 5.807 15.644 3.583 1.00 28.58 366 VAL A N 1
ATOM 2785 C CA . VAL A 1 366 ? 5.337 16.279 2.349 1.00 27.62 366 VAL A CA 1
ATOM 2786 C C . VAL A 1 366 ? 4.247 17.308 2.633 1.00 26.76 366 VAL A C 1
ATOM 2787 O O . VAL A 1 366 ? 4.295 18.425 2.113 1.00 26.62 366 VAL A O 1
ATOM 2791 N N . ARG A 1 367 ? 3.282 16.930 3.468 1.00 26.08 367 ARG A N 1
ATOM 2792 C CA . ARG A 1 367 ? 2.142 17.791 3.782 1.00 25.70 367 ARG A CA 1
ATOM 2793 C C . ARG A 1 367 ? 2.557 19.127 4.396 1.00 25.55 367 ARG A C 1
ATOM 2794 O O . ARG A 1 367 ? 1.967 20.164 4.090 1.00 24.91 367 ARG A O 1
ATOM 2802 N N . ASN A 1 368 ? 3.560 19.097 5.272 1.00 25.49 368 ASN A N 1
ATOM 2803 C CA . ASN A 1 368 ? 4.059 20.327 5.884 1.00 25.31 368 ASN A CA 1
ATOM 2804 C C . ASN A 1 368 ? 4.811 21.197 4.885 1.00 24.47 368 ASN A C 1
ATOM 2805 O O . ASN A 1 368 ? 4.744 22.418 4.963 1.00 24.49 368 ASN A O 1
ATOM 2810 N N . LYS A 1 369 ? 5.534 20.571 3.960 1.00 23.73 369 LYS A N 1
ATOM 2811 C CA . LYS A 1 369 ? 6.191 21.306 2.874 1.00 23.86 369 LYS A CA 1
ATOM 2812 C C . L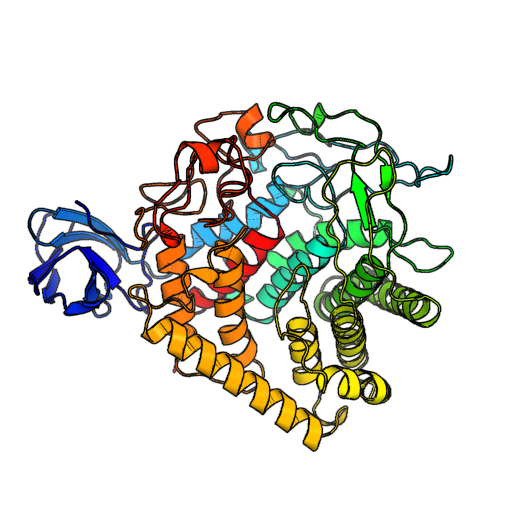YS A 1 369 ? 5.168 22.006 1.972 1.00 22.32 369 LYS A C 1
ATOM 2813 O O . LYS A 1 369 ? 5.371 23.149 1.569 1.00 21.66 369 LYS A O 1
ATOM 2819 N N . VAL A 1 370 ? 4.077 21.306 1.669 1.00 21.14 370 VAL A N 1
ATOM 2820 C CA . VAL A 1 370 ? 2.994 21.855 0.844 1.00 20.46 370 VAL A CA 1
ATOM 2821 C C . VAL A 1 370 ? 2.304 23.035 1.546 1.00 20.38 370 VAL A C 1
ATOM 2822 O O . VAL A 1 370 ? 2.043 24.075 0.926 1.00 20.30 370 VAL A O 1
ATOM 2826 N N . LYS A 1 371 ? 2.008 22.869 2.834 1.00 20.37 371 LYS A N 1
ATOM 2827 C CA . LYS A 1 371 ? 1.439 23.958 3.644 1.00 20.64 371 LYS A CA 1
ATOM 2828 C C . LYS A 1 371 ? 2.372 25.165 3.704 1.00 19.97 371 LYS A C 1
ATOM 2829 O O . LYS A 1 371 ? 1.940 26.325 3.603 1.00 19.83 371 LYS A O 1
ATOM 2835 N N . SER A 1 372 ? 3.662 24.893 3.872 1.00 19.38 372 SER A N 1
ATOM 2836 C CA . SER A 1 372 ? 4.649 25.965 3.937 1.00 19.01 372 SER A CA 1
ATOM 2837 C C . SER A 1 372 ? 4.750 26.726 2.617 1.00 17.99 372 SER A C 1
ATOM 2838 O O . SER A 1 372 ? 4.816 27.953 2.618 1.00 17.64 372 SER A O 1
ATOM 2841 N N . ARG A 1 373 ? 4.767 26.013 1.492 1.00 16.95 373 ARG A N 1
ATOM 2842 C CA . ARG A 1 373 ? 4.796 26.685 0.195 1.00 16.37 373 ARG A CA 1
ATOM 2843 C C . ARG A 1 373 ? 3.550 27.550 0.028 1.00 15.67 373 ARG A C 1
ATOM 2844 O O . ARG A 1 373 ? 3.645 28.677 -0.441 1.00 15.64 373 ARG A O 1
ATOM 2852 N N . LEU A 1 374 ? 2.392 27.014 0.412 1.00 15.19 374 LEU A N 1
ATOM 2853 C CA . LEU A 1 374 ? 1.140 27.766 0.318 1.00 14.80 374 LEU A CA 1
ATOM 2854 C C . LEU A 1 374 ? 1.234 29.083 1.095 1.00 14.41 374 LEU A C 1
ATOM 2855 O O . LEU A 1 374 ? 0.898 30.148 0.574 1.00 13.96 374 LEU A O 1
ATOM 2860 N N . LEU A 1 375 ? 1.718 29.012 2.331 1.00 14.51 375 LEU A N 1
ATOM 2861 C CA . LEU A 1 375 ? 1.904 30.226 3.135 1.00 14.64 375 LEU A CA 1
ATOM 2862 C C . LEU A 1 375 ? 2.860 31.239 2.474 1.00 14.65 375 LEU A C 1
ATOM 2863 O O . LEU A 1 375 ? 2.594 32.438 2.484 1.00 14.69 375 LEU A O 1
ATOM 2868 N N . ARG A 1 376 ? 3.977 30.765 1.919 1.00 15.05 376 ARG A N 1
ATOM 2869 C CA . ARG A 1 376 ? 4.927 31.659 1.267 1.00 15.57 376 ARG A CA 1
ATOM 2870 C C . ARG A 1 376 ? 4.298 32.335 0.059 1.00 15.52 376 ARG A C 1
ATOM 2871 O O . ARG A 1 376 ? 4.550 33.516 -0.183 1.00 16.07 376 ARG A O 1
ATOM 2879 N N . GLU A 1 377 ? 3.468 31.597 -0.677 1.00 16.22 377 GLU A N 1
ATOM 2880 C CA . GLU A 1 377 ? 2.759 32.148 -1.850 1.00 16.66 377 GLU A CA 1
ATOM 2881 C C . GLU A 1 377 ? 1.802 33.271 -1.437 1.00 15.95 377 GLU A C 1
ATOM 2882 O O . GLU A 1 377 ? 1.757 34.324 -2.073 1.00 15.90 377 GLU A O 1
ATOM 2888 N N . LEU A 1 378 ? 1.053 33.036 -0.362 1.00 15.29 378 LEU A N 1
ATOM 2889 C CA . LEU A 1 378 ? 0.121 34.028 0.169 1.00 14.87 378 LEU A CA 1
ATOM 2890 C C . LEU A 1 378 ? 0.854 35.258 0.679 1.00 14.99 378 LEU A C 1
ATOM 2891 O O . LEU A 1 378 ? 0.406 36.374 0.454 1.00 14.48 378 LEU A O 1
ATOM 2896 N N . ASP A 1 379 ? 1.976 35.054 1.372 1.00 15.24 379 ASP A N 1
ATOM 2897 C CA . ASP A 1 379 ? 2.827 36.175 1.788 1.00 15.92 379 ASP A CA 1
ATOM 2898 C C . ASP A 1 379 ? 3.218 37.052 0.598 1.00 16.09 379 ASP A C 1
ATOM 2899 O O . ASP A 1 379 ? 3.158 38.287 0.671 1.00 15.95 379 ASP A O 1
ATOM 2904 N N . ALA A 1 380 ? 3.610 36.413 -0.500 1.00 16.36 380 ALA A N 1
ATOM 2905 C CA . ALA A 1 380 ? 3.995 37.133 -1.714 1.00 16.62 380 ALA A CA 1
ATOM 2906 C C . ALA A 1 380 ? 2.837 37.973 -2.259 1.00 16.64 380 ALA A C 1
ATOM 2907 O O . ALA A 1 380 ? 3.025 39.132 -2.647 1.00 16.85 380 ALA A O 1
ATOM 2909 N N . LEU A 1 381 ? 1.647 37.390 -2.275 1.00 16.65 381 LEU A N 1
ATOM 2910 C CA . LEU A 1 381 ? 0.456 38.108 -2.711 1.00 17.11 381 LEU A CA 1
ATOM 2911 C C . LEU A 1 381 ? 0.118 39.263 -1.773 1.00 16.94 381 LEU A C 1
ATOM 2912 O O . LEU A 1 381 ? -0.281 40.339 -2.228 1.00 17.19 381 LEU A O 1
ATOM 2917 N N . ALA A 1 382 ? 0.290 39.040 -0.468 1.00 17.45 382 ALA A N 1
ATOM 2918 C CA . ALA A 1 382 ? 0.040 40.063 0.545 1.00 17.89 382 ALA A CA 1
ATOM 2919 C C . ALA A 1 382 ? 0.966 41.278 0.390 1.00 18.34 382 ALA A C 1
ATOM 2920 O O . ALA A 1 382 ? 0.530 42.418 0.552 1.00 18.57 382 ALA A O 1
ATOM 2922 N N . ALA A 1 383 ? 2.239 41.018 0.098 1.00 18.95 383 ALA A N 1
ATOM 2923 C CA . ALA A 1 383 ? 3.208 42.078 -0.214 1.00 19.60 383 ALA A CA 1
ATOM 2924 C C . ALA A 1 383 ? 2.804 42.871 -1.448 1.00 20.06 383 ALA A C 1
ATOM 2925 O O . ALA A 1 383 ? 2.953 44.090 -1.476 1.00 20.18 383 ALA A O 1
ATOM 2927 N N . MET A 1 384 ? 2.306 42.183 -2.470 1.00 20.94 384 MET A N 1
ATOM 2928 C CA . MET A 1 384 ? 1.765 42.860 -3.657 1.00 22.14 384 MET A CA 1
ATOM 2929 C C . MET A 1 384 ? 0.641 43.819 -3.277 1.00 21.79 384 MET A C 1
ATOM 2930 O O . MET A 1 384 ? 0.616 44.980 -3.718 1.00 21.26 384 MET A O 1
ATOM 2935 N N . ALA A 1 385 ? -0.292 43.311 -2.475 1.00 21.88 385 ALA A N 1
ATOM 2936 C CA . ALA A 1 385 ? -1.461 44.071 -2.036 1.00 22.61 385 ALA A CA 1
ATOM 2937 C C . ALA A 1 385 ? -1.080 45.310 -1.229 1.00 23.46 385 ALA A C 1
ATOM 2938 O O . ALA A 1 385 ? -1.683 46.377 -1.392 1.00 23.45 385 ALA A O 1
ATOM 2940 N N . GLU A 1 386 ? -0.085 45.164 -0.361 1.00 24.51 386 GLU A N 1
ATOM 2941 C CA . GLU A 1 386 ? 0.431 46.290 0.423 1.00 25.77 386 GLU A CA 1
ATOM 2942 C C . GLU A 1 386 ? 0.963 47.434 -0.456 1.00 25.63 386 GLU A C 1
ATOM 2943 O O . GLU A 1 386 ? 0.742 48.613 -0.154 1.00 26.38 386 GLU A O 1
ATOM 2949 N N . SER A 1 387 ? 1.645 47.087 -1.543 1.00 25.51 387 SER A N 1
ATOM 2950 C CA . SER A 1 387 ? 2.180 48.082 -2.475 1.00 25.29 387 SER A CA 1
ATOM 2951 C C . SER A 1 387 ? 1.104 48.746 -3.320 1.00 24.70 387 SER A C 1
ATOM 2952 O O . SER A 1 387 ? 1.250 49.901 -3.718 1.00 25.20 387 SER A O 1
ATOM 2955 N N . HIS A 1 388 ? 0.027 48.017 -3.603 1.00 23.71 388 HIS A N 1
ATOM 2956 C CA . HIS A 1 388 ? -0.983 48.486 -4.538 1.00 23.06 388 HIS A CA 1
ATOM 2957 C C . HIS A 1 388 ? -1.883 49.532 -3.872 1.00 22.74 388 HIS A C 1
ATOM 2958 O O . HIS A 1 388 ? -2.287 49.350 -2.724 1.00 22.46 388 HIS A O 1
ATOM 2965 N N . PRO A 1 389 ? -2.195 50.635 -4.583 1.00 22.57 389 PRO A N 1
ATOM 2966 C CA . PRO A 1 389 ? -2.983 51.703 -3.946 1.00 22.57 389 PRO A CA 1
ATOM 2967 C C . PRO A 1 389 ? -4.411 51.290 -3.565 1.00 22.10 389 PRO A C 1
ATOM 2968 O O . PRO A 1 389 ? -4.979 51.842 -2.633 1.00 22.56 389 PRO A O 1
ATOM 2972 N N . PHE A 1 390 ? -4.976 50.333 -4.290 1.00 21.58 390 PHE A N 1
ATOM 2973 C CA . PHE A 1 390 ? -6.293 49.770 -3.962 1.00 20.99 390 PHE A CA 1
ATOM 2974 C C . PHE A 1 390 ? -6.228 48.491 -3.108 1.00 20.38 390 PHE A C 1
ATOM 2975 O O . PHE A 1 390 ? -7.253 47.853 -2.857 1.00 20.41 390 PHE A O 1
ATOM 2983 N N . GLY A 1 391 ? -5.034 48.113 -2.662 1.00 19.28 391 GLY A N 1
ATOM 2984 C CA . GLY A 1 391 ? -4.893 47.003 -1.715 1.00 18.47 391 GLY A CA 1
ATOM 2985 C C . GLY A 1 391 ? -5.204 45.622 -2.281 1.00 17.83 391 GLY A C 1
ATOM 2986 O O . GLY A 1 391 ? -5.503 44.689 -1.523 1.00 17.62 391 GLY A O 1
ATOM 2987 N N . ILE A 1 392 ? -5.130 45.496 -3.601 1.00 16.79 392 ILE A N 1
ATOM 2988 C CA . ILE A 1 392 ? -5.360 44.213 -4.277 1.00 16.83 392 ILE A CA 1
ATOM 2989 C C . ILE A 1 392 ? -4.021 43.559 -4.629 1.00 16.78 392 ILE A C 1
ATOM 2990 O O . ILE A 1 392 ? -3.045 44.269 -4.900 1.00 17.22 392 ILE A O 1
ATOM 2995 N N . PRO A 1 393 ? -3.968 42.207 -4.618 1.00 16.69 393 PRO A N 1
ATOM 2996 C CA . PRO A 1 393 ? -2.756 41.458 -4.957 1.00 16.87 393 PRO A CA 1
ATOM 2997 C C . PRO A 1 393 ? -2.515 41.400 -6.461 1.00 17.25 393 PRO A C 1
ATOM 2998 O O . PRO A 1 393 ? -2.694 40.362 -7.088 1.00 16.97 393 PRO A O 1
ATOM 3002 N N . MET A 1 394 ? -2.121 42.532 -7.027 1.00 17.81 394 MET A N 1
ATOM 3003 C CA . MET A 1 394 ? -1.871 42.659 -8.453 1.00 18.65 394 MET A CA 1
ATOM 3004 C C . MET A 1 394 ? -0.676 43.577 -8.676 1.00 19.74 394 MET A C 1
ATOM 3005 O O . MET A 1 394 ? -0.413 44.452 -7.866 1.00 19.21 394 MET A O 1
ATOM 3010 N N . ARG A 1 395 ? 0.054 43.317 -9.757 1.00 21.09 395 ARG A N 1
ATOM 3011 C CA . ARG A 1 395 ? 1.066 44.227 -10.287 1.00 23.20 395 ARG A CA 1
ATOM 3012 C C . ARG A 1 395 ? 0.603 44.634 -11.670 1.00 22.85 395 ARG A C 1
ATOM 3013 O O . ARG A 1 395 ? -0.278 43.998 -12.237 1.00 22.55 395 ARG A O 1
ATOM 3021 N N . ASP A 1 396 ? 1.187 45.690 -12.225 1.00 23.49 396 ASP A N 1
ATOM 3022 C CA . ASP A 1 396 ? 0.792 46.138 -13.561 1.00 24.01 396 ASP A CA 1
ATOM 3023 C C . ASP A 1 396 ? 0.801 45.022 -14.591 1.00 23.77 396 ASP A C 1
ATOM 3024 O O . ASP A 1 396 ? -0.087 44.965 -15.434 1.00 23.91 396 ASP A O 1
ATOM 3029 N N . ASP A 1 397 ? 1.784 44.123 -14.524 1.00 23.79 397 ASP A N 1
ATOM 3030 C CA . ASP A 1 397 ? 1.890 43.065 -15.536 1.00 24.06 397 ASP A CA 1
ATOM 3031 C C . ASP A 1 397 ? 0.874 41.927 -15.351 1.00 23.07 397 ASP A C 1
ATOM 3032 O O . ASP A 1 397 ? 0.790 41.030 -16.196 1.00 22.96 397 ASP A O 1
ATOM 3037 N N . ASP A 1 398 ? 0.121 41.958 -14.251 1.00 22.02 398 ASP A N 1
ATOM 3038 C CA . ASP A 1 398 ? -0.962 40.990 -14.023 1.00 21.03 398 ASP A CA 1
ATOM 3039 C C . ASP A 1 398 ? -2.257 41.366 -14.745 1.00 20.57 398 ASP A C 1
ATOM 3040 O O . ASP A 1 398 ? -3.191 40.558 -14.826 1.00 20.02 398 ASP A O 1
ATOM 3045 N N . PHE A 1 399 ? -2.327 42.587 -15.271 1.00 19.89 399 PHE A N 1
ATOM 3046 C CA . PHE A 1 399 ? -3.542 43.041 -15.943 1.00 19.65 399 PHE A CA 1
ATOM 3047 C C . PHE A 1 399 ? -3.540 42.591 -17.399 1.00 19.78 399 PHE A C 1
ATOM 3048 O O . PHE A 1 399 ? -3.274 43.360 -18.335 1.00 20.07 399 PHE A O 1
ATOM 3056 N N . ILE A 1 400 ? -3.862 41.308 -17.547 1.00 19.12 400 ILE A N 1
ATOM 3057 C CA . ILE A 1 400 ? -3.902 40.613 -18.815 1.00 19.01 400 ILE A CA 1
ATOM 3058 C C . ILE A 1 400 ? -5.359 40.278 -19.146 1.00 18.70 400 ILE A C 1
ATOM 3059 O O . ILE A 1 400 ? -6.273 40.662 -18.409 1.00 18.63 400 ILE A O 1
ATOM 3064 N N . TRP A 1 401 ? -5.565 39.569 -20.252 1.00 18.78 401 TRP A N 1
ATOM 3065 C CA . TRP A 1 401 ? -6.885 39.053 -20.613 1.00 18.24 401 TRP A CA 1
ATOM 3066 C C . TRP A 1 401 ? -7.463 38.321 -19.391 1.00 17.35 401 TRP A C 1
ATOM 3067 O O . TRP A 1 401 ? -6.820 37.429 -18.837 1.00 16.91 401 TRP A O 1
ATOM 3078 N N . GLY A 1 402 ? -8.655 38.724 -18.965 1.00 16.54 402 GLY A N 1
ATOM 3079 C CA . GLY A 1 402 ? -9.293 38.146 -17.785 1.00 16.06 402 GLY A CA 1
ATOM 3080 C C . GLY A 1 402 ? -8.635 38.537 -16.470 1.00 15.60 402 GLY A C 1
ATOM 3081 O O . GLY A 1 402 ? -8.632 37.743 -15.524 1.00 15.36 402 GLY A O 1
ATOM 3082 N N . SER A 1 403 ? -8.097 39.759 -16.394 1.00 15.50 403 SER A N 1
ATOM 3083 C CA . SER A 1 403 ? -7.455 40.263 -15.178 1.00 15.18 403 SER A CA 1
ATOM 3084 C C . SER A 1 403 ? -8.358 40.225 -13.947 1.00 15.27 403 SER A C 1
ATOM 3085 O O . SER A 1 403 ? -7.872 40.035 -12.839 1.00 15.15 403 SER A O 1
ATOM 3088 N N . ASN A 1 404 ? -9.660 40.426 -14.140 1.00 14.73 404 ASN A N 1
ATOM 3089 C CA . ASN A 1 404 ? -10.610 40.312 -13.038 1.00 14.62 404 ASN A CA 1
ATOM 3090 C C . ASN A 1 404 ? -10.593 38.920 -12.410 1.00 14.26 404 ASN A C 1
ATOM 3091 O O . ASN A 1 404 ? -10.728 38.794 -11.194 1.00 14.64 404 ASN A O 1
ATOM 3096 N N . MET A 1 405 ? -10.422 37.894 -13.240 1.00 14.09 405 MET A N 1
ATOM 3097 C CA . MET A 1 405 ? -10.286 36.520 -12.758 1.00 14.00 405 MET A CA 1
ATOM 3098 C C . MET A 1 405 ? -8.940 36.272 -12.087 1.00 13.43 405 MET A C 1
ATOM 3099 O O . MET A 1 405 ? -8.869 35.545 -11.088 1.00 12.96 405 MET A O 1
ATOM 3104 N N . VAL A 1 406 ? -7.880 36.874 -12.625 1.00 13.25 406 VAL A N 1
ATOM 3105 C CA . VAL A 1 406 ? -6.556 36.769 -12.002 1.00 12.91 406 VAL A CA 1
ATOM 3106 C C . VAL A 1 406 ? -6.680 37.238 -10.543 1.00 12.69 406 VAL A C 1
ATOM 3107 O O . VAL A 1 406 ? -6.218 36.570 -9.610 1.00 12.13 406 VAL A O 1
ATOM 3111 N N . LEU A 1 407 ? -7.328 38.389 -10.372 1.00 12.65 407 LEU A N 1
ATOM 3112 C CA . LEU A 1 407 ? -7.556 39.002 -9.067 1.00 12.66 407 LEU A CA 1
ATOM 3113 C C . LEU A 1 407 ? -8.417 38.120 -8.176 1.00 12.13 407 LEU A C 1
ATOM 3114 O O . LEU A 1 407 ? -8.053 37.831 -7.029 1.00 12.34 407 LEU A O 1
ATOM 3119 N N . LEU A 1 408 ? -9.577 37.719 -8.691 1.00 12.14 408 LEU A N 1
ATOM 3120 C CA . LEU A 1 408 ? -10.516 36.917 -7.907 1.00 11.88 408 LEU A CA 1
ATOM 3121 C C . LEU A 1 408 ? -9.952 35.556 -7.480 1.00 11.78 408 LEU A C 1
ATOM 3122 O O . LEU A 1 408 ? -10.193 35.125 -6.352 1.00 11.52 408 LEU A O 1
ATOM 3127 N N . ASN A 1 409 ? -9.214 34.893 -8.372 1.00 11.54 409 ASN A N 1
ATOM 3128 C CA . ASN A 1 409 ? -8.511 33.640 -8.035 1.00 11.87 409 ASN A CA 1
ATOM 3129 C C . ASN A 1 409 ? -7.539 33.840 -6.867 1.00 11.55 409 ASN A C 1
ATOM 3130 O O . ASN A 1 409 ? -7.455 32.998 -5.966 1.00 11.99 409 ASN A O 1
ATOM 3135 N N . ARG A 1 410 ? -6.835 34.967 -6.868 1.00 11.83 410 ARG A N 1
ATOM 3136 C CA . ARG A 1 410 ? -5.887 35.275 -5.799 1.00 12.30 410 ARG A CA 1
ATOM 3137 C C . ARG A 1 410 ? -6.591 35.499 -4.464 1.00 12.63 410 ARG A C 1
ATOM 3138 O O . ARG A 1 410 ? -6.175 34.946 -3.449 1.00 12.97 410 ARG A O 1
ATOM 3146 N N . ALA A 1 411 ? -7.682 36.265 -4.467 1.00 12.70 411 ALA A N 1
ATOM 3147 C CA . ALA A 1 411 ? -8.532 36.404 -3.277 1.00 12.51 411 ALA A CA 1
ATOM 3148 C C . ALA A 1 411 ? -9.053 35.048 -2.811 1.00 12.47 411 ALA A C 1
ATOM 3149 O O . ALA A 1 411 ? -9.054 34.735 -1.618 1.00 12.66 411 ALA A O 1
ATOM 3151 N N . MET A 1 412 ? -9.505 34.247 -3.768 1.00 12.60 412 MET A N 1
ATOM 3152 C CA . MET A 1 412 ? -9.996 32.904 -3.493 1.00 13.32 412 MET A CA 1
ATOM 3153 C C . MET A 1 412 ? -8.933 32.016 -2.820 1.00 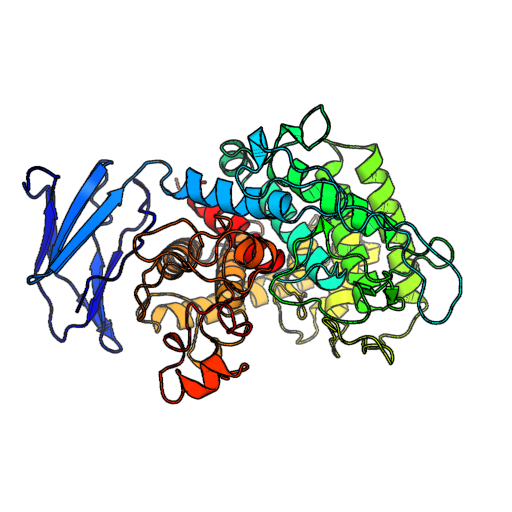12.80 412 MET A C 1
ATOM 3154 O O . MET A 1 412 ? -9.252 31.268 -1.890 1.00 11.82 412 MET A O 1
ATOM 3159 N N . ALA A 1 413 ? -7.676 32.122 -3.259 1.00 12.33 413 ALA A N 1
ATOM 3160 C CA . ALA A 1 413 ? -6.600 31.327 -2.662 1.00 12.73 413 ALA A CA 1
ATOM 3161 C C . ALA A 1 413 ? -6.448 31.641 -1.170 1.00 12.48 413 ALA A C 1
ATOM 3162 O O . ALA A 1 413 ? -6.296 30.721 -0.370 1.00 12.72 413 ALA A O 1
ATOM 3164 N N . PHE A 1 414 ? -6.474 32.927 -0.802 1.00 12.30 414 PHE A N 1
ATOM 3165 C CA . PHE A 1 414 ? -6.419 33.310 0.615 1.00 12.79 414 PHE A CA 1
ATOM 3166 C C . PHE A 1 414 ? -7.515 32.634 1.438 1.00 12.44 414 PHE A C 1
ATOM 3167 O O . PHE A 1 414 ? -7.273 32.151 2.547 1.00 12.84 414 PHE A O 1
ATOM 3175 N N . LEU A 1 415 ? -8.717 32.617 0.876 1.00 12.46 415 LEU A N 1
ATOM 3176 C CA . LEU A 1 415 ? -9.900 32.118 1.569 1.00 12.13 415 LEU A CA 1
ATOM 3177 C C . LEU A 1 415 ? -9.924 30.590 1.654 1.00 12.33 415 LEU A C 1
ATOM 3178 O O . LEU A 1 415 ? -10.310 30.020 2.687 1.00 12.65 415 LEU A O 1
ATOM 3183 N N . LEU A 1 416 ? -9.509 29.927 0.577 1.00 11.67 416 LEU A N 1
ATOM 3184 C CA . LEU A 1 416 ? -9.366 28.470 0.560 1.00 11.88 416 LEU A CA 1
ATOM 3185 C C . LEU A 1 416 ? -8.398 27.995 1.639 1.00 12.19 416 LEU A C 1
ATOM 3186 O O . LEU A 1 416 ? -8.684 27.030 2.361 1.00 12.04 416 LEU A O 1
ATOM 3191 N N . ALA A 1 417 ? -7.261 28.682 1.744 1.00 12.91 417 ALA A N 1
ATOM 3192 C CA . ALA A 1 417 ? -6.223 28.348 2.735 1.00 13.64 417 ALA A CA 1
ATOM 3193 C C . ALA A 1 417 ? -6.765 28.293 4.165 1.00 14.27 417 ALA A C 1
ATOM 3194 O O . ALA A 1 417 ? -6.342 27.449 4.949 1.00 14.01 417 ALA A O 1
ATOM 3196 N N . GLU A 1 418 ? -7.703 29.181 4.496 1.00 15.56 418 GLU A N 1
ATOM 3197 C CA . GLU A 1 418 ? -8.286 29.208 5.843 1.00 17.03 418 GLU A CA 1
ATOM 3198 C C . GLU A 1 418 ? -8.978 27.895 6.204 1.00 16.57 418 GLU A C 1
ATOM 3199 O O . GLU A 1 418 ? -9.190 27.612 7.383 1.00 17.22 418 GLU A O 1
ATOM 3205 N N . GLY A 1 419 ? -9.341 27.111 5.188 1.00 16.11 419 GLY A N 1
ATOM 3206 C CA . GLY A 1 419 ? -9.921 25.806 5.385 1.00 15.78 419 GLY A CA 1
ATOM 3207 C C . GLY A 1 419 ? -8.947 24.682 5.672 1.00 15.61 419 GLY A C 1
ATOM 3208 O O . GLY A 1 419 ? -9.376 23.592 6.027 1.00 15.04 419 GLY A O 1
ATOM 3209 N N . VAL A 1 420 ? -7.647 24.933 5.503 1.00 15.61 420 VAL A N 1
ATOM 3210 C CA . VAL A 1 420 ? -6.619 23.900 5.674 1.00 15.96 420 VAL A CA 1
ATOM 3211 C C . VAL A 1 420 ? -5.493 24.373 6.599 1.00 16.69 420 VAL A C 1
ATOM 3212 O O . VAL A 1 420 ? -4.322 24.021 6.415 1.00 16.64 420 VAL A O 1
ATOM 3216 N N . GLY A 1 421 ? -5.867 25.173 7.595 1.00 17.05 421 GLY A N 1
ATOM 3217 C CA . GLY A 1 421 ? -4.955 25.567 8.651 1.00 18.00 421 GLY A CA 1
ATOM 3218 C C . GLY A 1 421 ? -3.953 26.647 8.302 1.00 18.63 421 GLY A C 1
ATOM 3219 O O . GLY A 1 421 ? -3.036 26.909 9.086 1.00 19.55 421 GLY A O 1
ATOM 3220 N N . VAL A 1 422 ? -4.126 27.298 7.154 1.00 18.65 422 VAL A N 1
ATOM 3221 C CA . VAL A 1 422 ? -3.239 28.386 6.761 1.00 19.21 422 VAL A CA 1
ATOM 3222 C C . VAL A 1 422 ? -4.026 29.685 6.822 1.00 19.67 422 VAL A C 1
ATOM 3223 O O . VAL A 1 422 ? -4.729 30.047 5.885 1.00 20.11 422 VAL A O 1
ATOM 3227 N N . LEU A 1 423 ? -3.900 30.371 7.956 1.00 20.23 423 LEU A N 1
ATOM 3228 C CA . LEU A 1 423 ? -4.714 31.538 8.278 1.00 20.74 423 LEU A CA 1
ATOM 3229 C C . LEU A 1 423 ? -3.896 32.809 8.093 1.00 20.77 423 LEU A C 1
ATOM 3230 O O . LEU A 1 423 ? -3.301 33.311 9.046 1.00 21.07 423 LEU A O 1
ATOM 3235 N N . HIS A 1 424 ? -3.857 33.328 6.868 1.00 20.03 424 HIS A N 1
ATOM 3236 C CA . HIS A 1 424 ? -3.079 34.523 6.603 1.00 19.90 424 HIS A CA 1
ATOM 3237 C C . HIS A 1 424 ? -3.844 35.772 7.048 1.00 20.03 424 HIS A C 1
ATOM 3238 O O . HIS A 1 424 ? -5.016 35.947 6.695 1.00 18.60 424 HIS A O 1
ATOM 3245 N N . PRO A 1 425 ? -3.177 36.660 7.812 1.00 20.49 425 PRO A N 1
ATOM 3246 C CA . PRO A 1 425 ? -3.865 37.844 8.340 1.00 20.82 425 PRO A CA 1
ATOM 3247 C C . PRO A 1 425 ? -4.450 38.817 7.302 1.00 20.49 425 PRO A C 1
ATOM 3248 O O . PRO A 1 425 ? -5.329 39.607 7.644 1.00 21.05 425 PRO A O 1
ATOM 3252 N N . ALA A 1 426 ? -3.982 38.757 6.058 1.00 19.89 426 ALA A N 1
ATOM 3253 C CA . ALA A 1 426 ? -4.488 39.633 5.000 1.00 19.58 426 ALA A CA 1
ATOM 3254 C C . ALA A 1 426 ? -5.704 39.067 4.253 1.00 18.89 426 ALA A C 1
ATOM 3255 O O . ALA A 1 426 ? -6.278 39.759 3.425 1.00 18.91 426 ALA A O 1
ATOM 3257 N N . ALA A 1 427 ? -6.092 37.829 4.540 1.00 18.35 427 ALA A N 1
ATOM 3258 C CA . ALA A 1 427 ? -7.108 37.135 3.729 1.00 18.63 427 ALA A CA 1
ATOM 3259 C C . ALA A 1 427 ? -8.401 37.942 3.539 1.00 18.62 427 ALA A C 1
ATOM 3260 O O . ALA A 1 427 ? -8.873 38.144 2.416 1.00 18.22 427 ALA A O 1
ATOM 3262 N N . HIS A 1 428 ? -8.972 38.423 4.633 1.00 18.65 428 HIS A N 1
ATOM 3263 C CA . HIS A 1 428 ? -10.273 39.069 4.531 1.00 19.00 428 HIS A CA 1
ATOM 3264 C C . HIS A 1 428 ? -10.184 40.530 4.071 1.00 18.78 428 HIS A C 1
ATOM 3265 O O . HIS A 1 428 ? -11.115 41.037 3.440 1.00 18.80 428 HIS A O 1
ATOM 3272 N N . THR A 1 429 ? -9.055 41.186 4.318 1.00 18.37 429 THR A N 1
ATOM 3273 C CA . THR A 1 429 ? -8.830 42.508 3.722 1.00 18.33 429 THR A CA 1
ATOM 3274 C C . THR A 1 429 ? -8.725 42.376 2.209 1.00 17.49 429 THR A C 1
ATOM 3275 O O . THR A 1 429 ? -9.335 43.140 1.470 1.00 17.27 429 THR A O 1
ATOM 3279 N N . VAL A 1 430 ? -7.949 41.397 1.753 1.00 16.72 430 VAL A N 1
ATOM 3280 C CA . VAL A 1 430 ? -7.790 41.157 0.315 1.00 15.90 430 VAL A CA 1
ATOM 3281 C C . VAL A 1 430 ? -9.151 40.870 -0.335 1.00 15.44 430 VAL A C 1
ATOM 3282 O O . VAL A 1 430 ? -9.442 41.399 -1.391 1.00 15.13 430 VAL A O 1
ATOM 3286 N N . ALA A 1 431 ? -9.977 40.048 0.306 1.00 15.21 431 ALA A N 1
ATOM 3287 C CA . ALA A 1 431 ? -11.289 39.710 -0.236 1.00 15.25 431 ALA A CA 1
ATOM 3288 C C . ALA A 1 431 ? -12.164 40.949 -0.395 1.00 15.24 431 ALA A C 1
ATOM 3289 O O . ALA A 1 431 ? -12.818 41.129 -1.425 1.00 14.70 431 ALA A O 1
ATOM 3291 N N . GLN A 1 432 ? -12.165 41.804 0.626 1.00 15.07 432 GLN A N 1
ATOM 3292 C CA . GLN A 1 432 ? -12.938 43.033 0.586 1.00 15.20 432 GLN A CA 1
ATOM 3293 C C . GLN A 1 432 ? -12.420 43.972 -0.504 1.00 14.95 432 GLN A C 1
ATOM 3294 O O . GLN A 1 432 ? -13.215 44.523 -1.248 1.00 14.71 432 GLN A O 1
ATOM 3300 N N . ARG A 1 433 ? -11.100 44.142 -0.596 1.00 15.23 433 ARG A N 1
ATOM 3301 C CA . ARG A 1 433 ? -10.498 45.013 -1.615 1.00 15.23 433 ARG A CA 1
ATOM 3302 C C . ARG A 1 433 ? -10.759 44.509 -3.027 1.00 15.02 433 ARG A C 1
ATOM 3303 O O . ARG A 1 433 ? -10.943 45.301 -3.942 1.00 15.22 433 ARG A O 1
ATOM 3311 N N . ALA A 1 434 ? -10.755 43.186 -3.209 1.00 14.65 434 ALA A N 1
ATOM 3312 C CA . ALA A 1 434 ? -11.087 42.601 -4.501 1.00 14.46 434 ALA A CA 1
ATOM 3313 C C . ALA A 1 434 ? -12.520 42.959 -4.899 1.00 14.17 434 ALA A C 1
ATOM 3314 O O . ALA A 1 434 ? -12.764 43.363 -6.033 1.00 14.59 434 ALA A O 1
ATOM 3316 N N . ALA A 1 435 ? -13.462 42.812 -3.967 1.00 14.27 435 ALA A N 1
ATOM 3317 C CA . ALA A 1 435 ? -14.853 43.218 -4.203 1.00 14.27 435 ALA A CA 1
ATOM 3318 C C . ALA A 1 435 ? -14.984 44.723 -4.448 1.00 14.50 435 ALA A C 1
ATOM 3319 O O . ALA A 1 435 ? -15.673 45.139 -5.383 1.00 14.14 435 ALA A O 1
ATOM 3321 N N . ASP A 1 436 ? -14.316 45.521 -3.613 1.00 14.81 436 ASP A N 1
ATOM 3322 C CA . ASP A 1 436 ? -14.291 46.977 -3.783 1.00 15.03 436 ASP A CA 1
ATOM 3323 C C . ASP A 1 436 ? -13.856 47.328 -5.195 1.00 15.01 436 ASP A C 1
ATOM 3324 O O . ASP A 1 436 ? -14.543 48.073 -5.898 1.00 14.72 436 ASP A O 1
ATOM 3329 N N . TYR A 1 437 ? -12.715 46.774 -5.608 1.00 15.38 437 TYR A N 1
ATOM 3330 C CA . TYR A 1 437 ? -12.191 46.964 -6.961 1.00 15.61 437 TYR A CA 1
ATOM 3331 C C . TYR A 1 437 ? -13.164 46.540 -8.059 1.00 15.43 437 TYR A C 1
ATOM 3332 O O . TYR A 1 437 ? -13.410 47.296 -9.021 1.00 16.36 437 TYR A O 1
ATOM 3341 N N . LEU A 1 438 ? -13.712 45.331 -7.928 1.00 14.54 438 LEU A N 1
ATOM 3342 C CA . LEU A 1 438 ? -14.646 44.802 -8.912 1.00 14.42 438 LEU A CA 1
ATOM 3343 C C . LEU A 1 438 ? -15.888 45.685 -9.072 1.00 14.48 438 LEU A C 1
ATOM 3344 O O . LEU A 1 438 ? -16.474 45.729 -10.151 1.00 13.98 438 LEU A O 1
ATOM 3349 N N . PHE A 1 439 ? -16.276 46.369 -7.996 1.00 14.91 439 PHE A N 1
ATOM 3350 C CA . PHE A 1 439 ? -17.527 47.136 -7.957 1.00 15.55 439 PHE A CA 1
ATOM 3351 C C . PHE A 1 439 ? -17.309 48.657 -8.083 1.00 16.68 439 PHE A C 1
ATOM 3352 O O . PHE A 1 439 ? -18.219 49.426 -7.780 1.00 16.80 439 PHE A O 1
ATOM 3360 N N . GLY A 1 440 ? -16.120 49.083 -8.515 1.00 17.40 440 GLY A N 1
ATOM 3361 C CA . GLY A 1 440 ? -15.894 50.495 -8.880 1.00 18.08 440 GLY A CA 1
ATOM 3362 C C . GLY A 1 440 ? -14.699 51.198 -8.270 1.00 18.63 440 GLY A C 1
ATOM 3363 O O . GLY A 1 440 ? -14.376 52.325 -8.668 1.00 19.10 440 GLY A O 1
ATOM 3364 N N . ALA A 1 441 ? -14.053 50.560 -7.298 1.00 18.78 441 ALA A N 1
ATOM 3365 C CA . ALA A 1 441 ? -12.877 51.135 -6.638 1.00 19.00 441 ALA A CA 1
ATOM 3366 C C . ALA A 1 441 ? -11.634 50.853 -7.473 1.00 19.01 441 ALA A C 1
ATOM 3367 O O . ALA A 1 441 ? -10.827 49.976 -7.162 1.00 18.86 441 ALA A O 1
ATOM 3369 N N . ASN A 1 442 ? -11.512 51.609 -8.556 1.00 19.37 442 ASN A N 1
ATOM 3370 C CA . ASN A 1 442 ? -10.431 51.438 -9.517 1.00 19.57 442 ASN A CA 1
ATOM 3371 C C . ASN A 1 442 ? -10.245 52.747 -10.284 1.00 20.14 442 ASN A C 1
ATOM 3372 O O . ASN A 1 442 ? -11.094 53.626 -10.205 1.00 20.09 442 ASN A O 1
ATOM 3377 N N . PRO A 1 443 ? -9.131 52.888 -11.018 1.00 21.13 443 PRO A N 1
ATOM 3378 C CA . PRO A 1 443 ? -8.886 54.155 -11.730 1.00 21.30 443 PRO A CA 1
ATOM 3379 C C . PRO A 1 443 ? -9.942 54.594 -12.766 1.00 21.44 443 PRO A C 1
ATOM 3380 O O . PRO A 1 443 ? -10.031 55.789 -13.057 1.00 21.76 443 PRO A O 1
ATOM 3384 N N . LEU A 1 444 ? -10.721 53.658 -13.316 1.00 20.93 444 LEU A N 1
ATOM 3385 C CA . LEU A 1 444 ? -11.810 53.989 -14.248 1.00 20.73 444 LEU A CA 1
ATOM 3386 C C . LEU A 1 444 ? -13.166 54.242 -13.571 1.00 20.50 444 LEU A C 1
ATOM 3387 O O . LEU A 1 444 ? -14.131 54.617 -14.240 1.00 20.47 444 LEU A O 1
ATOM 3392 N N . GLY A 1 445 ? -13.244 54.042 -12.256 1.00 20.25 445 GLY A N 1
ATOM 3393 C CA . GLY A 1 445 ? -14.526 54.102 -11.545 1.00 20.12 445 GLY A CA 1
ATOM 3394 C C . GLY A 1 445 ? -15.547 53.149 -12.140 1.00 19.88 445 GLY A C 1
ATOM 3395 O O . GLY A 1 445 ? -16.749 53.428 -12.137 1.00 19.88 445 GLY A O 1
ATOM 3396 N N . GLN A 1 446 ? -15.068 52.013 -12.643 1.00 19.68 446 GLN A N 1
ATOM 3397 C CA . GLN A 1 446 ? -15.906 51.096 -13.400 1.00 19.24 446 GLN A CA 1
ATOM 3398 C C . GLN A 1 446 ? -16.365 49.945 -12.523 1.00 18.95 446 GLN A C 1
ATOM 3399 O O . GLN A 1 446 ? -15.538 49.219 -11.971 1.00 18.43 446 GLN A O 1
ATOM 3405 N N . CYS A 1 447 ? -17.679 49.771 -12.402 1.00 18.46 447 CYS A N 1
ATOM 3406 C CA . CYS A 1 447 ? -18.206 48.528 -11.845 1.00 18.22 447 CYS A CA 1
ATOM 3407 C C . CYS A 1 447 ? -18.128 47.461 -12.934 1.00 17.67 447 CYS A C 1
ATOM 3408 O O . CYS A 1 447 ? -18.702 47.617 -14.010 1.00 17.67 447 CYS A O 1
ATOM 3411 N N . TYR A 1 448 ? -17.410 46.376 -12.653 1.00 17.30 448 TYR A N 1
ATOM 3412 C CA . TYR A 1 448 ? -17.104 45.372 -13.670 1.00 16.63 448 TYR A CA 1
ATOM 3413 C C . TYR A 1 448 ? -18.151 44.265 -13.754 1.00 16.54 448 TYR A C 1
ATOM 3414 O O . TYR A 1 448 ? -17.912 43.223 -14.364 1.00 16.26 448 TYR A O 1
ATOM 3423 N N . VAL A 1 449 ? -19.326 44.508 -13.173 1.00 16.82 449 VAL A N 1
ATOM 3424 C CA . VAL A 1 449 ? -20.442 43.577 -13.275 1.00 16.59 449 VAL A CA 1
ATOM 3425 C C . VAL A 1 449 ? -21.612 44.287 -13.967 1.00 16.91 449 VAL A C 1
ATOM 3426 O O . VAL A 1 449 ? -21.944 45.425 -13.614 1.00 17.06 449 VAL A O 1
ATOM 3430 N N . THR A 1 450 ? -22.218 43.625 -14.950 1.00 17.21 450 THR A N 1
ATOM 3431 C CA . THR A 1 450 ? -23.424 44.146 -15.606 1.00 17.55 450 THR A CA 1
ATOM 3432 C C . THR A 1 450 ? -24.576 44.267 -14.593 1.00 17.96 450 THR A C 1
ATOM 3433 O O . THR A 1 450 ? -24.725 43.424 -13.702 1.00 16.80 450 THR A O 1
ATOM 3437 N N . GLY A 1 451 ? -25.362 45.339 -14.711 1.00 18.27 451 GLY A N 1
ATOM 3438 C CA . GLY A 1 451 ? -26.573 45.503 -13.909 1.00 18.69 451 GLY A CA 1
ATOM 3439 C C . GLY A 1 451 ? -26.403 46.000 -12.484 1.00 19.00 451 GLY A C 1
ATOM 3440 O O . GLY A 1 451 ? -27.373 46.030 -11.720 1.00 19.55 451 GLY A O 1
ATOM 3441 N N . PHE A 1 452 ? -25.187 46.403 -12.120 1.00 18.99 452 PHE A N 1
ATOM 3442 C CA . PHE A 1 452 ? -24.885 46.804 -10.750 1.00 19.16 452 PHE A CA 1
ATOM 3443 C C . PHE A 1 452 ? -23.982 48.024 -10.728 1.00 19.97 452 PHE A C 1
ATOM 3444 O O . PHE A 1 452 ? -23.256 48.275 -11.680 1.00 20.16 452 PHE A O 1
ATOM 3452 N N . GLY A 1 453 ? -24.048 48.767 -9.626 1.00 20.87 453 GLY A N 1
ATOM 3453 C CA . GLY A 1 453 ? -23.264 49.979 -9.428 1.00 21.54 453 GLY A CA 1
ATOM 3454 C C . GLY A 1 453 ? -23.819 51.210 -10.123 1.00 22.31 453 GLY A C 1
ATOM 3455 O O . GLY A 1 453 ? -24.884 51.168 -10.746 1.00 22.33 453 GLY A O 1
ATOM 3456 N N . GLN A 1 454 ? -23.080 52.309 -10.012 1.00 23.09 454 GLN A N 1
ATOM 3457 C CA . GLN A 1 454 ? -23.453 53.587 -10.630 1.00 23.80 454 GLN A CA 1
ATOM 3458 C C . GLN A 1 454 ? -22.871 53.716 -12.031 1.00 23.81 454 GLN A C 1
ATOM 3459 O O . GLN A 1 454 ? -23.402 54.457 -12.868 1.00 24.28 454 GLN A O 1
ATOM 3465 N N . ARG A 1 455 ? -21.766 53.012 -12.276 1.00 23.39 455 ARG A N 1
ATOM 3466 C CA . ARG A 1 455 ? -21.197 52.871 -13.607 1.00 23.51 455 ARG A CA 1
ATOM 3467 C C . ARG A 1 455 ? -21.116 51.379 -13.951 1.00 22.85 455 ARG A C 1
ATOM 3468 O O . ARG A 1 455 ? -20.035 50.797 -13.940 1.00 22.17 455 ARG A O 1
ATOM 3476 N N . PRO A 1 456 ? -22.271 50.755 -14.259 1.00 22.75 456 PRO A N 1
ATOM 3477 C CA . PRO A 1 456 ? -22.284 49.345 -14.650 1.00 22.54 456 PRO A CA 1
ATOM 3478 C C . PRO A 1 456 ? -21.671 49.110 -16.021 1.00 22.31 456 PRO A C 1
ATOM 3479 O O . PRO A 1 456 ? -21.526 50.051 -16.808 1.00 22.11 456 PRO A O 1
ATOM 3483 N N . VAL A 1 457 ? -21.334 47.857 -16.308 1.00 21.55 457 VAL A N 1
ATOM 3484 C CA . VAL A 1 457 ? -21.029 47.437 -17.669 1.00 21.39 457 VAL A CA 1
ATOM 3485 C C . VAL A 1 457 ? -22.345 47.426 -18.453 1.00 21.92 457 VAL A C 1
ATOM 3486 O O . VAL A 1 457 ? -23.323 46.809 -18.021 1.00 21.49 457 VAL A O 1
ATOM 3490 N N . ARG A 1 458 ? -22.368 48.126 -19.588 1.00 22.26 458 ARG A N 1
ATOM 3491 C CA . ARG A 1 458 ? -23.582 48.274 -20.399 1.00 22.73 458 ARG A CA 1
ATOM 3492 C C . ARG A 1 458 ? -23.498 47.579 -21.755 1.00 22.12 458 ARG A C 1
ATOM 3493 O O . ARG A 1 458 ? -24.529 47.282 -22.363 1.00 22.24 458 ARG A O 1
ATOM 3501 N N . HIS A 1 459 ? -22.285 47.322 -22.244 1.00 21.39 459 HIS A N 1
ATOM 3502 C CA . HIS A 1 459 ? -22.112 46.826 -23.605 1.00 20.96 459 HIS A CA 1
ATOM 3503 C C . HIS A 1 459 ? -21.167 45.637 -23.650 1.00 19.98 459 HIS A C 1
ATOM 3504 O O . HIS A 1 459 ? -20.160 45.681 -24.345 1.00 19.21 459 HIS A O 1
ATOM 3511 N N . PRO A 1 460 ? -21.495 44.557 -22.915 1.00 19.79 460 PRO A N 1
ATOM 3512 C CA . PRO A 1 460 ? -20.578 43.420 -22.878 1.00 19.44 460 PRO A CA 1
ATOM 3513 C C . PRO A 1 460 ? -20.507 42.676 -24.210 1.00 18.99 460 PRO A C 1
ATOM 3514 O O . PRO A 1 460 ? -21.467 42.678 -24.978 1.00 18.59 460 PRO A O 1
ATOM 3518 N N . HIS A 1 461 ? -19.369 42.042 -24.470 1.00 19.00 461 HIS A N 1
ATOM 3519 C CA . HIS A 1 461 ? -19.223 41.165 -25.617 1.00 19.07 461 HIS A CA 1
ATOM 3520 C C . HIS A 1 461 ? -19.905 39.825 -25.299 1.00 19.09 461 HIS A C 1
ATOM 3521 O O . HIS A 1 461 ? -19.261 38.860 -24.880 1.00 18.92 461 HIS A O 1
ATOM 3528 N N . HIS A 1 462 ? -21.216 39.786 -25.519 1.00 18.93 462 HIS A N 1
ATOM 3529 C CA . HIS A 1 462 ? -22.075 38.682 -25.078 1.00 19.11 462 HIS A CA 1
ATOM 3530 C C . HIS A 1 462 ? -23.278 38.626 -26.017 1.00 19.76 462 HIS A C 1
ATOM 3531 O O . HIS A 1 462 ? -24.091 39.551 -26.052 1.00 20.25 462 HIS A O 1
ATOM 3538 N N . ARG A 1 463 ? -23.373 37.550 -26.783 1.00 20.46 463 ARG A N 1
ATOM 3539 C CA . ARG A 1 463 ? -24.338 37.461 -27.884 1.00 21.13 463 ARG A CA 1
ATOM 3540 C C . ARG A 1 463 ? -25.806 37.641 -27.463 1.00 21.63 463 ARG A C 1
ATOM 3541 O O . ARG A 1 463 ? -26.534 38.398 -28.104 1.00 21.82 463 ARG A O 1
ATOM 3549 N N . PRO A 1 464 ? -26.252 36.948 -26.395 1.00 21.92 464 PRO A N 1
ATOM 3550 C CA . PRO A 1 464 ? -27.634 37.188 -25.947 1.00 22.38 464 PRO A CA 1
ATOM 3551 C C . PRO A 1 464 ? -2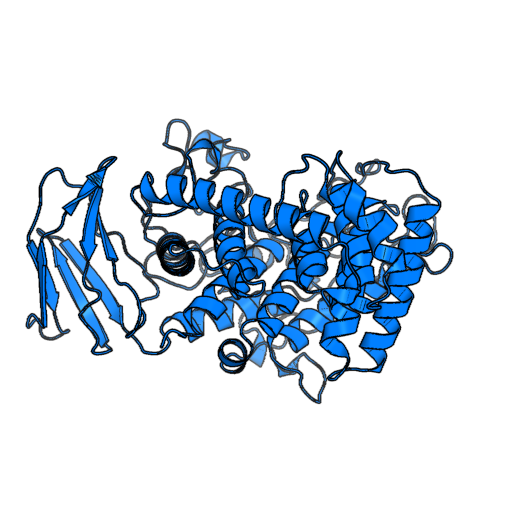7.936 38.634 -25.562 1.00 22.95 464 PRO A C 1
ATOM 3552 O O . PRO A 1 464 ? -29.055 39.091 -25.783 1.00 23.39 464 PRO A O 1
ATOM 3556 N N . SER A 1 465 ? -26.956 39.345 -25.009 1.00 23.40 465 SER A N 1
ATOM 3557 C CA . SER A 1 465 ? -27.134 40.747 -24.637 1.00 24.22 465 SER A CA 1
ATOM 3558 C C . SER A 1 465 ? -27.157 41.638 -25.874 1.00 25.32 465 SER A C 1
ATOM 3559 O O . SER A 1 465 ? -28.026 42.496 -26.008 1.00 25.32 465 SER A O 1
ATOM 3562 N N . VAL A 1 466 ? -26.200 41.416 -26.771 1.00 26.62 466 VAL A N 1
ATOM 3563 C CA . VAL A 1 466 ? -26.104 42.178 -28.014 1.00 27.94 466 VAL A CA 1
ATOM 3564 C C . VAL A 1 466 ? -27.352 41.951 -28.877 1.00 29.26 466 VAL A C 1
ATOM 3565 O O . VAL A 1 466 ? -27.909 42.897 -29.431 1.00 29.49 466 VAL A O 1
ATOM 3569 N N . ALA A 1 467 ? -27.804 40.702 -28.958 1.00 30.87 467 ALA A N 1
ATOM 3570 C CA . ALA A 1 467 ? -29.009 40.359 -29.718 1.00 32.32 467 ALA A CA 1
ATOM 3571 C C . ALA A 1 467 ? -30.278 41.079 -29.222 1.00 33.74 467 ALA A C 1
ATOM 3572 O O . ALA A 1 467 ? -31.098 41.503 -30.038 1.00 34.29 467 ALA A O 1
ATOM 3574 N N . ASP A 1 468 ? -30.429 41.225 -27.903 1.00 35.18 468 ASP A N 1
ATOM 3575 C CA . ASP A 1 468 ? -31.645 41.811 -27.308 1.00 36.10 468 ASP A CA 1
ATOM 3576 C C . ASP A 1 468 ? -31.613 43.339 -27.186 1.00 36.44 468 ASP A C 1
ATOM 3577 O O . ASP A 1 468 ? -32.480 44.027 -27.732 1.00 37.15 468 ASP A O 1
ATOM 3582 N N . ASP A 1 469 ? -30.635 43.853 -26.441 1.00 36.51 469 ASP A N 1
ATOM 3583 C CA . ASP A 1 469 ? -30.543 45.283 -26.135 1.00 36.39 469 ASP A CA 1
ATOM 3584 C C . ASP A 1 469 ? -29.091 45.656 -25.819 1.00 36.20 469 ASP A C 1
ATOM 3585 O O . ASP A 1 469 ? -28.571 45.335 -24.749 1.00 36.06 469 ASP A O 1
ATOM 3590 N N . VAL A 1 470 ? -28.450 46.356 -26.752 1.00 35.77 470 VAL A N 1
ATOM 3591 C CA . VAL A 1 470 ? -27.024 46.671 -26.647 1.00 35.48 470 VAL A CA 1
ATOM 3592 C C . VAL A 1 470 ? -26.690 47.685 -25.534 1.00 34.72 470 VAL A C 1
ATOM 3593 O O . VAL A 1 470 ? -25.517 47.863 -25.191 1.00 34.80 470 VAL A O 1
ATOM 3597 N N . ASP A 1 471 ? -27.712 48.330 -24.968 1.00 33.70 471 ASP A N 1
ATOM 3598 C CA . ASP A 1 471 ? -27.542 49.220 -23.815 1.00 32.98 471 ASP A CA 1
ATOM 3599 C C . ASP A 1 471 ? -27.984 48.599 -22.484 1.00 31.67 471 ASP A C 1
ATOM 3600 O O . ASP A 1 471 ? -27.732 49.183 -21.427 1.00 31.57 471 ASP A O 1
ATOM 3605 N N . HIS A 1 472 ? -28.655 47.445 -22.528 1.00 30.12 472 HIS A N 1
ATOM 3606 C CA . HIS A 1 472 ? -29.236 46.835 -21.323 1.00 28.61 472 HIS A CA 1
ATOM 3607 C C . HIS A 1 472 ? -29.029 45.313 -21.315 1.00 26.52 472 HIS A C 1
ATOM 3608 O O . HIS A 1 472 ? -29.920 44.555 -21.680 1.00 25.71 472 HIS A O 1
ATOM 3615 N N . PRO A 1 473 ? -27.837 44.864 -20.887 1.00 24.24 473 PRO A N 1
ATOM 3616 C CA . PRO A 1 473 ? -27.440 43.466 -21.000 1.00 22.93 473 PRO A CA 1
ATOM 3617 C C . PRO A 1 473 ? -27.977 42.583 -19.877 1.00 21.45 473 PRO A C 1
ATOM 3618 O O . PRO A 1 473 ? -28.516 43.080 -18.895 1.00 21.23 473 PRO A O 1
ATOM 3622 N N . VAL A 1 474 ? -27.809 41.274 -20.028 1.00 20.31 474 VAL A N 1
ATOM 3623 C CA . VAL A 1 474 ? -28.066 40.339 -18.939 1.00 19.43 474 VAL A CA 1
ATOM 3624 C C . VAL A 1 474 ? -27.287 40.814 -17.69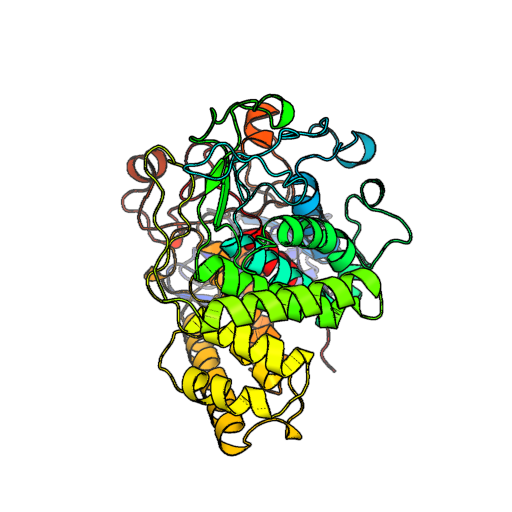9 1.00 18.65 474 VAL A C 1
ATOM 3625 O O . VAL A 1 474 ? -26.098 41.130 -17.798 1.00 18.09 474 VAL A O 1
ATOM 3629 N N . PRO A 1 475 ? -27.961 40.903 -16.538 1.00 17.67 475 PRO A N 1
ATOM 3630 C CA . PRO A 1 475 ? -27.293 41.334 -15.309 1.00 17.31 475 PRO A CA 1
ATOM 3631 C C . PRO A 1 475 ? -26.436 40.239 -14.666 1.00 16.64 475 PRO A C 1
ATOM 3632 O O . PRO A 1 475 ? -26.584 39.069 -14.994 1.00 16.17 475 PRO A O 1
ATOM 3636 N N . GLY A 1 476 ? -25.539 40.641 -13.768 1.00 16.72 476 GLY A N 1
ATOM 3637 C CA . GLY A 1 476 ? -24.745 39.696 -12.975 1.00 16.42 476 GLY A CA 1
ATOM 3638 C C . GLY A 1 476 ? -23.505 39.118 -13.644 1.00 16.57 476 GLY A C 1
ATOM 3639 O O . GLY A 1 476 ? -22.894 38.191 -13.101 1.00 16.27 476 GLY A O 1
ATOM 3640 N N . MET A 1 477 ? -23.123 39.650 -14.809 1.00 16.39 477 MET A N 1
ATOM 3641 C CA . MET A 1 477 ? -21.983 39.118 -15.576 1.00 16.12 477 MET A CA 1
ATOM 3642 C C . MET A 1 477 ? -20.697 39.879 -15.256 1.00 15.72 477 MET A C 1
ATOM 3643 O O . MET A 1 477 ? -20.638 41.099 -15.413 1.00 15.60 477 MET A O 1
ATOM 3648 N N . VAL A 1 478 ? -19.682 39.156 -14.792 1.00 15.13 478 VAL A N 1
ATOM 3649 C CA . VAL A 1 478 ? -18.376 39.730 -14.485 1.00 14.55 478 VAL A CA 1
ATOM 3650 C C . VAL A 1 478 ? -17.554 39.776 -15.773 1.00 14.62 478 VAL A C 1
ATOM 3651 O O . VAL A 1 478 ? -17.301 38.735 -16.393 1.00 14.64 478 VAL A O 1
ATOM 3655 N N . VAL A 1 479 ? -17.136 40.970 -16.187 1.00 14.59 479 VAL A N 1
ATOM 3656 C CA . VAL A 1 479 ? -16.361 41.081 -17.418 1.00 14.92 479 VAL A CA 1
ATOM 3657 C C . VAL A 1 479 ? -14.886 40.770 -17.152 1.00 15.16 479 VAL A C 1
ATOM 3658 O O . VAL A 1 479 ? -14.443 40.792 -16.002 1.00 14.63 479 VAL A O 1
ATOM 3662 N N . GLY A 1 480 ? -14.143 40.478 -18.216 1.00 15.23 480 GLY A N 1
ATOM 3663 C CA . GLY A 1 480 ? -12.727 40.097 -18.109 1.00 15.37 480 GLY A CA 1
ATOM 3664 C C . GLY A 1 480 ? -11.860 41.129 -17.415 1.00 15.33 480 GLY A C 1
ATOM 3665 O O . GLY A 1 480 ? -11.016 40.789 -16.584 1.00 14.84 480 GLY A O 1
ATOM 3666 N N . GLY A 1 481 ? -12.070 42.399 -17.760 1.00 15.30 481 GLY A N 1
ATOM 3667 C CA . GLY A 1 481 ? -11.370 43.503 -17.114 1.00 15.74 481 GLY A CA 1
ATOM 3668 C C . GLY A 1 481 ? -10.177 44.020 -17.907 1.00 16.11 481 GLY A C 1
ATOM 3669 O O . GLY A 1 481 ? -9.853 43.488 -18.955 1.00 15.50 481 GLY A O 1
ATOM 3670 N N . PRO A 1 482 ? -9.517 45.073 -17.397 1.00 17.24 482 PRO A N 1
ATOM 3671 C CA . PRO A 1 482 ? -8.403 45.680 -18.124 1.00 17.82 482 PRO A CA 1
ATOM 3672 C C . PRO A 1 482 ? -7.304 44.686 -18.543 1.00 18.65 482 PRO A C 1
ATOM 3673 O O . PRO A 1 482 ? -6.890 43.833 -17.757 1.00 18.06 482 PRO A O 1
ATOM 3677 N N . ASN A 1 483 ? -6.851 44.827 -19.786 1.00 19.88 483 ASN A N 1
ATOM 3678 C CA . ASN A 1 483 ? -5.870 43.934 -20.408 1.00 20.78 483 ASN A CA 1
ATOM 3679 C C . ASN A 1 483 ? -4.859 44.799 -21.167 1.00 21.51 483 ASN A C 1
ATOM 3680 O O . ASN A 1 483 ? -5.162 45.297 -22.250 1.00 21.48 483 ASN A O 1
ATOM 3685 N N . ARG A 1 484 ? -3.672 44.954 -20.584 1.00 22.87 484 ARG A N 1
ATOM 3686 C CA . ARG A 1 484 ? -2.630 45.853 -21.100 1.00 24.07 484 ARG A CA 1
ATOM 3687 C C . ARG A 1 484 ? -2.089 45.464 -22.479 1.00 24.68 484 ARG A C 1
ATOM 3688 O O . ARG A 1 484 ? -1.405 46.262 -23.122 1.00 24.67 484 ARG A O 1
ATOM 3696 N N . HIS A 1 485 ? -2.380 44.245 -22.922 1.00 25.19 485 HIS A N 1
ATOM 3697 C CA . HIS A 1 485 ? -1.869 43.754 -24.203 1.00 26.22 485 HIS A CA 1
ATOM 3698 C C . HIS A 1 485 ? -2.693 44.187 -25.410 1.00 26.75 485 HIS A C 1
ATOM 3699 O O . HIS A 1 485 ? -2.326 43.870 -26.541 1.00 27.48 485 HIS A O 1
ATOM 3706 N N . LEU A 1 486 ? -3.798 44.898 -25.172 1.00 27.34 486 LEU A N 1
ATOM 3707 C CA . LEU A 1 486 ? -4.593 45.501 -26.248 1.00 27.96 486 LEU A CA 1
ATOM 3708 C C . LEU A 1 486 ? -4.903 44.493 -27.349 1.00 28.32 486 LEU A C 1
ATOM 3709 O O . LEU A 1 486 ? -4.554 44.699 -28.510 1.00 28.43 486 LEU A O 1
ATOM 3714 N N . GLN A 1 487 ? -5.582 43.410 -26.970 1.00 28.62 487 GLN A N 1
ATOM 3715 C CA . GLN A 1 487 ? -5.745 42.244 -27.834 1.00 28.84 487 GLN A CA 1
ATOM 3716 C C . GLN A 1 487 ? -7.068 42.188 -28.609 1.00 29.33 487 GLN A C 1
ATOM 3717 O O . GLN A 1 487 ? -7.575 41.107 -28.917 1.00 29.38 487 GLN A O 1
ATOM 3723 N N . ASP A 1 488 ? -7.616 43.353 -28.929 1.00 29.95 488 ASP A N 1
ATOM 3724 C CA . ASP A 1 488 ? -8.674 43.460 -29.932 1.00 30.60 488 ASP A CA 1
ATOM 3725 C C . ASP A 1 488 ? -8.607 44.831 -30.615 1.00 31.23 488 ASP A C 1
ATOM 3726 O O . ASP A 1 488 ? -8.003 45.765 -30.089 1.00 30.95 488 ASP A O 1
ATOM 3731 N N . GLU A 1 489 ? -9.224 44.928 -31.788 1.00 32.30 489 GLU A N 1
ATOM 3732 C CA . GLU A 1 489 ? -9.241 46.169 -32.578 1.00 33.57 489 GLU A CA 1
ATOM 3733 C C . GLU A 1 489 ? -9.599 47.432 -31.780 1.00 33.39 489 GLU A C 1
ATOM 3734 O O . GLU A 1 489 ? -8.952 48.464 -31.936 1.00 33.35 489 GLU A O 1
ATOM 3740 N N . ILE A 1 490 ? -10.614 47.348 -30.923 1.00 33.53 490 ILE A N 1
ATOM 3741 C CA . ILE A 1 490 ? -11.108 48.517 -30.188 1.00 33.71 490 ILE A CA 1
ATOM 3742 C C . ILE A 1 490 ? -10.098 48.980 -29.144 1.00 33.76 490 ILE A C 1
ATOM 3743 O O . ILE A 1 490 ? -9.833 50.179 -29.010 1.00 33.18 490 ILE A O 1
ATOM 3748 N N . ALA A 1 491 ? -9.551 48.020 -28.397 1.00 33.90 491 ALA A N 1
ATOM 3749 C CA . ALA A 1 491 ? -8.532 48.300 -27.392 1.00 34.30 491 ALA A CA 1
ATOM 3750 C C . ALA A 1 491 ? -7.301 48.954 -28.023 1.00 34.68 491 ALA A C 1
ATOM 3751 O O . ALA A 1 491 ? -6.783 49.937 -27.496 1.00 34.51 491 ALA A O 1
ATOM 3753 N N . ARG A 1 492 ? -6.840 48.403 -29.146 1.00 35.54 492 ARG A N 1
ATOM 3754 C CA . ARG A 1 492 ? -5.673 48.954 -29.857 1.00 36.42 492 ARG A CA 1
ATOM 3755 C C . ARG A 1 492 ? -5.894 50.417 -30.224 1.00 36.22 492 ARG A C 1
ATOM 3756 O O . ARG A 1 492 ? -4.999 51.243 -30.063 1.00 36.46 492 ARG A O 1
ATOM 3764 N N . ALA A 1 493 ? -7.091 50.721 -30.720 1.00 36.23 493 ALA A N 1
ATOM 3765 C CA . ALA A 1 493 ? -7.430 52.060 -31.200 1.00 36.19 493 ALA A CA 1
ATOM 3766 C C . ALA A 1 493 ? -7.673 53.070 -30.079 1.00 36.22 493 ALA A C 1
ATOM 3767 O O . ALA A 1 493 ? -7.327 54.247 -30.213 1.00 36.28 493 ALA A O 1
ATOM 3769 N N . GLN A 1 494 ? -8.262 52.612 -28.978 1.00 35.81 494 GLN A N 1
ATOM 3770 C CA . GLN A 1 494 ? -8.752 53.511 -27.933 1.00 35.71 494 GLN A CA 1
ATOM 3771 C C . GLN A 1 494 ? -7.867 53.599 -26.692 1.00 35.06 494 GLN A C 1
ATOM 3772 O O . GLN A 1 494 ? -7.928 54.591 -25.965 1.00 35.14 494 GLN A O 1
ATOM 3778 N N . LEU A 1 495 ? -7.061 52.569 -26.441 1.00 34.52 495 LEU A N 1
ATOM 3779 C CA . LEU A 1 495 ? -6.425 52.396 -25.129 1.00 34.04 495 LEU A CA 1
ATOM 3780 C C . LEU A 1 495 ? -4.894 52.366 -25.150 1.00 33.94 495 LEU A C 1
ATOM 3781 O O . LEU A 1 495 ? -4.267 52.114 -24.120 1.00 33.99 495 LEU A O 1
ATOM 3786 N N . ALA A 1 496 ? -4.286 52.634 -26.304 1.00 33.79 496 ALA A N 1
ATOM 3787 C CA . ALA A 1 496 ? -2.827 52.663 -26.390 1.00 33.59 496 ALA A CA 1
ATOM 3788 C C . ALA A 1 496 ? -2.287 53.718 -25.433 1.00 33.15 496 ALA A C 1
ATOM 3789 O O . ALA A 1 496 ? -2.858 54.797 -25.317 1.00 33.46 496 ALA A O 1
ATOM 3791 N N . GLY A 1 497 ? -1.219 53.381 -24.716 1.00 32.83 497 GLY A N 1
ATOM 3792 C CA . GLY A 1 497 ? -0.544 54.328 -23.833 1.00 32.69 497 GLY A CA 1
ATOM 3793 C C . GLY A 1 497 ? -1.122 54.501 -22.436 1.00 32.34 497 GLY A C 1
ATOM 3794 O O . GLY A 1 497 ? -0.464 55.073 -21.573 1.00 32.43 497 GLY A O 1
ATOM 3795 N N . ARG A 1 498 ? -2.347 54.022 -22.207 1.00 31.67 498 ARG A N 1
ATOM 3796 C CA . ARG A 1 498 ? -2.967 54.097 -20.881 1.00 31.05 498 ARG A CA 1
ATOM 3797 C C . ARG A 1 498 ? -2.287 53.102 -19.943 1.00 29.68 498 ARG A C 1
ATOM 3798 O O . ARG A 1 498 ? -1.836 52.046 -20.387 1.00 29.23 498 ARG A O 1
ATOM 3806 N N . PRO A 1 499 ? -2.195 53.437 -18.645 1.00 28.24 499 PRO A N 1
ATOM 3807 C CA . PRO A 1 499 ? -1.649 52.456 -17.714 1.00 27.63 499 PRO A CA 1
ATOM 3808 C C . PRO A 1 499 ? -2.483 51.164 -17.674 1.00 26.63 499 PRO A C 1
ATOM 3809 O O . PRO A 1 499 ? -3.623 51.136 -18.160 1.00 26.15 499 PRO A O 1
ATOM 3813 N N . ALA A 1 500 ? -1.891 50.115 -17.112 1.00 25.70 500 ALA A N 1
ATOM 3814 C CA . ALA A 1 500 ? -2.463 48.767 -17.126 1.00 25.07 500 ALA A CA 1
ATOM 3815 C C . ALA A 1 500 ? -3.916 48.713 -16.640 1.00 24.58 500 ALA A C 1
ATOM 3816 O O . ALA A 1 500 ? -4.773 48.137 -17.300 1.00 23.92 500 ALA A O 1
ATOM 3818 N N . MET A 1 501 ? -4.188 49.327 -15.495 1.00 24.39 501 MET A N 1
ATOM 3819 C CA . MET A 1 501 ? -5.531 49.281 -14.900 1.00 24.31 501 MET A CA 1
ATOM 3820 C C . MET A 1 501 ? -6.572 50.093 -15.670 1.00 24.10 501 MET A C 1
ATOM 3821 O O . MET A 1 501 ? -7.776 49.968 -15.411 1.00 23.96 501 MET A O 1
ATOM 3826 N N . GLU A 1 502 ? -6.115 50.921 -16.613 1.00 23.81 502 GLU A N 1
ATOM 3827 C CA . GLU A 1 502 ? -7.010 51.742 -17.432 1.00 23.86 502 GLU A CA 1
ATOM 3828 C C . GLU A 1 502 ? -7.254 51.144 -18.811 1.00 22.76 502 GLU A C 1
ATOM 3829 O O . GLU A 1 502 ? -7.987 51.722 -19.627 1.00 23.14 502 GLU A O 1
ATOM 3835 N N . ALA A 1 503 ? -6.675 49.969 -19.060 1.00 21.96 503 ALA A N 1
ATOM 3836 C CA . ALA A 1 503 ? -6.767 49.306 -20.353 1.00 21.21 503 ALA A CA 1
ATOM 3837 C C . ALA A 1 503 ? -8.062 48.491 -20.510 1.00 21.09 503 ALA A C 1
ATOM 3838 O O . ALA A 1 503 ? -8.033 47.304 -20.844 1.00 20.73 503 ALA A O 1
ATOM 3840 N N . TYR A 1 504 ? -9.190 49.159 -20.292 1.00 20.77 504 TYR A N 1
ATOM 3841 C CA . TYR A 1 504 ? -10.513 48.566 -20.427 1.00 20.92 504 TYR A CA 1
ATOM 3842 C C . TYR A 1 504 ? -11.430 49.537 -21.158 1.00 21.40 504 TYR A C 1
ATOM 3843 O O . TYR A 1 504 ? -11.364 50.738 -20.928 1.00 21.16 504 TYR A O 1
ATOM 3852 N N . ILE A 1 505 ? -12.304 49.010 -22.007 1.00 22.05 505 ILE A N 1
ATOM 3853 C CA . ILE A 1 505 ? -13.362 49.814 -22.607 1.00 22.79 505 ILE A CA 1
ATOM 3854 C C . ILE A 1 505 ? -14.686 49.033 -22.649 1.00 22.91 505 ILE A C 1
ATOM 3855 O O . ILE A 1 505 ? -14.733 47.880 -23.085 1.00 22.94 505 ILE A O 1
ATOM 3860 N N . ASP A 1 506 ? -15.750 49.681 -22.178 1.00 23.46 506 ASP A N 1
ATOM 3861 C CA . ASP A 1 506 ? -17.102 49.118 -22.214 1.00 23.58 506 ASP A CA 1
ATOM 3862 C C . ASP A 1 506 ? -17.660 49.245 -23.634 1.00 24.59 506 ASP A C 1
ATOM 3863 O O . ASP A 1 506 ? -18.426 50.162 -23.944 1.00 25.05 506 ASP A O 1
ATOM 3868 N N . HIS A 1 507 ? -17.254 48.312 -24.488 1.00 25.20 507 HIS A N 1
ATOM 3869 C CA . HIS A 1 507 ? -17.601 48.303 -25.902 1.00 25.72 507 HIS A CA 1
ATOM 3870 C C . HIS A 1 507 ? -17.869 46.855 -26.296 1.00 25.85 507 HIS A C 1
ATOM 3871 O O . HIS A 1 507 ? -17.104 45.961 -25.917 1.00 25.45 507 HIS A O 1
ATOM 3878 N N . GLN A 1 508 ? -18.938 46.616 -27.054 1.00 26.14 508 GLN A N 1
ATOM 3879 C CA . GLN A 1 508 ? -19.369 45.239 -27.348 1.00 26.66 508 GLN A CA 1
ATOM 3880 C C . GLN A 1 508 ? -18.373 44.458 -28.206 1.00 26.47 508 GLN A C 1
ATOM 3881 O O . GLN A 1 508 ? -18.372 43.221 -28.208 1.00 25.99 508 GLN A O 1
ATOM 3887 N N . ASP A 1 509 ? -17.535 45.187 -28.939 1.00 26.38 509 ASP A N 1
ATOM 3888 C CA . ASP A 1 509 ? -16.536 44.581 -29.800 1.00 26.29 509 ASP A CA 1
ATOM 3889 C C . ASP A 1 509 ? -15.212 44.330 -29.084 1.00 25.72 509 ASP A C 1
ATOM 3890 O O . ASP A 1 509 ? -14.353 43.624 -29.611 1.00 25.93 509 ASP A O 1
ATOM 3895 N N . SER A 1 510 ? -15.047 44.881 -27.883 1.00 25.04 510 SER A N 1
ATOM 3896 C CA . SER A 1 510 ? -13.822 44.661 -27.118 1.00 24.75 510 SER A CA 1
ATOM 3897 C C . SER A 1 510 ? -13.852 43.321 -26.375 1.00 24.52 510 SER A C 1
ATOM 3898 O O . SER A 1 510 ? -14.046 43.277 -25.157 1.00 24.18 510 SER A O 1
ATOM 3901 N N . TYR A 1 511 ? -13.644 42.233 -27.113 1.00 24.39 511 TYR A N 1
ATOM 3902 C CA . TYR A 1 511 ? -13.682 40.891 -26.512 1.00 24.20 511 TYR A CA 1
ATOM 3903 C C . TYR A 1 511 ? -12.524 40.631 -25.541 1.00 23.29 511 TYR A C 1
ATOM 3904 O O . TYR A 1 511 ? -12.657 39.801 -24.639 1.00 23.10 511 TYR A O 1
ATOM 3913 N N . SER A 1 512 ? -11.403 41.335 -25.713 1.00 22.11 512 SER A N 1
ATOM 3914 C CA . SER A 1 512 ? -10.235 41.118 -24.850 1.00 21.33 512 SER A CA 1
ATOM 3915 C C . SER A 1 512 ? -10.262 41.927 -23.538 1.00 20.30 512 SER A C 1
ATOM 3916 O O . SER A 1 512 ? -9.384 41.760 -22.698 1.00 19.99 512 SER A O 1
ATOM 3919 N N . THR A 1 513 ? -11.246 42.809 -23.371 1.00 19.46 513 THR A N 1
ATOM 3920 C CA . THR A 1 513 ? -11.440 43.505 -22.093 1.00 18.77 513 THR A CA 1
ATOM 3921 C C . THR A 1 513 ? -12.863 43.391 -21.529 1.00 18.33 513 THR A C 1
ATOM 3922 O O . THR A 1 513 ? -13.063 43.605 -20.338 1.00 18.63 513 THR A O 1
ATOM 3926 N N . ASN A 1 514 ? -13.834 43.046 -22.371 1.00 18.11 514 ASN A N 1
ATOM 3927 C CA . ASN A 1 514 ? -15.231 43.201 -22.011 1.00 17.76 514 ASN A CA 1
ATOM 3928 C C . ASN A 1 514 ? -16.122 42.012 -22.378 1.00 17.46 514 ASN A C 1
ATOM 3929 O O . ASN A 1 514 ? -17.337 42.174 -22.554 1.00 17.15 514 ASN A O 1
ATOM 3934 N N . GLU A 1 515 ? -15.535 40.820 -22.484 1.00 17.09 515 GLU A N 1
ATOM 3935 C CA . GLU A 1 515 ? -16.324 39.598 -22.611 1.00 17.16 515 GLU A CA 1
ATOM 3936 C C . GLU A 1 515 ? -16.637 39.074 -21.212 1.00 16.38 515 GLU A C 1
ATOM 3937 O O . GLU A 1 515 ? -16.180 39.627 -20.210 1.00 15.79 515 GLU A O 1
ATOM 3943 N N . VAL A 1 516 ? -17.437 38.020 -21.169 1.00 15.67 516 VAL A N 1
ATOM 3944 C CA . VAL A 1 516 ? -17.854 37.359 -19.937 1.00 15.32 516 VAL A CA 1
ATOM 3945 C C . VAL A 1 516 ? -17.474 35.875 -20.014 1.00 14.73 516 VAL A C 1
ATOM 3946 O O . VAL A 1 516 ? -17.060 35.390 -21.073 1.00 14.53 516 VAL A O 1
ATOM 3950 N N . ALA A 1 517 ? -17.585 35.157 -18.899 1.00 13.79 517 ALA A N 1
ATOM 3951 C CA . ALA A 1 517 ? -17.238 33.732 -18.876 1.00 13.24 517 ALA A CA 1
ATOM 3952 C C . ALA A 1 517 ? -17.749 33.040 -17.615 1.00 13.01 517 ALA A C 1
ATOM 3953 O O . ALA A 1 517 ? -17.719 33.620 -16.529 1.00 12.18 517 ALA A O 1
ATOM 3955 N N . VAL A 1 518 ? -18.196 31.796 -17.767 1.00 13.14 518 VAL A N 1
ATOM 3956 C CA . VAL A 1 518 ? -18.612 30.979 -16.614 1.00 12.96 518 VAL A CA 1
ATOM 3957 C C . VAL A 1 518 ? -17.503 30.899 -15.551 1.00 13.29 518 VAL A C 1
ATOM 3958 O O . VAL A 1 518 ? -17.774 30.932 -14.341 1.00 12.67 518 VAL A O 1
ATOM 3962 N N . TYR A 1 519 ? -16.252 30.837 -16.009 1.00 13.32 519 TYR A N 1
ATOM 3963 C CA . TYR A 1 519 ? -15.099 30.746 -15.098 1.00 13.77 519 TYR A CA 1
ATOM 3964 C C . TYR A 1 519 ? -14.554 32.111 -14.638 1.00 13.27 519 TYR A C 1
ATOM 3965 O O . TYR A 1 519 ? -13.516 32.176 -13.984 1.00 13.38 519 TYR A O 1
ATOM 3974 N N . TRP A 1 520 ? -15.242 33.187 -14.997 1.00 13.12 520 TRP A N 1
ATOM 3975 C CA . TRP A 1 520 ? -15.015 34.500 -14.399 1.00 13.01 520 TRP A CA 1
ATOM 3976 C C . TRP A 1 520 ? -16.081 34.784 -13.339 1.00 12.86 520 TRP A C 1
ATOM 3977 O O . TRP A 1 520 ? -15.785 35.322 -12.276 1.00 12.56 520 TRP A O 1
ATOM 3988 N N . ASN A 1 521 ? -17.320 34.372 -13.603 1.00 12.64 521 ASN A N 1
ATOM 3989 C CA . ASN A 1 521 ? -18.342 34.430 -12.566 1.00 12.26 521 ASN A CA 1
ATOM 3990 C C . ASN A 1 521 ? -18.075 33.485 -11.400 1.00 11.77 521 ASN A C 1
ATOM 3991 O O . ASN A 1 521 ? -18.397 33.812 -10.248 1.00 10.97 521 ASN A O 1
ATOM 3996 N N . SER A 1 522 ? -17.470 32.337 -11.688 1.00 11.51 522 SER A N 1
ATOM 3997 C CA . SER A 1 522 ? -17.326 31.305 -10.671 1.00 11.26 522 SER A CA 1
ATOM 3998 C C . SER A 1 522 ? -16.426 31.697 -9.487 1.00 11.42 522 SER A C 1
ATOM 3999 O O . SER A 1 522 ? -16.854 31.545 -8.347 1.00 10.99 522 SER A O 1
ATOM 4002 N N . PRO A 1 523 ? -15.211 32.243 -9.734 1.00 11.28 523 PRO A N 1
ATOM 4003 C CA . PRO A 1 523 ? -14.480 32.725 -8.550 1.00 11.48 523 PRO A CA 1
ATOM 4004 C C . PRO A 1 523 ? -15.155 33.921 -7.868 1.00 11.60 523 PRO A C 1
ATOM 4005 O O . PRO A 1 523 ? -15.010 34.092 -6.658 1.00 11.96 523 PRO A O 1
ATOM 4009 N N . ALA A 1 524 ? -15.891 34.732 -8.630 1.00 11.13 524 ALA A N 1
ATOM 4010 C CA . ALA A 1 524 ? -16.633 35.859 -8.061 1.00 11.03 524 ALA A CA 1
ATOM 4011 C C . ALA A 1 524 ? -17.701 35.362 -7.083 1.00 10.97 524 ALA A C 1
ATOM 4012 O O . ALA A 1 524 ? -17.904 35.966 -6.021 1.00 10.74 524 ALA A O 1
ATOM 4014 N N . VAL A 1 525 ? -18.387 34.276 -7.441 1.00 10.57 525 VAL A N 1
ATOM 4015 C CA . VAL A 1 525 ? -19.389 33.697 -6.537 1.00 11.09 525 VAL A CA 1
ATOM 4016 C C . VAL A 1 525 ? -18.739 33.260 -5.224 1.00 11.34 525 VAL A C 1
ATOM 4017 O O . VAL A 1 525 ? -19.261 33.537 -4.145 1.00 11.27 525 VAL A O 1
ATOM 4021 N N . PHE A 1 526 ? -17.591 32.592 -5.323 1.00 11.49 526 PHE A N 1
ATOM 4022 C CA . PHE A 1 526 ? -16.852 32.142 -4.146 1.00 11.81 526 PHE A CA 1
ATOM 4023 C C . PHE A 1 526 ? -16.466 33.309 -3.233 1.00 11.87 526 PHE A C 1
ATOM 4024 O O . PHE A 1 526 ? -16.753 33.287 -2.032 1.00 11.80 526 PHE A O 1
ATOM 4032 N N . VAL A 1 527 ? -15.832 34.328 -3.810 1.00 11.91 527 VAL A N 1
ATOM 4033 C CA . VAL A 1 527 ? -15.307 35.465 -3.034 1.00 12.33 527 VAL A CA 1
ATOM 4034 C C . VAL A 1 527 ? -16.425 36.296 -2.376 1.00 12.39 527 VAL A C 1
ATOM 4035 O O . VAL A 1 527 ? -16.337 36.637 -1.191 1.00 12.60 527 VAL A O 1
ATOM 4039 N N . ILE A 1 528 ? -17.479 36.596 -3.131 1.00 12.71 528 ILE A N 1
ATOM 4040 C CA . ILE A 1 528 ? -18.594 37.371 -2.601 1.00 12.88 528 ILE A CA 1
ATOM 4041 C C . ILE A 1 528 ? -19.346 36.566 -1.528 1.00 13.02 528 ILE A C 1
ATOM 4042 O O . ILE A 1 528 ? -19.721 37.127 -0.496 1.00 13.16 528 ILE A O 1
ATOM 4047 N N . ALA A 1 529 ? -19.516 35.257 -1.737 1.00 12.79 529 ALA A N 1
ATOM 4048 C CA . ALA A 1 529 ? -20.114 34.402 -0.702 1.00 13.24 529 ALA A CA 1
ATOM 4049 C C . ALA A 1 529 ? -19.298 34.477 0.591 1.00 13.52 529 ALA A C 1
ATOM 4050 O O . ALA A 1 529 ? -19.866 34.597 1.686 1.00 13.49 529 ALA A O 1
ATOM 4052 N N . ALA A 1 530 ? -17.967 34.466 0.457 1.00 14.03 530 ALA A N 1
ATOM 4053 C CA . ALA A 1 530 ? -17.075 34.563 1.617 1.00 15.09 530 ALA A CA 1
ATOM 4054 C C . ALA A 1 530 ? -17.320 35.849 2.411 1.00 16.14 530 ALA A C 1
ATOM 4055 O O . ALA A 1 530 ? -17.364 35.834 3.639 1.00 16.01 530 ALA A O 1
ATOM 4057 N N . LEU A 1 531 ? -17.465 36.957 1.694 1.00 17.51 531 LEU A N 1
ATOM 4058 C CA . LEU A 1 531 ? -17.680 38.259 2.317 1.00 19.14 531 LEU A CA 1
ATOM 4059 C C . LEU A 1 531 ? -19.022 38.322 3.036 1.00 20.63 531 LEU A C 1
ATOM 4060 O O . LEU A 1 531 ? -19.158 39.001 4.057 1.00 20.83 531 LEU A O 1
ATOM 4065 N N . LEU A 1 532 ? -20.013 37.614 2.510 1.00 22.55 532 LEU A N 1
ATOM 4066 C CA . LEU A 1 532 ? -21.327 37.582 3.144 1.00 25.09 532 LEU A CA 1
ATOM 4067 C C . LEU A 1 532 ? -21.305 36.737 4.410 1.00 27.31 532 LEU A C 1
ATOM 4068 O O . LEU A 1 532 ? -22.018 37.038 5.362 1.00 28.24 532 LEU A O 1
ATOM 4073 N N . GLU A 1 533 ? -20.484 35.689 4.423 1.00 29.90 533 GLU A N 1
ATOM 4074 C CA . GLU A 1 533 ? -20.358 34.834 5.596 1.00 32.13 533 GLU A CA 1
ATOM 4075 C C . GLU A 1 533 ? -19.346 35.482 6.567 1.00 34.21 533 GLU A C 1
ATOM 4076 O O . GLU A 1 533 ? -18.175 35.102 6.630 1.00 34.77 533 GLU A O 1
ATOM 4082 N N . ALA A 1 534 ? -19.823 36.494 7.296 1.00 36.45 534 ALA A N 1
ATOM 4083 C CA . ALA A 1 534 ? -18.997 37.286 8.227 1.00 37.90 534 ALA A CA 1
ATOM 4084 C C . ALA A 1 534 ? -18.763 36.491 9.509 1.00 39.04 534 ALA A C 1
ATOM 4085 O O . ALA A 1 534 ? -19.729 36.147 10.197 1.00 39.55 534 ALA A O 1
ATOM 4087 N N . ARG A 1 535 ? -17.498 36.225 9.854 1.00 40.19 535 ARG A N 1
ATOM 4088 C CA . ARG A 1 535 ? -17.196 35.059 10.698 1.00 40.98 535 ARG A CA 1
ATOM 4089 C C . ARG A 1 535 ? -16.053 35.088 11.743 1.00 41.00 535 ARG A C 1
ATOM 4090 O O . ARG A 1 535 ? -15.591 34.026 12.158 1.00 41.34 535 ARG A O 1
ATOM 4098 N N . GLY A 1 536 ? -15.627 36.260 12.207 1.00 40.88 536 GLY A N 1
ATOM 4099 C CA . GLY A 1 536 ? -14.655 36.322 13.321 1.00 40.56 536 GLY A CA 1
ATOM 4100 C C . GLY A 1 536 ? -15.297 36.117 14.693 1.00 40.23 536 GLY A C 1
ATOM 4101 O O . GLY A 1 536 ? -16.519 36.006 14.805 1.00 40.03 536 GLY A O 1
ATOM 4102 N N . ARG A 1 537 ? -14.476 36.074 15.743 1.00 39.94 537 ARG A N 1
ATOM 4103 C CA . ARG A 1 537 ? -14.989 35.881 17.107 1.00 39.62 537 ARG A CA 1
ATOM 4104 C C . ARG A 1 537 ? -15.739 37.115 17.592 1.00 39.62 537 ARG A C 1
ATOM 4105 O O . ARG A 1 537 ? -16.679 36.992 18.374 1.00 39.50 537 ARG A O 1
#

Nearest PDB structures (foldseek):
  5e2j-assembly2_B  TM=9.988E-01  e=9.864E-92  Alicyclobacillus acidocaldarius subsp. acidocaldarius
  3rx8-assembly1_A  TM=9.994E-01  e=4.822E-90  Alicyclobacillus acidocaldarius subsp. acidocaldarius
  6dht-assembly1_A  TM=8.983E-01  e=2.385E-39  Bacteroides ovatus ATCC 8483
  3x17-assembly2_A  TM=9.180E-01  e=7.213E-38  uncultured bacterium
  4cj0-assembly1_A  TM=9.155E-01  e=1.283E-37  Acetivibrio thermocellus

B-factor: mean 22.82, std 7.94, range [9.68, 65.99]

Radius of gyration: 22.83 Å; Cα contacts (8 Å, |Δi|>4): 1227; chains: 1; bounding box: 49×66×57 Å

Foldseek 3Di:
DAKWWQQLAAELQDWGKIKDQDDDKWKKFKADPVGHGPDIDIWADQDDRMTMDTPNVRRDFDWIWIDTDNYIDIHTYYNQSCLVLLQLLLQVQVLFKAQFFADCVAQPLLTDHHFPQDWAAEPPDRDTFGLHIGGQFWLFRKDFQLLLLLLLLLLLVLCVQFLVLQQSHDHSQVRFDPPADRSSCRSSVRSLVSQLRQADPVQLFGFGIKDAQDTDPLQDRRRRPDGHIYGHDGALSSLLSLLLSLLSVLVSCCVPPVVSNVSSLVSSVSSVVNNVVDDRDWWDDDPSRDDDGQTEDDCLLSVLSNLLSNCQSPLALVSQVVNLVSLPDPQDLFSDSHRNNVNSLLSNLPRPPVSYDPVSNVVSLVVLLVVLVLQQVCLSSDSLSFSDDLQCLAQLSLLVRLRSLLSQSSSVVRPRHDPCNSVNLVSSSTVCSQNAPVSENQWAPGGPHYQQAALHSSQSNRPRRHGSGSFGFSAFHQVQPFPVLVVPPPPPGRRSSADSHNRPNRHGMGGSSSSSSVSSSSSVNSCDDDD

Sequence (531 aa):
KSIFYNQVGYLISGDKRFWIQAHEPQPFALRTPEGQAVFAGMTKPVGGNWYVGDFTALRVPGTYTLTVGTLEARVVIHRRAYRDVLEAMLRFFDYQLCGVVLPEDEAGPWAHGACHTSDAKVFGTERALACPGGWHDAGDYGKYTVPAAKAVADLLLAHEYFPAALAHVRPMRSVHRAPHLPPALEVAREEIAWLLTMQDPATGGVYHKVTTPSFPPLDTRPEDDDAPLVLSPISYAATATFCAAMAHAALVYRPFDPALSSCCADAARRAYAWLGAHEMQPFHNPDGILTGEYGDAELRDELLWASCALLRMTGDSAWARVCEPLLDLDLPWELGWADVALYGVMDYLRTPRAAVSDDVRNKVKSRLLRELDALAAMAESHPFGIPMRDDDFIWGSNMVLLNRAMAFLLAEGVGVLHPAAHTVAQRAADYLFGANPLGQCYVTGFGQRPVRHPHHRPSVADDVDHPVPGMVVGGPNRHLQDEIARAQLAGRPAMEAYIDHQDSYSTNEVAVYWNSPAVFVIAALLEARGR

Secondary structure (DSSP, 8-state):
---EE-SS-EETTS--EEEEE-SS--EEEEE-TT--EEEEEE-EEEETTEEEEE-TT--S-EEEEEEETTEEEEEEEETTTTHHHHHHHHHHHHHTBSSS-B-HHHHGGG-B-----SPEEETTSS-EE----SB--SSS--EEHHHHHHHHHHHHHHHHH-HHHHHT---SGGGSPSSPPPHHHHHHHHHHHHHHHTB-TTT--BBSEEE-SSPPPTT--GGG--SPEEEPPB-HHHHHHHHHHHHHHHHHHTTT-HHHHHHHHHHHHHHHHHHHTS--PPP-PPTT--S-----S--HHHHHHHHHHHHHHH--GGGHHHHHHHHHS------SSS--HHHHHHHHHTS-GGGS-HHHHHHHHHHHHHHHHHHHHHHHHSTT--S--GGG--TTHHHHHHHHHHHHHHHGGGT---TTHHHHHHHHHHHHBT-STT--B-BBT-SSS-B-S-B-HHHHHH-TTSPPTTPBP----TT--SHHHHHH-TT--GGG-----TT-HHHHB--HHHHHHHHHHHHHHHS----

InterPro domains:
  IPR001701 Glycoside hydrolase family 9 [PF00759] (88-527)
  IPR004197 Cellulase, Ig-like domain [PF02927] (7-77)
  IPR004197 Cellulase, Ig-like domain [cd02850] (8-78)
  IPR008928 Six-hairpin glycosidase superfamily [SSF48208] (87-532)
  IPR012341 Six-hairpin glycosidase-like superfamily [G3DSA:1.50.10.10] (87-536)
  IPR013783 Immunoglobulin-like fold [G3DSA:2.60.40.10] (1-85)
  IPR014756 Immunoglobulin E-set [SSF81296] (5-78)
  IPR018221 Glycoside hydrolase family 9, His active site [PS00592] (437-463)
  IPR033126 Glycosyl hydrolases family 9, Asp/Glu active sites [PS00698] (504-522)

CATH classification: 2.60.40.10 (+1 more: 1.50.10.10)

Organism: Alicyclobacillus acidocaldarius subsp. acidocaldarius (NCBI:txid1388)

Solvent-accessible surface area: 19847 Å² total; per-residue (Å²): 163,53,11,19,17,1,12,21,0,0,8,22,58,13,53,0,51,0,1,0,68,22,162,102,67,36,97,7,11,0,74,27,102,147,32,136,53,72,47,75,27,104,4,93,85,44,39,84,83,16,22,0,0,50,0,24,72,9,107,92,71,31,62,10,18,0,20,4,59,139,30,124,12,138,1,52,2,88,134,100,14,0,61,88,0,0,34,12,0,0,43,0,0,0,20,1,1,2,23,36,97,2,46,129,132,13,0,22,87,36,34,23,36,40,2,22,101,67,81,1,98,19,76,73,65,136,186,55,42,64,10,74,14,0,2,3,4,8,0,9,13,5,11,5,0,4,0,2,0,1,0,0,0,0,0,0,5,0,21,53,41,22,60,47,7,1,70,100,8,105,4,0,113,76,37,11,134,77,120,56,17,40,21,0,0,3,0,0,15,33,3,0,36,2,0,36,49,0,14,20,120,93,72,4,0,0,17,1,0,4,3,11,40,51,96,22,96,30,101,20,80,5,62,88,10,124,45,93,20,22,0,0,52,50,6,7,4,0,0,0,0,0,0,0,0,0,0,7,0,4,54,11,0,154,103,77,26,92,79,18,1,57,60,0,8,64,0,0,110,113,0,37,68,22,7,72,79,82,153,70,127,36,14,128,42,17,135,55,8,126,6,23,68,30,23,29,93,51,4,97,1,0,33,0,1,0,0,0,2,0,0,30,27,55,36,69,64,54,48,7,202,47,0,22,82,20,7,97,54,144,9,56,17,86,3,11,60,24,45,1,0,4,5,0,0,3,4,0,4,64,4,85,145,104,12,14,50,94,104,32,14,88,123,5,45,51,48,4,78,146,64,1,67,54,26,18,59,19,9,155,94,19,24,1,20,0,0,3,148,82,86,22,1,69,100,1,1,1,21,22,1,0,12,49,0,0,9,0,2,0,0,62,49,12,49,8,123,18,126,24,0,88,69,2,0,7,7,0,0,0,1,0,0,0,0,0,25,56,4,11,0,0,0,0,50,38,25,115,124,20,0,108,54,2,21,1,16,18,2,14,22,55,52,62,74,110,14,2,41,0,0,0,0,0,0,0,0,107,94,32,71,0,109,27,0,142,86,94,6,67,84,122,76,7,22,51,2,10,34,35,57,43,51,0,82,0,1,0,26,1,1,2,14,14,0,0,0,0,0,0,0,0,0,3,13,22,16,66,170,81,291